Protein 6RHT (pdb70)

Organism: NCBI:txid862514

Nearest PDB structures (foldseek):
  6rht-assembly1_A  TM=1.003E+00  e=9.225E-76  Pediococcus acidilactici DSM 20284
  6r9v-assembly1_A  TM=9.775E-01  e=3.658E-71  Pediococcus acidilactici DSM 20284
  2j6x-assembly2_G  TM=9.796E-01  e=2.009E-48  Aerococcus viridans
  4yl2-assembly1_C  TM=9.799E-01  e=5.372E-48  Aerococcus viridans
  2e77-assembly1_D  TM=9.787E-01  e=9.042E-48  Aerococcus viridans

Radius of gyration: 19.4 Å; Cα contacts (8 Å, |Δi|>4): 877; chains: 1; bounding box: 42×56×49 Å

Foldseek 3Di:
DDDFQNFDEFAFADADDDPWLVVLLVVLPVFQPLLLSLVLPWAFDPCPLLVLLAVVLVQWFFDQDPPLPADDFFQWDDAPNQIARHLEAADADAPLRSQHVCRLLLLLLLCLVRRHEYEYEQQHLDALQSNLVSNDPRAYEYEDQAAPDVLLVLLNLVSCVVSVHQEYEYEQQPLAWHHTVSCVVVVHFASGGRVSVVVCVVPCGHRHDVRVVSPRTHSDDDLLNLVVSCVSNVHAYEYAQDQALVVLVSNVVSPHQEYEQDNPQNRGDNVRHNSLVRQLRNQVSCVPSHAYEYEHNDIFLSSQLSNLLSRHSHYYDYSSLSSLCNVHRNSSNNNSVVVRVVRVSVSCVRSSHRYSVSSNNRDIHRDDD

InterPro domains:
  IPR000262 FMN-dependent dehydrogenase [PF01070] (28-363)
  IPR008259 FMN-dependent alpha-hydroxy acid dehydrogenase, active site [PS00557] (262-268)
  IPR012133 Alpha-hydroxy acid dehydrogenase, FMN-dependent [PIRSF000138] (6-366)
  IPR013785 Aldolase-type TIM barrel [G3DSA:3.20.20.70] (15-368)
  IPR037396 FMN hydroxy acid dehydrogenase domain [PS51349] (13-369)

Sequence (369 aa):
MTMINGYEQSDREEKIDILNLESLEKQAEEIIPAGGFGYIAGGSEDEWTLKQNRMAFHHRRQIAPKALSGIEKPELNTEEIFGIPLNTPVMMAPAAAQGLAHSQGEKDTARGLAAVGGLMAQSTYSSVSIAETAAAGGDAPQFFQLYMSKDWNFNESLLDEAKKANNVKAIILTVDATVDGYREADIKNKFTFPLPMANLIKFSEGNGQGKKGGIIEEEEIIYYAASSAAAAQNIRPEDVKRIADYTNNLPVIVKGIQTPEDAIRAIDAGAAGIYVSNHGGRQLNGGPASFDVLEDIATAVNKQVPPIIFDSGVRRGSDVFKALASGADLVALGRPVIYGLALGGAKGVQSVFEHLNHELEIVMQLAGTKTIEDVKNNSLLNIKY

B-factor: mean 30.27, std 11.05, range [15.56, 88.76]

Secondary structure (DSSP, 8-state):
-EEETTEEEB---S----S-STTHHHHHHTTS-HHHHHHHH--STTSHHHHHHHHGGGGSBPPP-SS----S-B--EEETTEEES-SEEEPP-S-GGGTBTTTHHHHHHHHHHHTPPEEEETT-SS-HHHHHHHHTTS-EEEEE--BS-HHHHHHHHHHHHHTT---EEEE-S-SS----HHHHHHT---SS--HHHHHHHH-------HHHHHTTB-S---HHHHHHHHHHH-S-EEEEEE-SHHHHHHHHHTT-SEEEE--GGGTS-BTBPPTHHHHHHHHHHHTTSS-EEE-SS--SHHHHHHHHHTT-SEEEE-HHHHHHHHHHHHHHHHHHHHHHHHHHHHHHHHHT--BHHHHHT---B----

Solvent-accessible surface area: 15427 Å² total; per-residue (Å²): 152,43,123,62,96,63,20,111,17,10,53,66,88,88,106,30,141,23,144,28,2,91,31,1,63,158,70,0,89,152,53,8,38,80,20,0,24,11,33,10,19,6,1,1,91,100,47,120,1,31,114,44,1,45,88,0,2,108,79,52,32,34,35,113,128,80,183,38,82,40,119,159,27,81,13,91,19,112,6,74,57,18,105,5,85,1,0,0,1,0,6,16,18,27,2,4,1,2,2,1,38,56,1,2,42,2,0,1,90,1,1,39,60,14,21,0,0,2,0,4,4,0,32,3,27,13,14,1,49,88,1,16,79,24,5,52,153,21,24,10,0,0,4,0,39,10,3,124,37,40,78,8,0,57,18,6,0,70,29,0,90,166,23,112,5,93,0,0,0,0,3,45,33,30,53,96,100,10,125,26,68,21,26,88,155,59,175,37,83,34,18,4,38,2,19,4,2,50,105,11,36,145,56,120,23,89,75,112,34,52,139,100,5,91,77,17,34,11,100,96,45,131,55,112,20,8,119,110,0,22,85,80,0,122,31,34,1,1,7,8,12,6,30,62,47,127,55,0,61,118,10,25,118,14,39,6,30,1,0,0,0,0,17,30,12,2,30,20,140,16,58,14,62,3,0,10,64,24,0,76,90,0,16,100,36,0,119,155,108,18,35,4,1,0,11,7,7,1,27,86,0,36,7,0,0,19,0,0,16,9,26,0,26,0,0,1,2,21,18,1,0,15,5,0,0,0,24,0,0,18,109,0,0,33,6,0,0,69,32,0,20,102,22,0,64,83,27,0,65,113,6,20,7,64,42,2,91,55,0,32,110,28,94,12,77,85,86,159,214

Structure (mmCIF, N/CA/C/O backbone):
data_6RHT
#
_entry.id   6RHT
#
_cell.length_a   135.240
_cell.length_b   135.240
_cell.length_c   124.840
_cell.angle_alpha   90.00
_cell.angle_beta   90.00
_cell.angle_gamma   90.00
#
_symmetry.space_group_name_H-M   'I 4 2 2'
#
loop_
_entity.id
_entity.type
_entity.pdbx_description
1 polymer 'Putative L-lactate oxidase'
2 non-polymer 'FLAVIN MONONUCLEOTIDE'
3 non-polymer GLYCEROL
4 water water
#
loop_
_atom_site.group_PDB
_atom_site.id
_atom_site.type_symbol
_atom_site.label_atom_id
_atom_site.label_alt_id
_atom_site.label_comp_id
_atom_site.label_asym_id
_atom_site.label_entity_id
_atom_site.label_seq_id
_atom_site.pdbx_PDB_ins_code
_atom_site.Cartn_x
_atom_site.Cartn_y
_atom_site.Cartn_z
_atom_site.occupancy
_atom_site.B_iso_or_equiv
_atom_site.auth_seq_id
_atom_site.auth_comp_id
_atom_site.auth_asym_id
_atom_site.auth_atom_id
_atom_site.pdbx_PDB_model_num
ATOM 1 N N . MET A 1 2 ? 17.838 103.634 12.004 1.00 80.50 1 MET A N 1
ATOM 2 C CA . MET A 1 2 ? 18.343 103.270 13.369 1.00 80.16 1 MET A CA 1
ATOM 3 C C . MET A 1 2 ? 17.703 101.936 13.796 1.00 76.04 1 MET A C 1
ATOM 4 O O . MET A 1 2 ? 17.763 100.998 12.974 1.00 83.93 1 MET A O 1
ATOM 9 N N . THR A 1 3 ? 17.152 101.817 15.011 1.00 62.26 2 THR A N 1
ATOM 10 C CA . THR A 1 3 ? 16.571 100.553 15.541 1.00 61.48 2 THR A CA 1
ATOM 11 C C . THR A 1 3 ? 15.042 100.656 15.584 1.00 64.17 2 THR A C 1
ATOM 12 O O . THR A 1 3 ? 14.541 101.733 15.958 1.00 65.40 2 THR A O 1
ATOM 16 N N . MET A 1 4 ? 14.351 99.562 15.234 1.00 63.70 3 MET A N 1
ATOM 17 C CA . MET A 1 4 ? 12.868 99.416 15.260 1.00 64.78 3 MET A CA 1
ATOM 18 C C . MET A 1 4 ? 12.494 98.184 16.093 1.00 62.74 3 MET A C 1
ATOM 19 O O . MET A 1 4 ? 13.225 97.191 16.037 1.00 64.36 3 MET A O 1
ATOM 24 N N . ILE A 1 5 ? 11.404 98.263 16.853 1.00 60.81 4 ILE A N 1
ATOM 25 C CA . ILE A 1 5 ? 10.868 97.160 17.706 1.00 60.63 4 ILE A CA 1
ATOM 26 C C . ILE A 1 5 ? 9.336 97.269 17.663 1.00 63.65 4 ILE A C 1
ATOM 27 O O . ILE A 1 5 ? 8.755 98.056 18.439 1.00 60.81 4 ILE A O 1
ATOM 32 N N . ASN A 1 6 ? 8.710 96.546 16.729 1.00 66.80 5 ASN A N 1
ATOM 33 C CA . ASN A 1 6 ? 7.234 96.507 16.544 1.00 61.62 5 ASN A CA 1
ATOM 34 C C . ASN A 1 6 ? 6.777 97.884 16.051 1.00 55.11 5 ASN A C 1
ATOM 35 O O . ASN A 1 6 ? 5.830 98.435 16.642 1.00 56.72 5 ASN A O 1
ATOM 40 N N . GLY A 1 7 ? 7.458 98.431 15.036 1.00 51.89 6 GLY A N 1
ATOM 41 C CA . GLY A 1 7 ? 7.109 99.713 14.386 1.00 51.52 6 GLY A CA 1
ATOM 42 C C . GLY A 1 7 ? 7.642 100.952 15.114 1.00 51.98 6 GLY A C 1
ATOM 43 O O . GLY A 1 7 ? 7.499 102.058 14.563 1.00 52.42 6 GLY A O 1
ATOM 44 N N . TYR A 1 8 ? 8.261 100.801 16.289 1.00 47.29 7 TYR A N 1
ATOM 45 C CA . TYR A 1 8 ? 8.668 101.924 17.179 1.00 43.04 7 TYR A CA 1
ATOM 46 C C . TYR A 1 8 ? 10.159 102.252 17.005 1.00 42.40 7 TYR A C 1
ATOM 47 O O . TYR A 1 8 ? 10.991 101.390 17.342 1.00 42.76 7 TYR A O 1
ATOM 56 N N . GLU A 1 9 ? 10.484 103.448 16.498 1.00 40.82 8 GLU A N 1
ATOM 57 C CA . GLU A 1 9 ? 11.876 103.932 16.283 1.00 43.78 8 GLU A CA 1
ATOM 58 C C . GLU A 1 9 ? 12.572 104.151 17.636 1.00 42.75 8 GLU A C 1
ATOM 59 O O . GLU A 1 9 ? 12.037 104.879 18.489 1.00 44.10 8 GLU A O 1
ATOM 65 N N . GLN A 1 10 ? 13.728 103.530 17.839 1.00 38.60 9 GLN A N 1
ATOM 66 C CA . GLN A 1 10 ? 14.562 103.714 19.047 1.00 33.17 9 GLN A CA 1
ATOM 67 C C . GLN A 1 10 ? 15.830 104.423 18.609 1.00 36.07 9 GLN A C 1
ATOM 68 O O . GLN A 1 10 ? 16.357 104.092 17.514 1.00 36.16 9 GLN A O 1
ATOM 74 N N . SER A 1 11 ? 16.325 105.328 19.450 1.00 33.33 10 SER A N 1
ATOM 75 C CA . SER A 1 11 ? 17.644 105.969 19.264 1.00 31.11 10 SER A CA 1
ATOM 76 C C . SER A 1 11 ? 18.755 104.909 19.388 1.00 30.92 10 SER A C 1
ATOM 77 O O . SER A 1 11 ? 18.634 104.002 20.262 1.00 28.17 10 SER A O 1
ATOM 80 N N . ASP A 1 12 ? 19.794 105.032 18.548 1.00 30.99 11 ASP A N 1
ATOM 81 C CA . ASP A 1 12 ? 21.082 104.304 18.665 1.00 33.96 11 ASP A CA 1
ATOM 82 C C . ASP A 1 12 ? 22.206 105.262 19.093 1.00 32.82 11 ASP A C 1
ATOM 83 O O . ASP A 1 12 ? 23.357 104.823 19.145 1.00 30.29 11 ASP A O 1
ATOM 88 N N . ARG A 1 13 ? 21.894 106.515 19.421 1.00 30.24 12 ARG A N 1
ATOM 89 C CA . ARG A 1 13 ? 22.938 107.558 19.562 1.00 31.75 12 ARG A CA 1
ATOM 90 C C . ARG A 1 13 ? 23.875 107.188 20.715 1.00 31.47 12 ARG A C 1
ATOM 91 O O . ARG A 1 13 ? 23.400 106.624 21.716 1.00 27.74 12 ARG A O 1
ATOM 99 N N . GLU A 1 14 ? 25.163 107.505 20.550 1.00 31.82 13 GLU A N 1
ATOM 100 C CA . GLU A 1 14 ? 26.223 107.317 21.570 1.00 31.50 13 GLU A CA 1
ATOM 101 C C . GLU A 1 14 ? 27.187 108.492 21.429 1.00 33.15 13 GLU A C 1
ATOM 102 O O . GLU A 1 14 ? 28.053 108.420 20.562 1.00 31.16 13 GLU A O 1
ATOM 108 N N . GLU A 1 15 ? 26.983 109.580 22.174 1.00 30.26 14 GLU A N 1
ATOM 109 C CA . GLU A 1 15 ? 27.786 110.820 22.008 1.00 31.95 14 GLU A CA 1
ATOM 110 C C . GLU A 1 15 ? 27.559 111.744 23.203 1.00 29.28 14 GLU A C 1
ATOM 111 O O . GLU A 1 15 ? 26.431 111.707 23.759 1.00 27.32 14 GLU A O 1
ATOM 117 N N . LYS A 1 16 ? 28.579 112.510 23.592 1.00 31.25 15 LYS A N 1
ATOM 118 C CA . LYS A 1 16 ? 28.422 113.638 24.556 1.00 33.88 15 LYS A CA 1
ATOM 119 C C . LYS A 1 16 ? 27.472 114.622 23.872 1.00 33.63 15 LYS A C 1
ATOM 120 O O . LYS A 1 16 ? 27.479 114.678 22.630 1.00 30.76 15 LYS A O 1
ATOM 126 N N . ILE A 1 17 ? 26.596 115.258 24.649 1.00 31.86 16 ILE A N 1
ATOM 127 C CA . ILE A 1 17 ? 25.567 116.198 24.122 1.00 32.51 16 ILE A CA 1
ATOM 128 C C . ILE A 1 17 ? 25.838 117.552 24.783 1.00 32.46 16 ILE A C 1
ATOM 129 O O . ILE A 1 17 ? 26.300 117.568 25.958 1.00 27.06 16 ILE A O 1
ATOM 134 N N . ASP A 1 18 ? 25.639 118.615 24.006 1.00 32.33 17 ASP A N 1
ATOM 135 C CA . ASP A 1 18 ? 25.679 120.020 24.473 1.00 34.95 17 ASP A CA 1
ATOM 136 C C . ASP A 1 18 ? 24.352 120.319 25.146 1.00 30.13 17 ASP A C 1
ATOM 137 O O . ASP A 1 18 ? 23.342 120.243 24.493 1.00 33.25 17 ASP A O 1
ATOM 142 N N . ILE A 1 19 ? 24.401 120.622 26.417 1.00 27.98 18 ILE A N 1
ATOM 143 C CA . ILE A 1 19 ? 23.213 120.870 27.259 1.00 26.65 18 ILE A CA 1
ATOM 144 C C . ILE A 1 19 ? 23.225 122.335 27.680 1.00 26.35 18 ILE A C 1
ATOM 145 O O . ILE A 1 19 ? 24.098 122.719 28.478 1.00 24.39 18 ILE A O 1
ATOM 150 N N . LEU A 1 20 ? 22.215 123.080 27.239 1.00 26.22 19 LEU A N 1
ATOM 151 C CA . LEU A 1 20 ? 21.969 124.459 27.706 1.00 27.44 19 LEU A CA 1
ATOM 152 C C . LEU A 1 20 ? 21.466 124.392 29.146 1.00 26.19 19 LEU A C 1
ATOM 153 O O . LEU A 1 20 ? 21.997 125.105 29.992 1.00 25.89 19 LEU A O 1
ATOM 158 N N . ASN A 1 21 ? 20.445 123.575 29.389 1.00 24.78 20 ASN A N 1
ATOM 159 C CA . ASN A 1 21 ? 19.846 123.307 30.724 1.00 25.53 20 ASN A CA 1
ATOM 160 C C . ASN A 1 21 ? 19.030 122.014 30.616 1.00 22.94 20 ASN A C 1
ATOM 161 O O . ASN A 1 21 ? 18.761 121.564 29.484 1.00 21.98 20 ASN A O 1
ATOM 166 N N . LEU A 1 22 ? 18.635 121.433 31.741 1.00 22.45 21 LEU A N 1
ATOM 167 C CA . LEU A 1 22 ? 17.905 120.138 31.718 1.00 24.42 21 LEU A CA 1
ATOM 168 C C . LEU A 1 22 ? 16.493 120.350 31.132 1.00 26.57 21 LEU A C 1
ATOM 169 O O . LEU A 1 22 ? 16.029 119.454 30.412 1.00 25.26 21 LEU A O 1
ATOM 174 N N . GLU A 1 23 ? 15.835 121.483 31.410 1.00 27.29 22 GLU A N 1
ATOM 175 C CA . GLU A 1 23 ? 14.462 121.796 30.913 1.00 31.00 22 GLU A CA 1
ATOM 176 C C . GLU A 1 23 ? 14.478 121.719 29.384 1.00 27.99 22 GLU A C 1
ATOM 177 O O . GLU A 1 23 ? 13.536 121.173 28.822 1.00 30.19 22 GLU A O 1
ATOM 183 N N . SER A 1 24 ? 15.524 122.197 28.724 1.00 25.21 23 SER A N 1
ATOM 184 C CA . SER A 1 24 ? 15.541 122.336 27.252 1.00 26.38 23 SER A CA 1
ATOM 185 C C . SER A 1 24 ? 15.700 120.966 26.597 1.00 27.75 23 SER A C 1
ATOM 186 O O . SER A 1 24 ? 15.454 120.864 25.384 1.00 28.57 23 SER A O 1
ATOM 189 N N . LEU A 1 25 ? 16.066 119.927 27.355 1.00 27.86 24 LEU A N 1
ATOM 190 C CA . LEU A 1 25 ? 16.245 118.559 26.785 1.00 27.97 24 LEU A CA 1
ATOM 191 C C . LEU A 1 25 ? 14.918 118.014 26.266 1.00 25.16 24 LEU A C 1
ATOM 192 O O . LEU A 1 25 ? 14.951 117.263 25.278 1.00 24.63 24 LEU A O 1
ATOM 197 N N . GLU A 1 26 ? 13.800 118.389 26.893 1.00 27.24 25 GLU A N 1
ATOM 198 C CA . GLU A 1 26 ? 12.442 117.880 26.540 1.00 30.03 25 GLU A CA 1
ATOM 199 C C . GLU A 1 26 ? 12.137 118.191 25.072 1.00 29.18 25 GLU A C 1
ATOM 200 O O . GLU A 1 26 ? 11.833 117.221 24.313 1.00 26.80 25 GLU A O 1
ATOM 206 N N . LYS A 1 27 ? 12.277 119.454 24.665 1.00 31.41 26 LYS A N 1
ATOM 207 C CA . LYS A 1 27 ? 12.039 119.910 23.264 1.00 36.16 26 LYS A CA 1
ATOM 208 C C . LYS A 1 27 ? 13.016 119.215 22.314 1.00 33.19 26 LYS A C 1
ATOM 209 O O . LYS A 1 27 ? 12.605 118.831 21.216 1.00 34.58 26 LYS A O 1
ATOM 215 N N . GLN A 1 28 ? 14.261 119.007 22.729 1.00 32.40 27 GLN A N 1
ATOM 216 C CA . GLN A 1 28 ? 15.284 118.331 21.885 1.00 32.29 27 GLN A CA 1
ATOM 217 C C . GLN A 1 28 ? 14.912 116.851 21.714 1.00 33.18 27 GLN A C 1
ATOM 218 O O . GLN A 1 28 ? 14.881 116.375 20.566 1.00 30.97 27 GLN A O 1
ATOM 224 N N . ALA A 1 29 ? 14.586 116.143 22.801 1.00 31.45 28 ALA A N 1
ATOM 225 C CA . ALA A 1 29 ? 14.222 114.714 22.723 1.00 30.75 28 ALA A CA 1
ATOM 226 C C . ALA A 1 29 ? 12.919 114.598 21.915 1.00 33.20 28 ALA A C 1
ATOM 227 O O . ALA A 1 29 ? 12.748 113.596 21.180 1.00 33.71 28 ALA A O 1
ATOM 229 N N . GLU A 1 30 ? 12.053 115.603 21.972 1.00 33.07 29 GLU A N 1
ATOM 230 C CA . GLU A 1 30 ? 10.739 115.534 21.273 1.00 35.46 29 GLU A CA 1
ATOM 231 C C . GLU A 1 30 ? 10.950 115.425 19.763 1.00 33.37 29 GLU A C 1
ATOM 232 O O . GLU A 1 30 ? 10.075 114.900 19.105 1.00 30.52 29 GLU A O 1
ATOM 238 N N . GLU A 1 31 ? 12.070 115.891 19.218 1.00 37.99 30 GLU A N 1
ATOM 239 C CA . GLU A 1 31 ? 12.340 115.742 17.763 1.00 38.59 30 GLU A CA 1
ATOM 240 C C . GLU A 1 31 ? 12.613 114.276 17.418 1.00 36.30 30 GLU A C 1
ATOM 241 O O . GLU A 1 31 ? 12.431 113.908 16.277 1.00 36.51 30 GLU A O 1
ATOM 247 N N . ILE A 1 32 ? 13.072 113.449 18.353 1.00 34.75 31 ILE A N 1
ATOM 248 C CA . ILE A 1 32 ? 13.633 112.121 17.972 1.00 36.39 31 ILE A CA 1
ATOM 249 C C . ILE A 1 32 ? 12.811 110.965 18.552 1.00 33.37 31 ILE A C 1
ATOM 250 O O . ILE A 1 32 ? 12.768 109.942 17.901 1.00 35.25 31 ILE A O 1
ATOM 255 N N . ILE A 1 33 ? 12.171 111.118 19.710 1.00 31.17 32 ILE A N 1
ATOM 256 C CA . ILE A 1 33 ? 11.347 110.045 20.350 1.00 30.99 32 ILE A CA 1
ATOM 257 C C . ILE A 1 33 ? 9.973 110.038 19.692 1.00 34.02 32 ILE A C 1
ATOM 258 O O . ILE A 1 33 ? 9.333 111.067 19.630 1.00 34.53 32 ILE A O 1
ATOM 263 N N . PRO A 1 34 ? 9.438 108.905 19.203 1.00 34.44 33 PRO A N 1
ATOM 264 C CA . PRO A 1 34 ? 8.085 108.915 18.649 1.00 34.50 33 PRO A CA 1
ATOM 265 C C . PRO A 1 34 ? 7.062 109.551 19.614 1.00 36.27 33 PRO A C 1
ATOM 266 O O . PRO A 1 34 ? 7.231 109.443 20.861 1.00 32.54 33 PRO A O 1
ATOM 270 N N . ALA A 1 35 ? 6.050 110.211 19.018 1.00 32.07 34 ALA A N 1
ATOM 271 C CA . ALA A 1 35 ? 4.982 111.001 19.674 1.00 31.96 34 ALA A CA 1
ATOM 272 C C . ALA A 1 35 ? 4.392 110.219 20.854 1.00 31.02 34 ALA A C 1
ATOM 273 O O . ALA A 1 35 ? 4.353 110.776 21.976 1.00 31.93 34 ALA A O 1
ATOM 275 N N . GLY A 1 36 ? 3.987 108.966 20.644 1.00 28.53 35 GLY A N 1
ATOM 276 C CA . GLY A 1 36 ? 3.380 108.147 21.712 1.00 29.51 35 GLY A CA 1
ATOM 277 C C . GLY A 1 36 ? 4.336 107.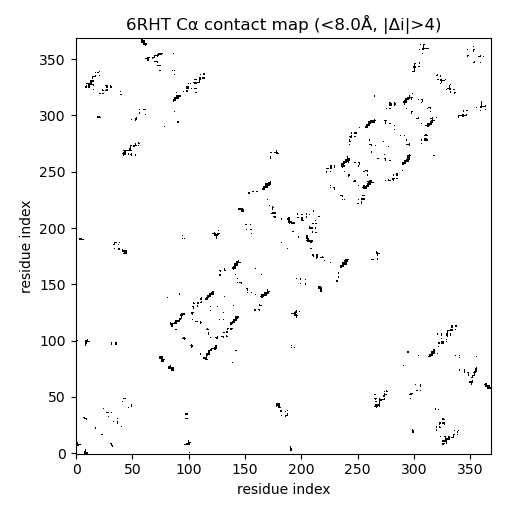936 22.886 1.00 31.40 35 GLY A C 1
ATOM 278 O O . GLY A 1 36 ? 3.928 108.150 24.063 1.00 31.26 35 GLY A O 1
ATOM 279 N N . GLY A 1 37 ? 5.585 107.553 22.613 1.00 29.12 36 GLY A N 1
ATOM 280 C CA . GLY A 1 37 ? 6.599 107.363 23.680 1.00 28.59 36 GLY A CA 1
ATOM 281 C C . GLY A 1 37 ? 6.871 108.663 24.424 1.00 26.72 36 GLY A C 1
ATOM 282 O O . GLY A 1 37 ? 7.017 108.644 25.658 1.00 22.15 36 GLY A O 1
ATOM 283 N N . PHE A 1 38 ? 6.913 109.773 23.677 1.00 26.38 37 PHE A N 1
ATOM 284 C CA . PHE A 1 38 ? 7.286 111.107 24.193 1.00 25.71 37 PHE A CA 1
ATOM 285 C C . PHE A 1 38 ? 6.215 111.523 25.208 1.00 26.30 37 PHE A C 1
ATOM 286 O O . PHE A 1 38 ? 6.549 111.925 26.349 1.00 24.92 37 PHE A O 1
ATOM 294 N N . GLY A 1 39 ? 4.948 111.403 24.797 1.00 26.59 38 GLY A N 1
ATOM 295 C CA . GLY A 1 39 ? 3.800 111.767 25.642 1.00 25.14 38 GLY A CA 1
ATOM 296 C C . GLY A 1 39 ? 3.781 110.916 26.887 1.00 24.79 38 GLY A C 1
ATOM 297 O O . GLY A 1 39 ? 3.499 111.467 27.965 1.00 27.23 38 GLY A O 1
ATOM 298 N N . TYR A 1 40 ? 4.096 109.633 26.745 1.00 23.66 39 TYR A N 1
ATOM 299 C CA . TYR A 1 40 ? 4.205 108.683 27.881 1.00 24.86 39 TYR A CA 1
ATOM 300 C C . TYR A 1 40 ? 5.233 109.184 28.907 1.00 24.36 39 TYR A C 1
ATOM 301 O O . TYR A 1 40 ? 4.957 109.063 30.139 1.00 23.83 39 TYR A O 1
ATOM 310 N N . ILE A 1 41 ? 6.388 109.677 28.437 1.00 23.19 40 ILE A N 1
ATOM 311 C CA . ILE A 1 41 ? 7.509 110.147 29.307 1.00 24.28 40 ILE A CA 1
ATOM 312 C C . ILE A 1 41 ? 7.150 111.523 29.912 1.00 22.88 40 ILE A C 1
ATOM 313 O O . ILE A 1 41 ? 7.317 111.687 31.124 1.00 23.37 40 ILE A O 1
ATOM 318 N N . ALA A 1 42 ? 6.725 112.489 29.077 1.00 22.79 41 ALA A N 1
ATOM 319 C CA . ALA A 1 42 ? 6.589 113.924 29.415 1.00 23.84 41 ALA A CA 1
ATOM 320 C C . ALA A 1 42 ? 5.369 114.163 30.318 1.00 25.66 41 ALA A C 1
ATOM 321 O O . ALA A 1 42 ? 5.436 115.067 31.205 1.00 28.83 41 ALA A O 1
ATOM 323 N N . GLY A 1 43 ? 4.293 113.397 30.118 1.00 25.17 42 GLY A N 1
ATOM 324 C CA . GLY A 1 43 ? 2.953 113.745 30.648 1.00 23.54 42 GLY A CA 1
ATOM 325 C C . GLY A 1 43 ? 2.816 113.518 32.139 1.00 24.17 42 GLY A C 1
ATOM 326 O O . GLY A 1 43 ? 3.614 112.730 32.726 1.00 25.39 42 GLY A O 1
ATOM 327 N N . GLY A 1 44 ? 1.858 114.208 32.759 1.00 24.55 43 GLY A N 1
ATOM 328 C CA . GLY A 1 44 ? 1.412 113.939 34.139 1.00 25.42 43 GLY A CA 1
ATOM 329 C C . GLY A 1 44 ? -0.053 113.552 34.170 1.00 26.03 43 GLY A C 1
ATOM 330 O O . GLY A 1 44 ? -0.622 113.231 33.104 1.00 29.91 43 GLY A O 1
ATOM 331 N N . SER A 1 45 ? -0.675 113.580 35.340 1.00 25.57 44 SER A N 1
ATOM 332 C CA . SER A 1 45 ? -2.095 113.174 35.499 1.00 25.68 44 SER A CA 1
ATOM 333 C C . SER A 1 45 ? -3.062 114.378 35.554 1.00 25.34 44 SER A C 1
ATOM 334 O O . SER A 1 45 ? -2.680 115.484 36.047 1.00 25.33 44 SER A O 1
ATOM 337 N N . GLU A 1 46 ? -4.319 114.126 35.167 1.00 24.34 45 GLU A N 1
ATOM 338 C CA . GLU A 1 46 ? -5.421 115.121 35.081 1.00 23.59 45 GLU A CA 1
ATOM 339 C C . GLU A 1 46 ? -4.922 116.315 34.234 1.00 24.19 45 GLU A C 1
ATOM 340 O O . GLU A 1 46 ? -4.449 116.101 33.114 1.00 26.54 45 GLU A O 1
ATOM 346 N N . ASP A 1 47 ? -4.976 117.529 34.766 1.00 24.96 46 ASP A N 1
ATOM 347 C CA . ASP A 1 47 ? -4.576 118.797 34.087 1.00 24.89 46 ASP A CA 1
ATOM 348 C C . ASP A 1 47 ? -3.104 119.150 34.398 1.00 24.68 46 ASP A C 1
ATOM 349 O O . ASP A 1 47 ? -2.694 120.247 34.052 1.00 27.48 46 ASP A O 1
ATOM 354 N N . GLU A 1 48 ? -2.331 118.275 35.043 1.00 22.32 47 GLU A N 1
ATOM 355 C CA . GLU A 1 48 ? -0.862 118.410 35.197 1.00 23.94 47 GLU A CA 1
ATOM 356 C C . GLU A 1 48 ? -0.547 119.585 36.119 1.00 23.39 47 GLU A C 1
ATOM 357 O O . GLU A 1 48 ? 0.576 120.117 36.046 1.00 24.86 47 GLU A O 1
ATOM 363 N N . TRP A 1 49 ? -1.476 119.926 37.004 1.00 21.02 48 TRP A N 1
ATOM 364 C CA . TRP A 1 49 ? -1.255 121.011 37.982 1.00 20.73 48 TRP A CA 1
ATOM 365 C C . TRP A 1 49 ? -0.084 120.622 38.891 1.00 21.39 48 TRP A C 1
ATOM 366 O O . TRP A 1 49 ? 0.801 121.459 39.069 1.00 22.55 48 TRP A O 1
ATOM 377 N N . THR A 1 50 ? -0.090 119.414 39.468 1.00 20.45 49 THR A N 1
ATOM 378 C CA . THR A 1 50 ? 0.963 118.929 40.411 1.00 20.37 49 THR A CA 1
ATOM 379 C C . THR A 1 50 ? 2.309 118.866 39.668 1.00 21.96 49 THR A C 1
ATOM 380 O O . THR A 1 50 ? 3.310 119.330 40.224 1.00 19.95 49 THR A O 1
ATOM 384 N N . LEU A 1 51 ? 2.322 118.364 38.437 1.00 23.00 50 LEU A N 1
ATOM 385 C CA . LEU A 1 51 ? 3.538 118.331 37.597 1.00 25.42 50 LEU A CA 1
ATOM 386 C C . LEU A 1 51 ? 4.124 119.744 37.532 1.00 25.22 50 LEU A C 1
ATOM 387 O O . LEU A 1 51 ? 5.323 119.873 37.781 1.00 21.24 50 LEU A O 1
ATOM 392 N N . LYS A 1 52 ? 3.308 120.751 37.173 1.00 26.05 51 LYS A N 1
ATOM 393 C CA . LYS A 1 52 ? 3.737 122.169 37.002 1.00 27.71 51 LYS A CA 1
ATOM 394 C C . LYS A 1 52 ? 4.228 122.730 38.327 1.00 24.43 51 LYS A C 1
ATOM 395 O O . LYS A 1 52 ? 5.277 123.406 38.302 1.00 23.33 51 LYS A O 1
ATOM 401 N N . GLN A 1 53 ? 3.543 122.412 39.426 1.00 21.62 52 GLN A N 1
ATOM 402 C CA . GLN A 1 53 ? 3.919 122.910 40.769 1.00 24.13 52 GLN A CA 1
ATOM 403 C C . GLN A 1 53 ? 5.256 122.284 41.220 1.00 24.62 52 GLN A C 1
ATOM 404 O O . GLN A 1 53 ? 5.923 122.869 42.131 1.00 22.56 52 GLN A O 1
ATOM 410 N N . ASN A 1 54 ? 5.629 121.116 40.676 1.00 22.91 53 ASN A N 1
ATOM 411 C CA . ASN A 1 54 ? 6.877 120.413 41.075 1.00 23.45 53 ASN A CA 1
ATOM 412 C C . ASN A 1 54 ? 8.051 121.369 40.757 1.00 22.09 53 ASN A C 1
ATOM 413 O O . ASN A 1 54 ? 9.009 121.418 41.561 1.00 21.97 53 ASN A O 1
ATOM 418 N N . ARG A 1 55 ? 7.961 122.072 39.624 1.00 21.93 54 ARG A N 1
ATOM 419 C CA . ARG A 1 55 ? 8.935 123.103 39.164 1.00 24.79 54 ARG A CA 1
ATOM 420 C C . ARG A 1 55 ? 8.780 124.399 39.986 1.00 26.27 54 ARG A C 1
ATOM 421 O O . ARG A 1 55 ? 9.781 124.880 40.542 1.00 27.65 54 ARG A O 1
ATOM 429 N N . MET A 1 56 ? 7.566 124.934 40.107 1.00 25.88 55 MET A N 1
ATOM 430 C CA . MET A 1 56 ? 7.293 126.284 40.694 1.00 26.20 55 MET A CA 1
ATOM 431 C C . MET A 1 56 ? 7.679 126.266 42.165 1.00 21.83 55 MET A C 1
ATOM 432 O O . MET A 1 56 ? 8.116 127.288 42.676 1.00 20.05 55 MET A O 1
ATOM 437 N N . ALA A 1 57 ? 7.536 125.128 42.825 1.00 19.95 56 ALA A N 1
ATOM 438 C CA . ALA A 1 57 ? 7.652 125.072 44.295 1.00 20.46 56 ALA A CA 1
ATOM 439 C C . ALA A 1 57 ? 9.075 125.441 44.731 1.00 19.23 56 ALA A C 1
ATOM 440 O O . ALA A 1 57 ? 9.252 125.857 45.873 1.00 20.21 56 ALA A O 1
ATOM 442 N N . PHE A 1 58 ? 10.074 125.264 43.860 1.00 21.06 57 PHE A N 1
ATOM 443 C CA . PHE A 1 58 ? 11.495 125.560 44.192 1.00 22.39 57 PHE A CA 1
ATOM 444 C C . PHE A 1 58 ? 11.630 127.057 44.520 1.00 22.29 57 PHE A C 1
ATOM 445 O O . PHE A 1 58 ? 12.485 127.392 45.380 1.00 23.05 57 PHE A O 1
ATOM 453 N N . HIS A 1 59 ? 10.776 127.899 43.929 1.00 23.09 58 HIS A N 1
ATOM 454 C CA . HIS A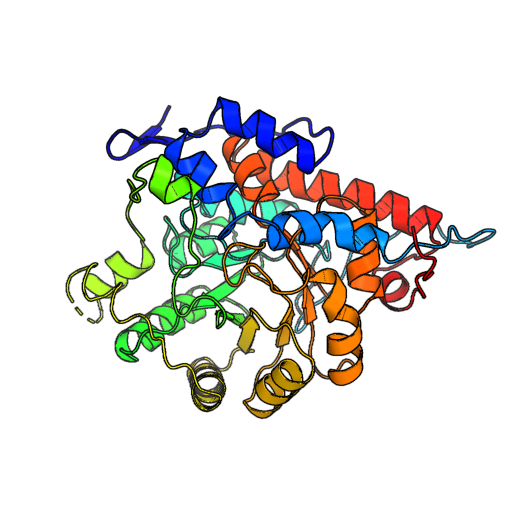 1 59 ? 10.724 129.365 44.180 1.00 25.35 58 HIS A CA 1
ATOM 455 C C . HIS A 1 59 ? 10.211 129.690 45.576 1.00 23.99 58 HIS A C 1
ATOM 456 O O . HIS A 1 59 ? 10.378 130.863 45.946 1.00 23.29 58 HIS A O 1
ATOM 463 N N . HIS A 1 60 ? 9.668 128.734 46.336 1.00 21.76 59 HIS A N 1
ATOM 464 C CA . HIS A 1 60 ? 9.102 129.020 47.687 1.00 22.20 59 HIS A CA 1
ATOM 465 C C . HIS A 1 60 ? 10.217 129.200 48.717 1.00 21.40 59 HIS A C 1
ATOM 466 O O . HIS A 1 60 ? 9.920 129.488 49.915 1.00 20.61 59 HIS A O 1
ATOM 473 N N . ARG A 1 61 ? 11.444 128.824 48.373 1.00 20.16 60 ARG A N 1
ATOM 474 C CA A ARG A 1 61 ? 12.607 129.049 49.268 0.50 20.51 60 ARG A CA 1
ATOM 475 C CA B ARG A 1 61 ? 12.617 129.015 49.260 0.50 21.08 60 ARG A CA 1
ATOM 476 C C . ARG A 1 61 ? 13.735 129.624 48.415 1.00 20.77 60 ARG A C 1
ATOM 477 O O . ARG A 1 61 ? 13.716 129.403 47.192 1.00 19.99 60 ARG A O 1
ATOM 492 N N . GLN A 1 62 ? 14.653 130.343 49.061 1.00 19.71 61 GLN A N 1
ATOM 493 C CA . GLN A 1 62 ? 15.747 131.039 48.354 1.00 19.36 61 GLN A CA 1
ATOM 494 C C . GLN A 1 62 ? 17.047 130.689 49.075 1.00 19.76 61 GLN A C 1
ATOM 495 O O . GLN A 1 62 ? 17.044 130.535 50.320 1.00 19.92 61 GLN A O 1
ATOM 501 N N . ILE A 1 63 ? 18.119 130.599 48.286 1.00 19.78 62 ILE A N 1
ATOM 502 C CA . ILE A 1 63 ? 19.504 130.392 48.769 1.00 20.31 62 ILE A CA 1
ATOM 503 C C . ILE A 1 63 ? 20.105 131.785 49.071 1.00 20.88 62 ILE A C 1
ATOM 504 O O . ILE A 1 63 ? 20.077 132.658 48.184 1.00 21.18 62 ILE A O 1
ATOM 509 N N . ALA A 1 64 ? 20.647 131.988 50.261 1.00 20.46 63 ALA A N 1
ATOM 510 C CA . ALA A 1 64 ? 21.485 133.159 50.614 1.00 23.17 63 ALA A CA 1
ATOM 511 C C . ALA A 1 64 ? 22.873 133.039 49.988 1.00 23.66 63 ALA A C 1
ATOM 512 O O . ALA A 1 64 ? 23.599 132.121 50.352 1.00 22.37 63 ALA A O 1
ATOM 514 N N . PRO A 1 65 ? 23.304 133.980 49.099 1.00 24.37 64 PRO A N 1
ATOM 515 C CA . PRO A 1 65 ? 24.707 134.109 48.709 1.00 24.01 64 PRO A CA 1
ATOM 516 C C . PRO A 1 65 ? 25.499 134.375 49.996 1.00 23.51 64 PRO A C 1
ATOM 517 O O . PRO A 1 65 ? 24.984 135.043 50.867 1.00 23.90 64 PRO A O 1
ATOM 521 N N . LYS A 1 66 ? 26.665 133.779 50.152 1.00 23.86 65 LYS A N 1
ATOM 522 C CA . LYS A 1 66 ? 27.470 133.948 51.393 1.00 24.28 65 LYS A CA 1
ATOM 523 C C . LYS A 1 66 ? 28.699 134.802 51.055 1.00 24.56 65 LYS A C 1
ATOM 524 O O . LYS A 1 66 ? 29.451 134.439 50.134 1.00 23.45 65 LYS A O 1
ATOM 530 N N . ALA A 1 67 ? 28.836 135.925 51.734 1.00 21.51 66 ALA A N 1
ATOM 531 C CA . ALA A 1 67 ? 29.961 136.860 51.577 1.00 24.36 66 ALA A CA 1
ATOM 532 C C . ALA A 1 67 ? 31.087 136.403 52.505 1.00 24.93 66 ALA A C 1
ATOM 533 O O . ALA A 1 67 ? 30.782 135.980 53.676 1.00 25.59 66 ALA A O 1
ATOM 535 N N . LEU A 1 68 ? 32.329 136.464 52.013 1.00 25.27 67 LEU A N 1
ATOM 536 C CA . LEU A 1 68 ? 33.530 136.211 52.841 1.00 25.74 67 LEU A CA 1
ATOM 537 C C . LEU A 1 68 ? 33.436 134.775 53.391 1.00 27.79 67 LEU A C 1
ATOM 538 O O . LEU A 1 68 ? 33.626 134.581 54.601 1.00 26.08 67 LEU A O 1
ATOM 543 N N . SER A 1 69 ? 33.168 133.796 52.521 1.00 29.66 68 SER A N 1
ATOM 544 C CA . SER A 1 69 ? 32.910 132.379 52.900 1.00 32.40 68 SER A CA 1
ATOM 545 C C . SER A 1 69 ? 34.212 131.688 53.274 1.00 31.97 68 SER A C 1
ATOM 546 O O . SER A 1 69 ? 34.167 130.760 54.093 1.00 30.69 68 SER A O 1
ATOM 549 N N . GLY A 1 70 ? 35.338 132.090 52.664 1.00 31.49 69 GLY A N 1
ATOM 550 C CA . GLY A 1 70 ? 36.629 131.432 52.927 1.00 28.13 69 GLY A CA 1
ATOM 551 C C . GLY A 1 70 ? 36.621 129.990 52.450 1.00 27.25 69 GLY A C 1
ATOM 552 O O . GLY A 1 70 ? 37.242 129.165 53.098 1.00 31.04 69 GLY A O 1
ATOM 553 N N . ILE A 1 71 ? 35.937 129.681 51.348 1.00 27.90 70 ILE A N 1
ATOM 554 C CA . ILE A 1 71 ? 35.937 128.309 50.767 1.00 28.45 70 ILE A CA 1
ATOM 555 C C . ILE A 1 71 ? 36.328 128.426 49.304 1.00 29.62 70 ILE A C 1
ATOM 556 O O . ILE A 1 71 ? 36.101 129.482 48.699 1.00 32.94 70 ILE A O 1
ATOM 561 N N . GLU A 1 72 ? 36.869 127.357 48.757 1.00 29.16 71 GLU A N 1
ATOM 562 C CA . GLU A 1 72 ? 36.970 127.171 47.290 1.00 30.90 71 GLU A CA 1
ATOM 563 C C . GLU A 1 72 ? 36.767 125.690 46.968 1.00 27.59 71 GLU A C 1
ATOM 564 O O . GLU A 1 72 ? 36.830 124.887 47.907 1.00 30.44 71 GLU A O 1
ATOM 570 N N . LYS A 1 73 ? 36.578 125.375 45.686 1.00 26.56 72 LYS A N 1
ATOM 571 C CA . LYS A 1 73 ? 36.560 124.008 45.130 1.00 30.53 72 LYS A CA 1
ATOM 572 C C . LYS A 1 73 ? 35.587 123.167 45.949 1.00 29.55 72 LYS A C 1
ATOM 573 O O . LYS A 1 73 ? 35.986 122.352 46.782 1.00 24.15 72 LYS A O 1
ATOM 579 N N . PRO A 1 74 ? 34.270 123.362 45.750 1.00 30.13 73 PRO A N 1
ATOM 580 C CA . PRO A 1 74 ? 33.279 122.562 46.469 1.00 29.92 73 PRO A CA 1
ATOM 581 C C . PRO A 1 74 ? 33.376 121.098 45.993 1.00 28.77 73 PRO A C 1
ATOM 582 O O . PRO A 1 74 ? 33.752 120.842 44.858 1.00 23.30 73 PRO A O 1
ATOM 586 N N . GLU A 1 75 ? 33.068 120.176 46.903 1.00 26.17 74 GLU A N 1
ATOM 587 C CA . GLU A 1 75 ? 33.166 118.718 46.688 1.00 28.23 74 GLU A CA 1
ATOM 588 C C . GLU A 1 75 ? 31.758 118.135 46.682 1.00 25.32 74 GLU A C 1
ATOM 589 O O . GLU A 1 75 ? 31.027 118.372 47.678 1.00 23.34 74 GLU A O 1
ATOM 595 N N . LEU A 1 76 ? 31.424 117.376 45.633 1.00 24.73 75 LEU A N 1
ATOM 596 C CA . LEU A 1 76 ? 30.087 116.753 45.434 1.00 24.11 75 LEU A CA 1
ATOM 597 C C . LEU A 1 76 ? 30.000 115.367 46.094 1.00 25.64 75 LEU A C 1
ATOM 598 O O . LEU A 1 76 ? 28.927 114.760 46.055 1.00 24.91 75 LEU A O 1
ATOM 603 N N . ASN A 1 77 ? 31.063 114.895 46.728 1.00 24.38 76 ASN A N 1
ATOM 604 C CA . ASN A 1 77 ? 31.191 113.511 47.247 1.00 26.21 76 ASN A CA 1
ATOM 605 C C . ASN A 1 77 ? 30.172 113.294 48.347 1.00 23.42 76 ASN A C 1
ATOM 606 O O . ASN A 1 77 ? 30.051 114.175 49.208 1.00 23.63 76 ASN A O 1
ATOM 611 N N . THR A 1 78 ? 29.570 112.121 48.402 1.00 23.52 77 THR A N 1
ATOM 612 C CA . THR A 1 78 ? 28.749 111.728 49.577 1.00 26.24 77 THR A CA 1
ATOM 613 C C . THR A 1 78 ? 28.731 110.199 49.701 1.00 26.77 77 THR A C 1
ATOM 614 O O . THR A 1 78 ? 29.450 109.524 48.932 1.00 25.93 77 THR A O 1
ATOM 618 N N . GLU A 1 79 ? 27.876 109.701 50.592 1.00 29.05 78 GLU A N 1
ATOM 619 C CA A GLU A 1 79 ? 27.759 108.274 50.973 0.50 31.53 78 GLU A CA 1
ATOM 620 C CA B GLU A 1 79 ? 27.766 108.270 50.986 0.50 31.66 78 GLU A CA 1
ATOM 621 C C . GLU A 1 79 ? 26.285 107.949 51.240 1.00 33.32 78 GLU A C 1
ATOM 622 O O . GLU A 1 79 ? 25.594 108.821 51.795 1.00 32.40 78 GLU A O 1
ATOM 633 N N . ILE A 1 80 ? 25.830 106.750 50.876 1.00 27.34 79 ILE A N 1
ATOM 634 C CA . ILE A 1 80 ? 24.559 106.221 51.429 1.00 26.50 79 ILE A CA 1
ATOM 635 C C . ILE A 1 80 ? 24.774 104.750 51.801 1.00 27.96 79 ILE A C 1
ATOM 636 O O . ILE A 1 80 ? 25.318 103.989 50.977 1.00 25.91 79 ILE A O 1
ATOM 641 N N . PHE A 1 81 ? 24.389 104.382 53.021 1.00 27.14 80 PHE A N 1
ATOM 642 C CA . PHE A 1 81 ? 24.589 103.019 53.582 1.00 28.37 80 PHE A CA 1
ATOM 643 C C . PHE A 1 81 ? 26.050 102.583 53.378 1.00 29.55 80 PHE A C 1
ATOM 644 O O . PHE A 1 81 ? 26.259 101.456 52.928 1.00 30.88 80 PHE A O 1
ATOM 652 N N . GLY A 1 82 ? 27.025 103.468 53.614 1.00 28.46 81 GLY A N 1
ATOM 653 C CA . GLY A 1 82 ? 28.467 103.192 53.431 1.00 28.76 81 GLY A CA 1
ATOM 654 C C . GLY A 1 82 ? 28.929 103.159 51.981 1.00 28.94 81 GLY A C 1
ATOM 655 O O . GLY A 1 82 ? 30.127 102.949 51.764 1.00 30.88 81 GLY A O 1
ATOM 656 N N . ILE A 1 83 ? 28.061 103.405 51.004 1.00 26.98 82 ILE A N 1
ATOM 657 C CA . ILE A 1 83 ? 28.449 103.375 49.566 1.00 28.81 82 ILE A CA 1
ATOM 658 C C . ILE A 1 83 ? 28.919 104.763 49.151 1.00 29.71 82 ILE A C 1
ATOM 659 O O . ILE A 1 83 ? 28.106 105.702 49.097 1.00 27.44 82 ILE A O 1
ATOM 664 N N . PRO A 1 84 ? 30.197 104.901 48.743 1.00 27.54 83 PRO A N 1
ATOM 665 C CA . PRO A 1 84 ? 30.708 106.178 48.269 1.00 28.38 83 PRO A CA 1
ATOM 666 C C . PRO A 1 84 ? 30.133 106.525 46.899 1.00 25.26 83 PRO A C 1
ATOM 667 O O . PRO A 1 84 ? 30.060 105.688 46.016 1.00 25.13 83 PRO A O 1
ATOM 671 N N . LEU A 1 85 ? 29.774 107.790 46.752 1.00 24.08 84 LEU A N 1
ATOM 672 C CA . LEU A 1 85 ? 29.254 108.365 45.485 1.00 23.93 84 LEU A CA 1
ATOM 673 C C . LEU A 1 85 ? 30.031 109.649 45.160 1.00 23.25 84 LEU A C 1
ATOM 674 O O . LEU A 1 85 ? 30.395 110.399 46.100 1.00 23.84 84 LEU A O 1
ATOM 679 N N . ASN A 1 86 ? 30.210 109.946 43.883 1.00 22.42 85 ASN A N 1
ATOM 680 C CA . ASN A 1 86 ? 30.861 111.200 43.421 1.00 24.45 85 ASN A CA 1
ATOM 681 C C . ASN A 1 86 ? 29.874 112.382 43.432 1.00 25.17 85 ASN A C 1
ATOM 682 O O . ASN A 1 86 ? 30.325 113.512 43.403 1.00 24.94 85 ASN A O 1
ATOM 687 N N . THR A 1 87 ? 28.571 112.135 43.472 1.00 24.36 86 THR A N 1
ATOM 688 C CA . THR A 1 87 ? 27.515 113.168 43.347 1.00 24.51 86 THR A CA 1
ATOM 689 C C . THR A 1 87 ? 26.312 112.746 44.182 1.00 23.64 86 THR A C 1
ATOM 690 O O . THR A 1 87 ? 26.104 111.556 44.435 1.00 23.12 86 THR A O 1
ATOM 694 N N . PRO A 1 88 ? 25.561 113.717 44.744 1.00 22.96 87 PRO A N 1
ATOM 695 C CA . PRO A 1 88 ? 24.317 113.417 45.450 1.00 23.96 87 PRO A CA 1
ATOM 696 C C . PRO A 1 88 ? 23.130 113.323 44.477 1.00 22.20 87 PRO A C 1
ATOM 697 O O . PRO A 1 88 ? 22.061 113.042 44.890 1.00 22.53 87 PRO A O 1
ATOM 701 N N . VAL A 1 89 ? 23.376 113.529 43.200 1.00 20.45 88 VAL A N 1
ATOM 702 C CA . VAL A 1 89 ? 22.355 113.411 42.138 1.00 22.09 88 VAL A CA 1
ATOM 703 C C . VAL A 1 89 ? 22.360 111.956 41.632 1.00 26.04 88 VAL A C 1
ATOM 704 O O . VAL A 1 89 ? 23.433 111.460 41.211 1.00 23.61 88 VAL A O 1
ATOM 708 N N . MET A 1 90 ? 21.198 111.291 41.667 1.00 23.13 89 MET A N 1
ATOM 709 C CA . MET A 1 90 ? 21.077 109.865 41.288 1.00 22.85 89 MET A CA 1
ATOM 710 C C . MET A 1 90 ? 19.996 109.714 40.223 1.00 20.33 89 MET A C 1
ATOM 711 O O . MET A 1 90 ? 19.282 110.686 39.939 1.00 21.54 89 MET A O 1
ATOM 716 N N . MET A 1 91 ? 19.906 108.534 39.627 1.00 20.45 90 MET A N 1
ATOM 717 C CA . MET A 1 91 ? 18.882 108.203 38.608 1.00 20.59 90 MET A CA 1
ATOM 718 C C . MET A 1 91 ? 17.646 107.660 39.337 1.00 22.51 90 MET A C 1
ATOM 719 O O . MET A 1 91 ? 17.798 106.677 40.085 1.00 21.95 90 MET A O 1
ATOM 724 N N . ALA A 1 92 ? 16.485 108.311 39.196 1.00 21.49 91 ALA A N 1
ATOM 725 C CA . ALA A 1 92 ? 15.201 107.781 39.698 1.00 21.83 91 ALA A CA 1
ATOM 726 C C . ALA A 1 92 ? 14.866 106.502 38.920 1.00 22.97 91 ALA A C 1
ATOM 727 O O . ALA A 1 92 ? 15.227 106.374 37.740 1.00 21.54 91 ALA A O 1
ATOM 729 N N . PRO A 1 93 ? 14.169 105.523 39.543 1.00 21.10 92 PRO A N 1
ATOM 730 C CA . PRO A 1 93 ? 13.717 104.340 38.807 1.00 24.74 92 PRO A CA 1
ATOM 731 C C . PRO A 1 93 ? 12.681 104.773 37.775 1.00 24.75 92 PRO A C 1
ATOM 732 O O . PRO A 1 93 ? 11.769 105.473 38.135 1.00 28.06 92 PRO A O 1
ATOM 736 N N . ALA A 1 94 ? 12.854 104.358 36.535 1.00 23.08 93 ALA A N 1
ATOM 737 C CA . ALA A 1 94 ? 11.962 104.738 35.437 1.00 24.72 93 ALA A CA 1
ATOM 738 C C . ALA A 1 94 ? 11.870 103.591 34.423 1.00 26.80 93 ALA A C 1
ATOM 739 O O . ALA A 1 94 ? 12.881 103.265 33.798 1.00 26.29 93 ALA A O 1
ATOM 741 N N . ALA A 1 95 ? 10.657 103.090 34.229 1.00 26.83 94 ALA A N 1
ATOM 742 C CA . ALA A 1 95 ? 10.276 101.978 33.339 1.00 27.59 94 ALA A CA 1
ATOM 743 C C . ALA A 1 95 ? 10.555 102.312 31.881 1.00 26.68 94 ALA A C 1
ATOM 744 O O . ALA A 1 95 ? 10.602 103.457 31.544 1.00 25.78 94 ALA A O 1
ATOM 746 N N . ALA A 1 96 ? 10.683 101.281 31.055 1.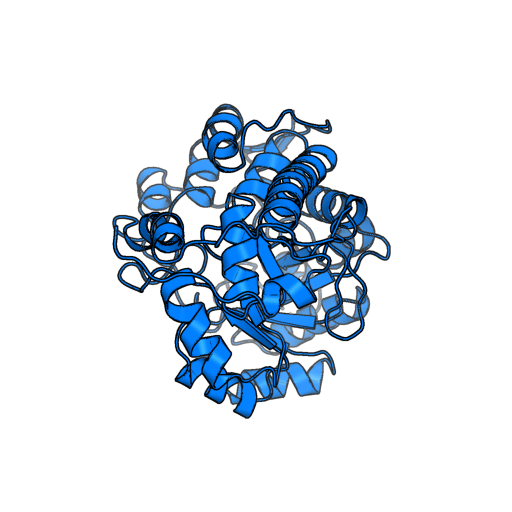00 30.34 95 ALA A N 1
ATOM 747 C CA . ALA A 1 96 ? 10.597 101.357 29.584 1.00 35.34 95 ALA A CA 1
ATOM 748 C C . ALA A 1 96 ? 11.563 102.406 28.996 1.00 32.05 95 ALA A C 1
ATOM 749 O O . ALA A 1 96 ? 11.189 103.109 28.024 1.00 30.39 95 ALA A O 1
ATOM 751 N N . GLN A 1 97 ? 12.819 102.422 29.450 1.00 31.60 96 GLN A N 1
ATOM 752 C CA . GLN A 1 97 ? 13.882 103.288 28.860 1.00 28.19 96 GLN A CA 1
ATOM 753 C C . GLN A 1 97 ? 14.133 102.875 27.411 1.00 26.59 96 GLN A C 1
ATOM 754 O O . GLN A 1 97 ? 14.671 103.686 26.658 1.00 25.91 96 GLN A O 1
ATOM 760 N N . GLY A 1 98 ? 13.671 101.692 27.027 1.00 26.55 97 GLY A N 1
ATOM 761 C CA . GLY A 1 98 ? 13.614 101.224 25.630 1.00 26.89 97 GLY A CA 1
ATOM 762 C C . GLY A 1 98 ? 12.777 102.140 24.765 1.00 27.89 97 GLY A C 1
ATOM 763 O O . GLY A 1 98 ? 12.947 102.097 23.549 1.00 27.58 97 GLY A O 1
ATOM 764 N N . LEU A 1 99 ? 11.933 102.989 25.364 1.00 29.52 98 LEU A N 1
ATOM 765 C CA . LEU A 1 99 ? 11.146 103.989 24.593 1.00 29.80 98 LEU A CA 1
ATOM 766 C C . LEU A 1 99 ? 12.102 105.066 24.084 1.00 29.09 98 LEU A C 1
ATOM 767 O O . LEU A 1 99 ? 11.780 105.702 23.055 1.00 27.25 98 LEU A O 1
ATOM 772 N N . ALA A 1 100 ? 13.216 105.290 24.790 1.00 27.39 99 ALA A N 1
ATOM 773 C CA . ALA A 1 100 ? 14.185 106.365 24.455 1.00 29.30 99 ALA A CA 1
ATOM 774 C C . ALA A 1 100 ? 15.309 105.813 23.567 1.00 28.47 99 ALA A C 1
ATOM 775 O O . ALA A 1 100 ? 15.774 106.543 22.635 1.00 29.69 99 ALA A O 1
ATOM 777 N N . HIS A 1 101 ? 15.810 104.616 23.877 1.00 28.10 100 HIS A N 1
ATOM 778 C CA . HIS A 1 101 ? 17.095 104.114 23.301 1.00 29.13 100 HIS A CA 1
ATOM 779 C C . HIS A 1 101 ? 17.095 102.590 23.148 1.00 24.94 100 HIS A C 1
ATOM 780 O O . HIS A 1 101 ? 16.612 101.899 24.060 1.00 23.49 100 HIS A O 1
ATOM 787 N N . SER A 1 102 ? 17.724 102.073 22.090 1.00 26.36 101 SER A N 1
ATOM 788 C CA . SER A 1 102 ? 17.829 100.609 21.851 1.00 29.63 101 SER A CA 1
ATOM 789 C C . SER A 1 102 ? 18.657 99.923 22.954 1.00 30.53 101 SER A C 1
ATOM 790 O O . SER A 1 102 ? 18.374 98.772 23.258 1.00 32.23 101 SER A O 1
ATOM 793 N N . GLN A 1 103 ? 19.592 100.606 23.612 1.00 27.75 102 GLN A N 1
ATOM 794 C CA . GLN A 1 103 ? 20.324 100.025 24.774 1.00 25.74 102 GLN A CA 1
ATOM 795 C C . GLN A 1 103 ? 19.507 100.154 26.061 1.00 27.13 102 GLN A C 1
ATOM 796 O O . GLN A 1 103 ? 19.832 99.471 27.054 1.00 24.88 102 GLN A O 1
ATOM 802 N N . GLY A 1 104 ? 18.516 101.047 26.076 1.00 27.55 103 GLY A N 1
ATOM 803 C CA . GLY A 1 104 ? 17.683 101.293 27.266 1.00 26.44 103 GLY A CA 1
ATOM 804 C C . GLY A 1 104 ? 18.537 101.477 28.500 1.00 24.28 103 GLY A C 1
ATOM 805 O O . GLY A 1 104 ? 19.453 102.268 28.472 1.00 23.78 103 GLY A O 1
ATOM 806 N N . GLU A 1 105 ? 18.198 100.773 29.563 1.00 25.07 104 GLU A N 1
ATOM 807 C CA . GLU A 1 105 ? 18.740 100.935 30.935 1.00 24.71 104 GLU A CA 1
ATOM 808 C C . GLU A 1 105 ? 20.237 100.588 31.013 1.00 22.97 104 GLU A C 1
ATOM 809 O O . GLU A 1 105 ? 20.885 100.922 32.037 1.00 21.00 104 GLU A O 1
ATOM 815 N N . LYS A 1 106 ? 20.773 99.854 30.041 1.00 23.11 105 LYS A N 1
ATOM 816 C CA . LYS A 1 106 ? 22.225 99.508 30.018 1.00 24.35 105 LYS A CA 1
ATOM 817 C C . LYS A 1 106 ? 23.040 100.783 29.791 1.00 22.54 105 LYS A C 1
ATOM 818 O O . LYS A 1 106 ? 24.054 100.974 30.495 1.00 21.78 105 LYS A O 1
ATOM 824 N N . ASP A 1 107 ? 22.638 101.603 28.813 1.00 21.80 106 ASP A N 1
ATOM 825 C CA . ASP A 1 107 ? 23.234 102.941 28.561 1.00 21.80 106 ASP A CA 1
ATOM 826 C C . ASP A 1 107 ? 23.056 103.826 29.806 1.00 23.05 106 ASP A C 1
ATOM 827 O O . ASP A 1 107 ? 24.028 104.508 30.210 1.00 21.49 106 ASP A O 1
ATOM 832 N N . THR A 1 108 ? 21.887 103.805 30.453 1.00 22.10 107 THR A N 1
ATOM 833 C CA . THR A 1 108 ? 21.720 104.592 31.693 1.00 21.22 107 THR A CA 1
ATOM 834 C C . THR A 1 108 ? 22.737 104.131 32.733 1.00 20.47 107 THR A C 1
ATOM 835 O O . THR A 1 108 ? 23.365 105.006 33.389 1.00 20.34 107 THR A O 1
ATOM 839 N N . ALA A 1 109 ? 22.837 102.821 32.958 1.00 22.92 108 ALA A N 1
ATOM 840 C CA . ALA A 1 109 ? 23.737 102.250 33.991 1.00 22.53 108 ALA A CA 1
ATOM 841 C C . ALA A 1 109 ? 25.188 102.663 33.670 1.00 22.55 108 ALA A C 1
ATOM 842 O O . ALA A 1 109 ? 25.913 103.012 34.611 1.00 21.31 108 ALA A O 1
ATOM 844 N N . ARG A 1 110 ? 25.597 102.663 32.399 1.00 21.19 109 ARG A N 1
ATOM 845 C CA . ARG A 1 110 ? 26.967 103.084 31.984 1.00 22.56 109 ARG A CA 1
ATOM 846 C C . ARG A 1 110 ? 27.178 104.572 32.304 1.00 23.43 109 ARG A C 1
ATOM 847 O O . ARG A 1 110 ? 28.241 104.947 32.874 1.00 23.55 109 ARG A O 1
ATOM 855 N N . GLY A 1 111 ? 26.203 105.409 31.956 1.00 23.64 110 GLY A N 1
ATOM 856 C CA . GLY A 1 111 ? 26.255 106.852 32.245 1.00 23.13 110 GLY A CA 1
ATOM 857 C C . GLY A 1 111 ? 26.423 107.108 33.726 1.00 20.59 110 GLY A C 1
ATOM 858 O O . GLY A 1 111 ? 27.219 107.961 34.081 1.00 21.31 110 GLY A O 1
ATOM 859 N N . LEU A 1 112 ? 25.669 106.419 34.576 1.00 20.36 111 LEU A N 1
ATOM 860 C CA . LEU A 1 112 ? 25.764 106.648 36.037 1.00 21.17 111 LEU A CA 1
ATOM 861 C C . LEU A 1 112 ? 27.120 106.170 36.570 1.00 23.21 111 LEU A C 1
ATOM 862 O O . LEU A 1 112 ? 27.705 106.831 37.491 1.00 22.87 111 LEU A O 1
ATOM 867 N N . ALA A 1 113 ? 27.598 105.032 36.080 1.00 24.26 112 ALA A N 1
ATOM 868 C CA . ALA A 1 113 ? 28.928 104.504 36.463 1.00 24.71 112 ALA A CA 1
ATOM 869 C C . ALA A 1 113 ? 30.002 105.546 36.078 1.00 23.16 112 ALA A C 1
ATOM 870 O O . ALA A 1 113 ? 30.910 105.772 36.871 1.00 22.72 112 ALA A O 1
ATOM 872 N N . ALA A 1 114 ? 29.872 106.190 34.923 1.00 21.46 113 ALA A N 1
ATOM 873 C CA . ALA A 1 114 ? 30.832 107.199 34.408 1.00 22.81 113 ALA A CA 1
ATOM 874 C C . ALA A 1 114 ? 30.914 108.402 35.350 1.00 27.20 113 ALA A C 1
ATOM 875 O O . ALA A 1 114 ? 31.976 109.012 35.406 1.00 27.32 113 ALA A O 1
ATOM 877 N N . VAL A 1 115 ? 29.832 108.770 36.052 1.00 25.67 114 VAL A N 1
ATOM 878 C CA . VAL A 1 115 ? 29.860 109.971 36.933 1.00 23.46 114 VAL A CA 1
ATOM 879 C C . VAL A 1 115 ? 29.964 109.563 38.384 1.00 22.30 114 VAL A C 1
ATOM 880 O O . VAL A 1 115 ? 30.001 110.464 39.212 1.00 25.86 114 VAL A O 1
ATOM 884 N N . GLY A 1 116 ? 30.034 108.275 38.680 1.00 23.01 115 GLY A N 1
ATOM 885 C CA . GLY A 1 116 ? 30.171 107.801 40.065 1.00 21.88 115 GLY A CA 1
ATOM 886 C C . GLY A 1 116 ? 28.881 108.027 40.825 1.00 21.68 115 GLY A C 1
ATOM 887 O O . GLY A 1 116 ? 28.953 108.304 42.028 1.00 23.99 115 GLY A O 1
ATOM 888 N N . GLY A 1 117 ? 27.747 107.965 40.128 1.00 23.05 116 GLY A N 1
ATOM 889 C CA . GLY A 1 117 ? 26.394 108.176 40.687 1.00 22.67 116 GLY A CA 1
ATOM 890 C C . GLY A 1 117 ? 25.668 106.856 40.949 1.00 23.72 116 GLY A C 1
ATOM 891 O O . GLY A 1 117 ? 26.073 105.804 40.386 1.00 22.88 116 GLY A O 1
ATOM 892 N N . LEU A 1 118 ? 24.609 106.906 41.760 1.00 23.31 117 LEU A N 1
ATOM 893 C CA . LEU A 1 118 ? 23.719 105.760 42.059 1.00 20.87 117 LEU A CA 1
ATOM 894 C C . LEU A 1 118 ? 22.615 105.608 40.996 1.00 22.36 117 LEU A C 1
ATOM 895 O O . LEU A 1 118 ? 21.930 106.583 40.682 1.00 22.23 117 LEU A O 1
ATOM 900 N N . MET A 1 119 ? 22.461 104.416 40.410 1.00 23.34 118 MET A N 1
ATOM 901 C CA . MET A 1 119 ? 21.314 104.115 39.532 1.00 25.66 118 MET A CA 1
ATOM 902 C C . MET A 1 119 ? 20.292 103.274 40.301 1.00 27.22 118 MET A C 1
ATOM 903 O O . MET A 1 119 ? 20.686 102.422 41.137 1.00 23.40 118 MET A O 1
ATOM 908 N N . ALA A 1 120 ? 19.018 103.541 40.048 1.00 27.03 119 ALA A N 1
ATOM 909 C CA . ALA A 1 120 ? 17.886 102.726 40.515 1.00 27.40 119 ALA A CA 1
ATOM 910 C C . ALA A 1 120 ? 17.316 102.047 39.283 1.00 27.46 119 ALA A C 1
ATOM 911 O O . ALA A 1 120 ? 16.973 102.760 38.327 1.00 28.86 119 ALA A O 1
ATOM 913 N N . GLN A 1 121 ? 17.284 100.724 39.305 1.00 27.58 120 GLN A N 1
ATOM 914 C CA . GLN A 1 121 ? 16.617 99.901 38.263 1.00 31.29 120 GLN A CA 1
ATOM 915 C C . GLN A 1 121 ? 15.130 99.775 38.604 1.00 29.56 120 GLN A C 1
ATOM 916 O O . GLN A 1 121 ? 14.815 99.683 39.812 1.00 29.71 120 GLN A O 1
ATOM 922 N N . SER A 1 122 ? 14.288 99.753 37.568 1.00 30.03 121 SER A N 1
ATOM 923 C CA . SER A 1 122 ? 12.813 99.561 37.607 1.00 31.20 121 SER A CA 1
ATOM 924 C C . SER A 1 122 ? 12.432 98.075 37.407 1.00 29.40 121 SER A C 1
ATOM 925 O O . SER A 1 122 ? 13.002 97.388 36.486 1.00 23.01 121 SER A O 1
ATOM 928 N N . THR A 1 123 ? 11.407 97.625 38.146 1.00 25.43 122 THR A N 1
ATOM 929 C CA . THR A 1 123 ? 10.699 96.351 37.865 1.00 23.50 122 THR A CA 1
ATOM 930 C C . THR A 1 123 ? 10.296 96.271 36.396 1.00 24.47 122 THR A C 1
ATOM 931 O O . THR A 1 123 ? 10.454 95.173 35.810 1.00 23.16 122 THR A O 1
ATOM 935 N N . TYR A 1 124 ? 9.775 97.348 35.804 1.00 23.07 123 TYR A N 1
ATOM 936 C CA . TYR A 1 124 ? 9.215 97.310 34.431 1.00 26.12 123 TYR A CA 1
ATOM 937 C C . TYR A 1 124 ? 10.257 97.785 33.412 1.0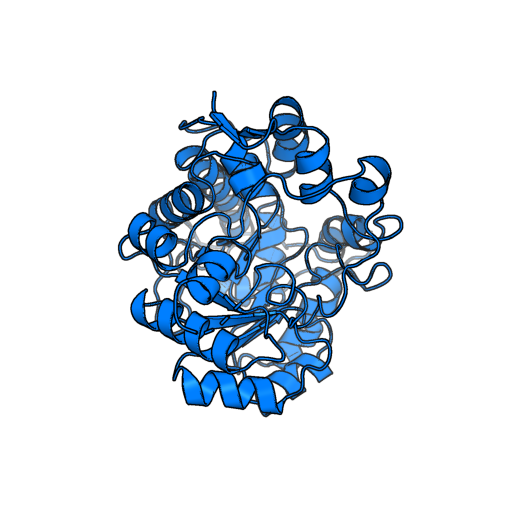0 26.86 123 TYR A C 1
ATOM 938 O O . TYR A 1 124 ? 9.928 98.522 32.482 1.00 33.37 123 TYR A O 1
ATOM 947 N N . SER A 1 125 ? 11.506 97.386 33.586 1.00 25.21 124 SER A N 1
ATOM 948 C CA . SER A 1 125 ? 12.614 97.694 32.641 1.00 27.41 124 SER A CA 1
ATOM 949 C C . SER A 1 125 ? 12.418 96.977 31.293 1.00 27.24 124 SER A C 1
ATOM 950 O O . SER A 1 125 ? 11.845 95.858 31.281 1.00 25.82 124 SER A O 1
ATOM 953 N N . SER A 1 126 ? 12.894 97.577 30.200 1.00 26.57 125 SER A N 1
ATOM 954 C CA . SER A 1 126 ? 13.070 96.919 28.874 1.00 30.12 125 SER A CA 1
ATOM 955 C C . SER A 1 126 ? 14.187 95.863 28.931 1.00 28.87 125 SER A C 1
ATOM 956 O O . SER A 1 126 ? 14.215 94.984 28.068 1.00 29.36 125 SER A O 1
ATOM 959 N N . VAL A 1 127 ? 15.082 95.971 29.915 1.00 28.71 126 VAL A N 1
ATOM 960 C CA . VAL A 1 127 ? 16.310 95.146 30.096 1.00 27.21 126 VAL A CA 1
ATOM 961 C C . VAL A 1 127 ? 16.266 94.470 31.467 1.00 27.36 126 VAL A C 1
ATOM 962 O O . VAL A 1 127 ? 15.893 95.109 32.447 1.00 31.94 126 VAL A O 1
ATOM 966 N N . SER A 1 128 ? 16.699 93.224 31.554 1.00 25.44 127 SER A N 1
ATOM 967 C CA . SER A 1 128 ? 16.664 92.414 32.798 1.00 26.40 127 SER A CA 1
ATOM 968 C C . SER A 1 128 ? 17.547 93.036 33.880 1.00 25.82 127 SER A C 1
ATOM 969 O O . SER A 1 128 ? 18.540 93.682 33.565 1.00 23.01 127 SER A O 1
ATOM 972 N N . ILE A 1 129 ? 17.223 92.759 35.135 1.00 24.32 128 ILE A N 1
ATOM 973 C CA . ILE A 1 129 ? 18.086 93.126 36.286 1.00 26.19 128 ILE A CA 1
ATOM 974 C C . ILE A 1 129 ? 19.547 92.727 36.016 1.00 26.94 128 ILE A C 1
ATOM 975 O O . ILE A 1 129 ? 20.462 93.499 36.403 1.00 25.38 128 ILE A O 1
ATOM 980 N N . ALA A 1 130 ? 19.774 91.536 35.459 1.00 25.93 129 ALA A N 1
ATOM 981 C CA . ALA A 1 130 ? 21.127 90.949 35.344 1.00 26.31 129 ALA A CA 1
ATOM 982 C C . ALA A 1 130 ? 21.934 91.763 34.347 1.00 23.41 129 ALA A C 1
ATOM 983 O O . ALA A 1 130 ? 23.096 92.032 34.634 1.00 26.79 129 ALA A O 1
ATOM 985 N N . GLU A 1 131 ? 21.344 92.084 33.205 1.00 23.98 130 GLU A N 1
ATOM 986 C CA . GLU A 1 131 ? 22.032 92.780 32.096 1.00 25.41 130 GLU A CA 1
ATOM 987 C C . GLU A 1 131 ? 22.302 94.227 32.499 1.00 25.36 130 GLU A C 1
ATOM 988 O O . GLU A 1 131 ? 23.327 94.766 32.048 1.00 24.97 130 GLU A O 1
ATOM 994 N N . THR A 1 132 ? 21.408 94.839 33.285 1.00 21.66 131 THR A N 1
ATOM 995 C CA . THR A 1 132 ? 21.534 96.253 33.699 1.00 24.53 131 THR A CA 1
ATOM 996 C C . THR A 1 132 ? 22.718 96.328 34.680 1.00 21.83 131 THR A C 1
ATOM 997 O O . THR A 1 132 ? 23.518 97.242 34.544 1.00 21.84 131 THR A O 1
ATOM 1001 N N . ALA A 1 133 ? 22.806 95.410 35.644 1.00 22.16 132 ALA A N 1
ATOM 1002 C CA . ALA A 1 133 ? 23.912 95.305 36.623 1.00 22.03 132 ALA A CA 1
ATOM 1003 C C . ALA A 1 133 ? 25.228 94.971 35.895 1.00 22.88 132 ALA A C 1
ATOM 1004 O O . ALA A 1 133 ? 26.248 95.555 36.233 1.00 25.76 132 ALA A O 1
ATOM 1006 N N . ALA A 1 134 ? 25.195 94.116 34.876 1.00 22.38 133 ALA A N 1
ATOM 1007 C CA . ALA A 1 134 ? 26.403 93.746 34.097 1.00 22.84 133 ALA A CA 1
ATOM 1008 C C . ALA A 1 134 ? 26.934 95.023 33.431 1.00 22.25 133 ALA A C 1
ATOM 1009 O O . ALA A 1 134 ? 28.149 95.276 33.523 1.00 22.30 133 ALA A O 1
ATOM 1011 N N . ALA A 1 135 ? 26.044 95.809 32.814 1.00 22.89 134 ALA A N 1
ATOM 1012 C CA . ALA A 1 135 ? 26.380 97.063 32.103 1.00 24.41 134 ALA A CA 1
ATOM 1013 C C . ALA A 1 135 ? 27.027 98.067 33.061 1.00 23.50 134 ALA A C 1
ATOM 1014 O O . ALA A 1 135 ? 27.948 98.767 32.642 1.00 22.64 134 ALA A O 1
ATOM 1016 N N . GLY A 1 136 ? 26.598 98.141 34.310 1.00 24.27 135 GLY A N 1
ATOM 1017 C CA . GLY A 1 136 ? 27.120 99.167 35.238 1.00 28.16 135 GLY A CA 1
ATOM 1018 C C . GLY A 1 136 ? 28.460 98.773 35.852 1.00 33.55 135 GLY A C 1
ATOM 1019 O O . GLY A 1 136 ? 29.098 99.615 36.526 1.00 30.25 135 GLY A O 1
ATOM 1020 N N . GLY A 1 137 ? 28.873 97.515 35.686 1.00 34.15 136 GLY A N 1
ATOM 1021 C CA . GLY A 1 137 ? 30.139 97.041 36.254 1.00 33.20 136 GLY A CA 1
ATOM 1022 C C . GLY A 1 137 ? 30.008 97.080 37.744 1.00 31.68 136 GLY A C 1
ATOM 1023 O O . GLY A 1 137 ? 28.919 96.795 38.190 1.00 35.16 136 GLY A O 1
ATOM 1024 N N . ASP A 1 138 ? 31.016 97.522 38.483 1.00 30.99 137 ASP A N 1
ATOM 1025 C CA . ASP A 1 138 ? 30.923 97.517 39.969 1.00 36.79 137 ASP A CA 1
ATOM 1026 C C . ASP A 1 138 ? 30.190 98.778 40.472 1.00 31.43 137 ASP A C 1
ATOM 1027 O O . ASP A 1 138 ? 30.252 99.037 41.675 1.00 36.85 137 ASP A O 1
ATOM 1032 N N . ALA A 1 139 ? 29.584 99.594 39.612 1.00 29.56 138 ALA A N 1
ATOM 1033 C CA . ALA A 1 139 ? 28.860 100.807 40.067 1.00 28.61 138 ALA A CA 1
ATOM 1034 C C . ALA A 1 139 ? 27.669 100.368 40.919 1.00 27.42 138 ALA A C 1
ATOM 1035 O O . ALA A 1 139 ? 26.946 99.449 40.545 1.00 26.46 138 ALA A O 1
ATOM 1037 N N . PRO A 1 140 ? 27.411 101.015 42.074 1.00 25.5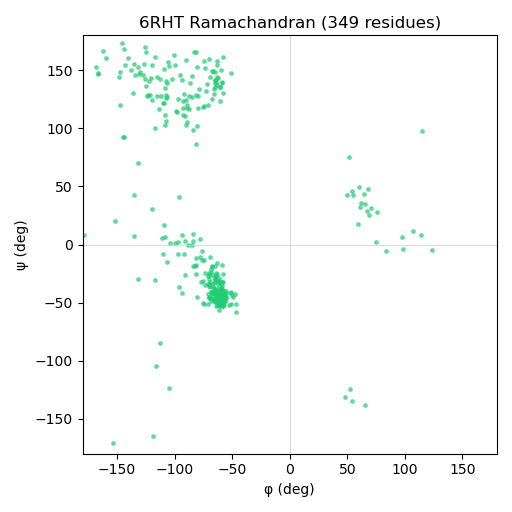1 139 PRO A N 1
ATOM 1038 C CA . PRO A 1 140 ? 26.293 100.628 42.943 1.00 23.82 139 PRO A CA 1
ATOM 1039 C C . PRO A 1 140 ? 24.921 100.827 42.280 1.00 25.04 139 PRO A C 1
ATOM 1040 O O . PRO A 1 140 ? 24.711 101.818 41.525 1.00 26.03 139 PRO A O 1
ATOM 1044 N N . GLN A 1 141 ? 24.006 99.874 42.507 1.00 22.73 140 GLN A N 1
ATOM 1045 C CA . GLN A 1 141 ? 22.619 99.949 41.986 1.00 21.98 140 GLN A CA 1
ATOM 1046 C C . GLN A 1 141 ? 21.640 99.577 43.101 1.00 21.20 140 GLN A C 1
ATOM 1047 O O . GLN A 1 141 ? 21.960 98.766 43.992 1.00 19.99 140 GLN A O 1
ATOM 1053 N N . PHE A 1 142 ? 20.499 100.235 43.064 1.00 20.09 141 PHE A N 1
ATOM 1054 C CA . PHE A 1 142 ? 19.295 99.890 43.833 1.00 21.52 141 PHE A CA 1
ATOM 1055 C C . PHE A 1 142 ? 18.315 99.251 42.855 1.00 21.92 141 PHE A C 1
ATOM 1056 O O . PHE A 1 142 ? 18.331 99.540 41.652 1.00 21.41 141 PHE A O 1
ATOM 1064 N N . PHE A 1 143 ? 17.445 98.401 43.381 1.00 23.79 142 PHE A N 1
ATOM 1065 C CA . PHE A 1 143 ? 16.337 97.811 42.606 1.00 21.08 142 PHE A CA 1
ATOM 1066 C C . PHE A 1 143 ? 15.025 98.308 43.208 1.00 20.31 142 PHE A C 1
ATOM 1067 O O . PHE A 1 143 ? 14.798 98.155 44.420 1.00 21.07 142 PHE A O 1
ATOM 1075 N N . GLN A 1 144 ? 14.188 98.841 42.335 1.00 20.25 143 GLN A N 1
ATOM 1076 C CA . GLN A 1 144 ? 12.815 99.294 42.638 1.00 21.60 143 GLN A CA 1
ATOM 1077 C C . GLN A 1 144 ? 11.833 98.157 42.349 1.00 22.67 143 GLN A C 1
ATOM 1078 O O . GLN A 1 144 ? 11.685 97.774 41.173 1.00 21.79 143 GLN A O 1
ATOM 1084 N N . LEU A 1 145 ? 11.144 97.705 43.399 1.00 22.27 144 LEU A N 1
ATOM 1085 C CA . LEU A 1 145 ? 10.127 96.632 43.340 1.00 24.27 144 LEU A CA 1
ATOM 1086 C C . LEU A 1 145 ? 8.731 97.247 43.252 1.00 24.52 144 LEU A C 1
ATOM 1087 O O . LEU A 1 145 ? 8.401 98.104 44.125 1.00 22.87 144 LEU A O 1
ATOM 1092 N N . TYR A 1 146 ? 7.980 96.852 42.220 1.00 22.47 145 TYR A N 1
ATOM 1093 C CA . TYR A 1 146 ? 6.496 96.853 42.221 1.00 23.92 145 TYR A CA 1
ATOM 1094 C C . TYR A 1 146 ? 6.051 95.501 42.768 1.00 25.47 145 TYR A C 1
ATOM 1095 O O . TYR A 1 146 ? 6.295 94.496 42.072 1.00 27.59 145 TYR A O 1
ATOM 1104 N N . MET A 1 147 ? 5.567 95.488 44.014 1.00 25.54 146 MET A N 1
ATOM 1105 C CA . MET A 1 147 ? 5.029 94.300 44.721 1.00 29.11 146 MET A CA 1
ATOM 1106 C C . MET A 1 147 ? 3.866 93.698 43.916 1.00 28.93 146 MET A C 1
ATOM 1107 O O . MET A 1 147 ? 3.010 94.453 43.428 1.00 27.80 146 MET A O 1
ATOM 1112 N N . SER A 1 148 ? 3.908 92.389 43.694 1.00 31.19 147 SER A N 1
ATOM 1113 C CA . SER A 1 148 ? 2.812 91.541 43.175 1.00 31.59 147 SER A CA 1
ATOM 1114 C C . SER A 1 148 ? 2.001 91.027 44.369 1.00 30.21 147 SER A C 1
ATOM 1115 O O . SER A 1 148 ? 2.572 90.991 45.477 1.00 27.84 147 SER A O 1
ATOM 1118 N N . LYS A 1 149 ? 0.743 90.620 44.152 1.00 35.57 148 LYS A N 1
ATOM 1119 C CA . LYS A 1 149 ? -0.041 89.762 45.104 1.00 38.73 148 LYS A CA 1
ATOM 1120 C C . LYS A 1 149 ? 0.630 88.381 45.193 1.00 35.08 148 LYS A C 1
ATOM 1121 O O . LYS A 1 149 ? 0.553 87.751 46.241 1.00 34.53 148 LYS A O 1
ATOM 1127 N N . ASP A 1 150 ? 1.325 87.974 44.127 1.00 32.99 149 ASP A N 1
ATOM 1128 C CA . ASP A 1 150 ? 2.063 86.691 44.007 1.00 30.64 149 ASP A CA 1
ATOM 1129 C C . ASP A 1 150 ? 3.456 86.816 44.635 1.00 29.12 149 ASP A C 1
ATOM 1130 O O . ASP A 1 150 ? 4.338 87.334 43.961 1.00 28.40 149 ASP A O 1
ATOM 1135 N N . TRP A 1 151 ? 3.653 86.358 45.874 1.00 26.12 150 TRP A N 1
ATOM 1136 C CA . TRP A 1 151 ? 4.960 86.414 46.575 1.00 30.48 150 TRP A CA 1
ATOM 1137 C C . TRP A 1 151 ? 6.013 85.496 45.932 1.00 32.28 150 TRP A C 1
ATOM 1138 O O . TRP A 1 151 ? 7.205 85.753 46.126 1.00 31.21 150 TRP A O 1
ATOM 1149 N N . ASN A 1 152 ? 5.602 84.515 45.134 1.00 34.51 151 ASN A N 1
ATOM 1150 C CA . ASN A 1 152 ? 6.538 83.730 44.300 1.00 36.49 151 ASN A CA 1
ATOM 1151 C C . ASN A 1 152 ? 7.234 84.713 43.344 1.00 35.43 151 ASN A C 1
ATOM 1152 O O . ASN A 1 152 ? 8.457 84.656 43.215 1.00 32.58 151 ASN A O 1
ATOM 1157 N N . PHE A 1 153 ? 6.490 85.599 42.686 1.00 33.78 152 PHE A N 1
ATOM 1158 C CA . PHE A 1 153 ? 7.086 86.607 41.775 1.00 33.77 152 PHE A CA 1
ATOM 1159 C C . PHE A 1 153 ? 7.949 87.582 42.602 1.00 33.59 152 PHE A C 1
ATOM 1160 O O . PHE A 1 153 ? 9.121 87.792 42.253 1.00 31.68 152 PHE A O 1
ATOM 1168 N N . ASN A 1 154 ? 7.441 88.132 43.705 1.00 28.38 153 ASN A N 1
ATOM 1169 C CA . ASN A 1 154 ? 8.250 89.062 44.538 1.00 29.42 153 ASN A CA 1
ATOM 1170 C C . ASN A 1 154 ? 9.609 88.415 44.860 1.00 30.96 153 ASN A C 1
ATOM 1171 O O . ASN A 1 154 ? 10.658 89.056 44.659 1.00 29.46 153 ASN A O 1
ATOM 1176 N N . GLU A 1 155 ? 9.601 87.177 45.365 1.00 32.73 154 GLU A N 1
ATOM 1177 C CA . GLU A 1 155 ? 10.825 86.477 45.831 1.00 30.98 154 GLU A CA 1
ATOM 1178 C C . GLU A 1 155 ? 11.750 86.203 44.632 1.00 28.54 154 GLU A C 1
ATOM 1179 O O . GLU A 1 155 ? 12.952 86.331 44.816 1.00 30.03 154 GLU A O 1
ATOM 1185 N N . SER A 1 156 ? 11.223 85.848 43.461 1.00 28.48 155 SER A N 1
ATOM 1186 C CA . SER A 1 156 ? 12.033 85.601 42.244 1.00 30.36 155 SER A CA 1
ATOM 1187 C C . SER A 1 156 ? 12.761 86.882 41.879 1.00 29.84 155 SER A C 1
ATOM 1188 O O . SER A 1 156 ? 13.983 86.814 41.736 1.00 31.58 155 SER A O 1
ATOM 1191 N N . LEU A 1 157 ? 12.052 88.011 41.799 1.00 28.08 156 LEU A N 1
ATOM 1192 C CA . LEU A 1 157 ? 12.708 89.305 41.475 1.00 28.88 156 LEU A CA 1
ATOM 1193 C C . LEU A 1 157 ? 13.698 89.668 42.569 1.00 24.62 156 LEU A C 1
ATOM 1194 O O . LEU A 1 157 ? 14.771 90.118 42.219 1.00 24.45 156 LEU A O 1
ATOM 1199 N N . LEU A 1 158 ? 13.347 89.560 43.843 1.00 23.77 157 LEU A N 1
ATOM 1200 C CA . LEU A 1 158 ? 14.308 89.950 44.899 1.00 26.00 157 LEU A CA 1
ATOM 1201 C C . LEU A 1 158 ? 15.563 89.054 44.833 1.00 28.84 157 LEU A C 1
ATOM 1202 O O . LEU A 1 158 ? 16.662 89.573 45.044 1.00 28.17 157 LEU A O 1
ATOM 1207 N N . ASP A 1 159 ? 15.424 87.779 44.468 1.00 30.29 158 ASP A N 1
ATOM 1208 C CA . ASP A 1 159 ? 16.581 86.855 44.287 1.00 30.02 158 ASP A CA 1
ATOM 1209 C C . ASP A 1 159 ? 17.463 87.361 43.143 1.00 25.71 158 ASP A C 1
ATOM 1210 O O . ASP A 1 159 ? 18.678 87.388 43.299 1.00 26.36 158 ASP A O 1
ATOM 1215 N N . GLU A 1 160 ? 16.863 87.755 42.032 1.00 26.23 159 GLU A N 1
ATOM 1216 C CA . GLU A 1 160 ? 17.576 88.286 40.843 1.00 28.33 159 GLU A CA 1
ATOM 1217 C C . GLU A 1 160 ? 18.341 89.554 41.248 1.00 30.17 159 GLU A C 1
ATOM 1218 O O . GLU A 1 160 ? 19.525 89.705 40.863 1.00 27.22 159 GLU A O 1
ATOM 1224 N N . ALA A 1 161 ? 17.735 90.413 42.078 1.00 28.35 160 ALA A N 1
ATOM 1225 C CA . ALA A 1 161 ? 18.367 91.646 42.590 1.00 27.64 160 ALA A CA 1
ATOM 1226 C C . ALA A 1 161 ? 19.567 91.313 43.474 1.00 26.15 160 ALA A C 1
ATOM 1227 O O . ALA A 1 161 ? 20.600 91.913 43.264 1.00 24.21 160 ALA A O 1
ATOM 1229 N N . LYS A 1 162 ? 19.422 90.394 44.435 1.00 28.84 161 LYS A N 1
ATOM 1230 C CA . LYS A 1 162 ? 20.502 89.938 45.354 1.00 30.84 161 LYS A CA 1
ATOM 1231 C C . LYS A 1 162 ? 21.690 89.360 44.563 1.00 28.76 161 LYS A C 1
ATOM 1232 O O . LYS A 1 162 ? 22.835 89.690 44.838 1.00 25.74 161 LYS A O 1
ATOM 1238 N N . LYS A 1 163 ? 21.384 88.559 43.560 1.00 30.59 162 LYS A N 1
ATOM 1239 C CA . LYS A 1 163 ? 22.349 87.934 42.635 1.00 33.65 162 LYS A CA 1
ATOM 1240 C C . LYS A 1 163 ? 23.120 89.054 41.933 1.00 31.85 162 LYS A C 1
ATOM 1241 O O . LYS A 1 163 ? 24.302 88.900 41.844 1.00 30.22 162 LYS A O 1
ATOM 1247 N N . ALA A 1 164 ? 22.459 90.136 41.484 1.00 29.90 163 ALA A N 1
ATOM 1248 C CA . ALA A 1 164 ? 23.071 91.286 40.774 1.00 27.16 163 ALA A CA 1
ATOM 1249 C C . ALA A 1 164 ? 23.790 92.228 41.745 1.00 26.22 163 ALA A C 1
ATOM 1250 O O . ALA A 1 164 ? 24.258 93.243 41.285 1.00 27.97 163 ALA A O 1
ATOM 1252 N N . ASN A 1 165 ? 23.880 91.908 43.033 1.00 26.72 164 ASN A N 1
ATOM 1253 C CA A ASN A 1 165 ? 24.639 92.705 44.037 0.50 27.88 164 ASN A CA 1
ATOM 1254 C CA B ASN A 1 165 ? 24.613 92.691 44.072 0.50 27.99 164 ASN A CA 1
ATOM 1255 C C . ASN A 1 165 ? 23.996 94.090 44.238 1.00 27.45 164 ASN A C 1
ATOM 1256 O O . ASN A 1 165 ? 24.737 95.035 44.623 1.00 25.52 164 ASN A O 1
ATOM 1265 N N . VAL A 1 166 ? 22.678 94.215 44.047 1.00 27.13 165 VAL A N 1
ATOM 1266 C CA . VAL A 1 166 ? 21.968 95.490 44.369 1.00 24.97 165 VAL A CA 1
ATOM 1267 C C . VAL A 1 166 ? 22.156 95.778 45.853 1.00 24.45 165 VAL A C 1
ATOM 1268 O O . VAL A 1 166 ? 22.255 94.845 46.637 1.00 23.10 165 VAL A O 1
ATOM 1272 N N . LYS A 1 167 ? 22.163 97.051 46.222 1.00 23.39 166 LYS A N 1
ATOM 1273 C CA . LYS A 1 167 ? 22.590 97.473 47.575 1.00 24.84 166 LYS A CA 1
ATOM 1274 C C . LYS A 1 167 ? 21.382 97.891 48.406 1.00 24.72 166 LYS A C 1
ATOM 1275 O O . LYS A 1 167 ? 21.524 97.967 49.627 1.00 22.72 166 LYS A O 1
ATOM 1281 N N . ALA A 1 168 ? 20.228 98.123 47.774 1.00 23.09 167 ALA A N 1
ATOM 1282 C CA . ALA A 1 168 ? 18.973 98.396 48.502 1.00 23.06 167 ALA A CA 1
ATOM 1283 C C . ALA A 1 168 ? 17.800 98.107 47.581 1.00 22.07 167 ALA A C 1
ATOM 1284 O O . ALA A 1 168 ? 17.988 98.052 46.359 1.00 18.50 167 ALA A O 1
ATOM 1286 N N . ILE A 1 169 ? 16.644 97.910 48.201 1.00 23.98 168 ILE A N 1
ATOM 1287 C CA . ILE A 1 169 ? 15.349 97.707 47.501 1.00 24.91 168 ILE A CA 1
ATOM 1288 C C . ILE A 1 169 ? 14.533 98.984 47.700 1.00 24.48 168 ILE A C 1
ATOM 1289 O O . ILE A 1 169 ? 14.407 99.437 48.870 1.00 24.34 168 ILE A O 1
ATOM 1294 N N . ILE A 1 170 ? 14.028 99.526 46.601 1.00 21.78 169 ILE A N 1
ATOM 1295 C CA . ILE A 1 170 ? 13.040 100.632 46.618 1.00 23.27 169 ILE A CA 1
ATOM 1296 C C . ILE A 1 170 ? 11.656 100.010 46.434 1.00 21.92 169 ILE A C 1
ATOM 1297 O O . ILE A 1 170 ? 11.418 99.392 45.377 1.00 22.69 169 ILE A O 1
ATOM 1302 N N . LEU A 1 171 ? 10.806 100.101 47.452 1.00 20.87 170 LEU A N 1
ATOM 1303 C CA . LEU A 1 171 ? 9.396 99.654 47.324 1.00 21.90 170 LEU A CA 1
ATOM 1304 C C . LEU A 1 171 ? 8.557 100.864 46.910 1.00 21.48 170 LEU A C 1
ATOM 1305 O O . LEU A 1 171 ? 8.413 101.787 47.717 1.00 20.80 170 LEU A O 1
ATOM 1310 N N . THR A 1 172 ? 8.040 100.878 45.691 1.00 21.56 171 THR A N 1
ATOM 1311 C CA . THR A 1 172 ? 7.235 102.021 45.210 1.00 23.03 171 THR A CA 1
ATOM 1312 C C . THR A 1 172 ? 5.784 101.785 45.615 1.00 23.95 171 THR A C 1
ATOM 1313 O O . THR A 1 172 ? 5.205 100.808 45.100 1.00 23.33 171 THR A O 1
ATOM 1317 N N . VAL A 1 173 ? 5.224 102.658 46.480 1.00 21.32 172 VAL A N 1
ATOM 1318 C CA . VAL A 1 173 ? 3.867 102.464 47.062 1.00 23.14 172 VAL A CA 1
ATOM 1319 C C . VAL A 1 173 ? 2.862 103.498 46.536 1.00 24.76 172 VAL A C 1
ATOM 1320 O O . VAL A 1 173 ? 1.718 103.422 46.948 1.00 24.63 172 VAL A O 1
ATOM 1324 N N . ASP A 1 174 ? 3.205 104.358 45.575 1.00 25.90 173 ASP A N 1
ATOM 1325 C CA . ASP A 1 174 ? 2.308 105.475 45.170 1.00 23.82 173 ASP A CA 1
ATOM 1326 C C . ASP A 1 174 ? 1.699 105.236 43.785 1.00 22.98 173 ASP A C 1
ATOM 1327 O O . ASP A 1 174 ? 1.158 106.204 43.174 1.00 22.37 173 ASP A O 1
ATOM 1332 N N . ALA A 1 175 ? 1.742 104.007 43.289 1.00 23.28 174 ALA A N 1
ATOM 1333 C CA . ALA A 1 175 ? 1.225 103.693 41.946 1.00 24.26 174 ALA A CA 1
ATOM 1334 C C . ALA A 1 175 ? 0.395 102.410 41.998 1.00 24.74 174 ALA A C 1
ATOM 1335 O O . ALA A 1 175 ? 0.476 101.624 41.025 1.00 23.05 174 ALA A O 1
ATOM 1337 N N . THR A 1 176 ? -0.446 102.259 43.038 1.00 24.21 175 THR A N 1
ATOM 1338 C CA . THR A 1 176 ? -1.314 101.067 43.214 1.00 24.23 175 THR A CA 1
ATOM 1339 C C . THR A 1 176 ? -2.324 101.034 42.067 1.00 26.62 175 THR A C 1
ATOM 1340 O O . THR A 1 176 ? -2.729 99.920 41.695 1.00 26.71 175 THR A O 1
ATOM 1344 N N . VAL A 1 177 ? -2.692 102.193 41.508 1.00 25.16 176 VAL A N 1
ATOM 1345 C CA . VAL A 1 177 ? -3.430 102.314 40.213 1.00 25.79 176 VAL A CA 1
ATOM 1346 C C . VAL A 1 177 ? -2.737 103.422 39.448 1.00 25.79 176 VAL A C 1
ATOM 1347 O O . VAL A 1 177 ? -2.143 104.252 40.088 1.00 26.40 176 VAL A O 1
ATOM 1351 N N . ASP A 1 178 ? -2.837 103.410 38.134 1.00 29.21 177 ASP A N 1
ATOM 1352 C CA . ASP A 1 178 ? -2.331 104.477 37.235 1.00 31.96 177 ASP A CA 1
ATOM 1353 C C . ASP A 1 178 ? -3.070 105.783 37.520 1.00 30.91 177 ASP A C 1
ATOM 1354 O O . ASP A 1 178 ? -4.304 105.761 37.661 1.00 28.65 177 ASP A O 1
ATOM 1359 N N . GLY A 1 179 ? -2.333 106.888 37.568 1.00 28.38 178 GLY A N 1
ATOM 1360 C CA . GLY A 1 179 ? -2.946 108.214 37.461 1.00 26.60 178 GLY A CA 1
ATOM 1361 C C . GLY A 1 179 ? -3.695 108.278 36.153 1.00 26.35 178 GLY A C 1
ATOM 1362 O O . GLY A 1 179 ? -3.413 107.455 35.276 1.00 26.17 178 GLY A O 1
ATOM 1363 N N . TYR A 1 180 ? -4.613 109.220 36.029 1.00 24.79 179 TYR A N 1
ATOM 1364 C CA . TYR A 1 180 ? -5.359 109.477 34.779 1.00 24.54 179 TYR A CA 1
ATOM 1365 C C . TYR A 1 180 ? -4.446 110.319 33.880 1.00 24.82 179 TYR A C 1
ATOM 1366 O O . TYR A 1 180 ? -4.332 111.519 34.124 1.00 26.62 179 TYR A O 1
ATOM 1375 N N . ARG A 1 181 ? -3.813 109.723 32.881 1.00 23.83 180 ARG A N 1
ATOM 1376 C CA . ARG A 1 181 ? -2.776 110.393 32.064 1.00 25.73 180 ARG A CA 1
ATOM 1377 C C . ARG A 1 181 ? -3.341 110.689 30.682 1.00 25.43 180 ARG A C 1
ATOM 1378 O O . ARG A 1 181 ? -3.464 109.764 29.885 1.00 28.41 180 ARG A O 1
ATOM 1386 N N . GLU A 1 182 ? -3.642 111.950 30.401 1.00 25.85 181 GLU A N 1
ATOM 1387 C CA . GLU A 1 182 ? -4.393 112.310 29.175 1.00 27.93 181 GLU A CA 1
ATOM 1388 C C . GLU A 1 182 ? -3.523 112.102 27.924 1.00 28.49 181 GLU A C 1
ATOM 1389 O O . GLU A 1 182 ? -4.101 111.811 26.852 1.00 27.61 181 GLU A O 1
ATOM 1395 N N . ALA A 1 183 ? -2.198 112.249 28.015 1.00 27.82 182 ALA A N 1
ATOM 1396 C CA . ALA A 1 183 ? -1.317 112.134 26.826 1.00 29.92 182 ALA A CA 1
ATOM 1397 C C . ALA A 1 183 ? -1.469 110.724 26.237 1.00 30.49 182 ALA A C 1
ATOM 1398 O O . ALA A 1 183 ? -1.614 110.594 25.020 1.00 33.30 182 ALA A O 1
ATOM 1400 N N . ASP A 1 184 ? -1.507 109.707 27.098 1.00 32.27 183 ASP A N 1
ATOM 1401 C CA . ASP A 1 184 ? -1.613 108.278 26.710 1.00 34.29 183 ASP A CA 1
ATOM 1402 C C . ASP A 1 184 ? -2.980 108.000 26.074 1.00 37.26 183 ASP A C 1
ATOM 1403 O O . ASP A 1 184 ? -3.026 107.220 25.094 1.00 35.08 183 ASP A O 1
ATOM 1408 N N . ILE A 1 185 ? -4.048 108.578 26.635 1.00 33.40 184 ILE A N 1
ATOM 1409 C CA . ILE A 1 185 ? -5.425 108.507 26.083 1.00 33.67 184 ILE A CA 1
ATOM 1410 C C . ILE A 1 185 ? -5.426 109.164 24.696 1.00 32.76 184 ILE A C 1
ATOM 1411 O O . ILE A 1 185 ? -5.710 108.463 23.746 1.00 37.07 184 ILE A O 1
ATOM 1416 N N . LYS A 1 186 ? -5.004 110.415 24.568 1.00 34.90 185 LYS A N 1
ATOM 1417 C CA . LYS A 1 186 ? -4.945 111.146 23.272 1.00 39.82 185 LYS A CA 1
ATOM 1418 C C . LYS A 1 186 ? -4.113 110.372 22.244 1.00 42.20 185 LYS A C 1
ATOM 1419 O O . LYS A 1 186 ? -4.509 110.365 21.080 1.00 41.04 185 LYS A O 1
ATOM 1425 N N . ASN A 1 187 ? -2.996 109.765 22.650 1.00 42.05 186 ASN A N 1
ATOM 1426 C CA . ASN A 1 187 ? -2.058 109.062 21.728 1.00 43.72 186 ASN A CA 1
ATOM 1427 C C . ASN A 1 187 ? -2.526 107.624 21.449 1.00 45.73 186 ASN A C 1
ATOM 1428 O O . ASN A 1 187 ? -2.029 107.040 20.480 1.00 46.62 186 ASN A O 1
ATOM 1433 N N . LYS A 1 188 ? -3.409 107.060 22.281 1.00 52.07 187 LYS A N 1
ATOM 1434 C CA . LYS A 1 188 ? -3.873 105.646 22.188 1.00 58.04 187 LYS A CA 1
ATOM 1435 C C . LYS A 1 188 ? -2.658 104.754 22.439 1.00 56.43 187 LYS A C 1
ATOM 1436 O O . LYS A 1 188 ? -2.484 103.763 21.725 1.00 61.04 187 LYS A O 1
ATOM 1442 N N . PHE A 1 189 ? -1.848 105.104 23.432 1.00 52.25 188 PHE A N 1
ATOM 1443 C CA . PHE A 1 189 ? -0.484 104.555 23.625 1.00 48.66 188 PHE A CA 1
ATOM 1444 C C . PHE A 1 189 ? -0.541 103.172 24.286 1.00 47.93 188 PHE A C 1
ATOM 1445 O O . PHE A 1 189 ? -1.139 103.028 25.377 1.00 49.58 188 PHE A O 1
ATOM 1453 N N . THR A 1 190 ? 0.136 102.192 23.672 1.00 49.12 189 THR A N 1
ATOM 1454 C CA . THR A 1 190 ? 0.486 100.876 24.282 1.00 49.34 189 THR A CA 1
ATOM 1455 C C . THR A 1 190 ? 1.988 100.613 24.134 1.00 44.23 189 THR A C 1
ATOM 1456 O O . THR A 1 190 ? 2.551 100.979 23.081 1.00 42.08 189 THR A O 1
ATOM 1460 N N . PHE A 1 191 ? 2.609 99.945 25.111 1.00 43.43 190 PHE A N 1
ATOM 1461 C CA . PHE A 1 191 ? 4.058 99.640 25.073 1.00 45.76 190 PHE A CA 1
ATOM 1462 C C . PHE A 1 191 ? 4.332 98.778 23.846 1.00 48.01 190 PHE A C 1
ATOM 1463 O O . PHE A 1 191 ? 3.733 97.709 23.680 1.00 41.42 190 PHE A O 1
ATOM 1471 N N . PRO A 1 192 ? 5.251 99.228 22.962 1.00 45.63 191 PRO A N 1
ATOM 1472 C CA . PRO A 1 192 ? 5.652 98.453 21.792 1.00 46.62 191 PRO A CA 1
ATOM 1473 C C . PRO A 1 192 ? 6.741 97.411 22.091 1.00 51.61 191 PRO A C 1
ATOM 1474 O O . PRO A 1 192 ? 7.161 96.765 21.128 1.00 52.06 191 PRO A O 1
ATOM 1478 N N . LEU A 1 193 ? 7.167 97.272 23.361 1.00 46.81 192 LEU A N 1
ATOM 1479 C CA . LEU A 1 193 ? 8.334 96.426 23.733 1.00 55.17 192 LEU A CA 1
ATOM 1480 C C . LEU A 1 193 ? 8.074 95.673 25.035 1.00 50.34 192 LEU A C 1
ATOM 1481 O O . LEU A 1 193 ? 7.187 95.992 25.822 1.00 45.33 192 LEU A O 1
ATOM 1486 N N . PRO A 1 194 ? 8.840 94.598 25.288 1.00 49.42 193 PRO A N 1
ATOM 1487 C CA . PRO A 1 194 ? 8.533 93.700 26.389 1.00 46.58 193 PRO A CA 1
ATOM 1488 C C . PRO A 1 194 ? 9.095 94.262 27.692 1.00 37.33 193 PRO A C 1
ATOM 1489 O O . PRO A 1 194 ? 9.919 95.120 27.657 1.00 35.32 193 PRO A O 1
ATOM 1493 N N . MET A 1 195 ? 8.644 93.716 28.804 1.00 36.36 194 MET A N 1
ATOM 1494 C CA . MET A 1 195 ? 9.219 94.004 30.124 1.00 40.32 194 MET A CA 1
ATOM 1495 C C . MET A 1 195 ? 9.987 92.776 30.599 1.00 37.18 194 MET A C 1
ATOM 1496 O O . MET A 1 195 ? 9.379 91.778 31.041 1.00 34.88 194 MET A O 1
ATOM 1501 N N . ALA A 1 196 ? 11.308 92.894 30.478 1.00 35.45 195 ALA A N 1
ATOM 1502 C CA . ALA A 1 196 ? 12.287 91.791 30.567 1.00 32.74 195 ALA A CA 1
ATOM 1503 C C . ALA A 1 196 ? 12.117 91.046 31.885 1.00 30.26 195 ALA A C 1
ATOM 1504 O O . ALA A 1 196 ? 12.249 89.818 31.869 1.00 31.43 195 ALA A O 1
ATOM 1506 N N . ASN A 1 197 ? 11.899 91.742 32.995 1.00 25.26 196 ASN A N 1
ATOM 1507 C CA . ASN A 1 197 ? 11.817 91.029 34.293 1.00 29.11 196 ASN A CA 1
ATOM 1508 C C . ASN A 1 197 ? 10.525 90.193 34.382 1.00 30.86 196 ASN A C 1
ATOM 1509 O O . ASN A 1 197 ? 10.518 89.204 35.156 1.00 31.84 196 ASN A O 1
ATOM 1514 N N . LEU A 1 198 ? 9.461 90.566 33.671 1.00 33.18 197 LEU A N 1
ATOM 1515 C CA . LEU A 1 198 ? 8.191 89.793 33.749 1.00 38.13 197 LEU A CA 1
ATOM 1516 C C . LEU A 1 198 ? 8.331 88.562 32.822 1.00 40.38 197 LEU A C 1
ATOM 1517 O O . LEU A 1 198 ? 8.007 87.435 33.286 1.00 43.76 197 LEU A O 1
ATOM 1522 N N . ILE A 1 199 ? 8.849 88.744 31.597 1.00 37.67 198 ILE A N 1
ATOM 1523 C CA . ILE A 1 199 ? 9.216 87.622 30.683 1.00 39.53 198 ILE A CA 1
ATOM 1524 C C . ILE A 1 199 ? 10.009 86.581 31.475 1.00 47.03 198 ILE A C 1
ATOM 1525 O O . ILE A 1 199 ? 9.577 85.413 31.505 1.00 49.36 198 ILE A O 1
ATOM 1530 N N . LYS A 1 200 ? 11.133 86.990 32.077 1.00 45.66 199 LYS A N 1
ATOM 1531 C CA . LYS A 1 200 ? 12.109 86.065 32.716 1.00 50.76 199 LYS A CA 1
ATOM 1532 C C . LYS A 1 200 ? 11.401 85.262 33.808 1.00 52.27 199 LYS A C 1
ATOM 1533 O O . LYS A 1 200 ? 11.527 84.027 33.801 1.00 48.42 199 LYS A O 1
ATOM 1539 N N . PHE A 1 201 ? 10.671 85.924 34.706 1.00 52.93 200 PHE A N 1
ATOM 1540 C CA . PHE A 1 201 ? 9.896 85.213 35.748 1.00 50.22 200 PHE A CA 1
ATOM 1541 C C . PHE A 1 201 ? 9.012 84.149 35.072 1.00 48.96 200 PHE A C 1
ATOM 1542 O O . PHE A 1 201 ? 8.907 83.010 35.603 1.00 52.75 200 PHE A O 1
ATOM 1550 N N A SER A 1 202 ? 8.390 84.504 33.943 0.50 44.76 201 SER A N 1
ATOM 1551 C CA A SER A 1 202 ? 7.385 83.670 33.241 0.50 43.07 201 SER A CA 1
ATOM 1552 C C A SER A 1 202 ? 8.037 82.395 32.706 0.50 44.34 201 SER A C 1
ATOM 1553 O O A SER A 1 202 ? 7.372 81.350 32.742 0.50 49.61 201 SER A O 1
ATOM 1556 N N A GLU A 1 203 ? 9.280 82.492 32.229 0.50 40.44 202 GLU A N 1
ATOM 1557 C CA A GLU A 1 203 ? 10.047 81.371 31.625 0.50 39.66 202 GLU A CA 1
ATOM 1558 C C A GLU A 1 203 ? 10.657 80.509 32.729 0.50 39.11 202 GLU A C 1
ATOM 1559 O O A GLU A 1 203 ? 10.950 79.341 32.450 0.50 42.25 202 GLU A O 1
ATOM 1565 N N A GLY A 1 204 ? 10.881 81.091 33.909 0.50 37.89 203 GLY A N 1
ATOM 1566 C CA A GLY A 1 204 ? 11.499 80.420 35.070 0.50 36.83 203 GLY A CA 1
ATOM 1567 C C A GLY A 1 204 ? 10.453 80.085 36.112 0.50 37.41 203 GLY A C 1
ATOM 1568 O O A GLY A 1 204 ? 9.460 79.426 35.751 0.50 35.77 203 GLY A O 1
ATOM 1569 N N A ASN A 1 205 ? 10.644 80.563 37.346 0.50 39.01 204 ASN A N 1
ATOM 1570 C CA A ASN A 1 205 ? 9.702 80.368 38.484 0.50 39.47 204 ASN A CA 1
ATOM 1571 C C A ASN A 1 205 ? 8.331 80.942 38.114 0.50 38.60 204 ASN A C 1
ATOM 1572 O O A ASN A 1 205 ? 7.348 80.389 38.637 0.50 38.12 204 ASN A O 1
ATOM 1577 N N B GLY A 1 206 ? 3.916 93.018 29.187 0.50 31.14 205 GLY A N 1
ATOM 1578 C CA B GLY A 1 206 ? 3.154 94.277 29.041 0.50 30.44 205 GLY A CA 1
ATOM 1579 C C B GLY A 1 206 ? 3.262 94.863 27.642 0.50 31.40 205 GLY A C 1
ATOM 1580 O O B GLY A 1 206 ? 2.776 95.991 27.436 0.50 31.13 205 GLY A O 1
ATOM 1581 N N B GLN A 1 207 ? 3.859 94.133 26.695 0.50 32.65 206 GLN A N 1
ATOM 1582 C CA B GLN A 1 207 ? 3.832 94.515 25.254 0.50 33.02 206 GLN A CA 1
ATOM 1583 C C B GLN A 1 207 ? 2.372 94.561 24.781 0.50 33.04 206 GLN A C 1
ATOM 1584 O O B GLN A 1 207 ? 1.616 93.644 25.126 0.50 31.65 206 GLN A O 1
ATOM 1590 N N B GLY A 1 208 ? 1.998 95.605 24.029 0.50 35.32 207 GLY A N 1
ATOM 1591 C CA B GLY A 1 208 ? 0.643 95.815 23.484 0.50 32.93 207 GLY A CA 1
ATOM 1592 C C B GLY A 1 208 ? -0.342 96.107 24.599 0.50 34.73 207 GLY A C 1
ATOM 1593 O O B GLY A 1 208 ? -1.523 96.285 24.286 0.50 32.81 207 GLY A O 1
ATOM 1594 N N A LYS A 1 209 ? 3.510 81.264 32.947 0.50 44.99 208 LYS A N 1
ATOM 1595 N N B LYS A 1 209 ? 0.187 96.662 25.720 0.50 37.00 208 LYS A N 1
ATOM 1596 C CA A LYS A 1 209 ? 2.303 82.065 33.271 0.50 44.01 208 LYS A CA 1
ATOM 1597 C CA B LYS A 1 209 ? -0.467 97.017 27.009 0.50 35.51 208 LYS A CA 1
ATOM 1598 C C A LYS A 1 209 ? 2.308 83.313 32.383 0.50 43.60 208 LYS A C 1
ATOM 1599 C C B LYS A 1 209 ? -0.296 98.522 27.251 0.50 35.94 208 LYS A C 1
ATOM 1600 O O A LYS A 1 209 ? 3.340 83.999 32.347 0.50 50.46 208 LYS A O 1
ATOM 1601 O O B LYS A 1 209 ? 0.801 99.057 26.929 0.50 34.07 208 LYS A O 1
ATOM 1612 N N A GLY A 1 210 ? 1.209 83.601 31.689 0.50 43.69 209 GLY A N 1
ATOM 1613 N N B GLY A 1 210 ? -1.333 99.176 27.786 0.50 33.45 209 GLY A N 1
ATOM 1614 C CA A GLY A 1 210 ? 1.118 84.745 30.761 0.50 43.87 209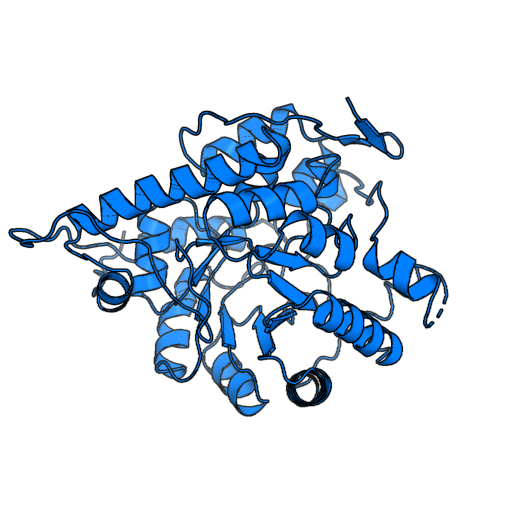 GLY A CA 1
ATOM 1615 C CA B GLY A 1 210 ? -1.223 100.485 28.460 0.50 32.88 209 GLY A CA 1
ATOM 1616 C C A GLY A 1 210 ? 1.742 85.996 31.355 0.50 45.39 209 GLY A C 1
ATOM 1617 C C B GLY A 1 210 ? -0.636 100.299 29.845 0.50 33.92 209 GLY A C 1
ATOM 1618 O O A GLY A 1 210 ? 1.572 86.218 32.573 0.50 47.38 209 GLY A O 1
ATOM 1619 O O B GLY A 1 210 ? -0.692 99.152 30.351 0.50 32.71 209 GLY A O 1
ATOM 1620 N N A ILE A 1 211 ? 2.439 86.785 30.533 0.50 44.15 210 ILE A N 1
ATOM 1621 N N B ILE A 1 211 ? -0.075 101.354 30.448 0.50 35.75 210 ILE A N 1
ATOM 1622 C CA A ILE A 1 211 ? 2.928 88.146 30.903 0.50 45.83 210 ILE A CA 1
ATOM 1623 C CA B ILE A 1 211 ? 0.564 101.261 31.795 0.50 33.86 210 ILE A CA 1
ATOM 1624 C C A ILE A 1 211 ? 1.732 88.960 31.398 0.50 46.34 210 ILE A C 1
ATOM 1625 C C B ILE A 1 211 ? -0.510 100.876 32.820 0.50 34.55 210 ILE A C 1
ATOM 1626 O O A ILE A 1 211 ? 1.946 89.805 32.286 0.50 48.11 210 ILE A O 1
ATOM 1627 O O B ILE A 1 211 ? -0.170 100.156 33.791 0.50 33.23 210 ILE A O 1
ATOM 1636 N N A GLU A 1 212 ? 0.537 88.703 30.844 0.50 49.66 211 GLU A N 1
ATOM 1637 N N B GLU A 1 212 ? -1.760 101.325 32.649 0.50 33.20 211 GLU A N 1
ATOM 1638 C CA A GLU A 1 212 ? -0.726 89.442 31.136 0.50 51.39 211 GLU A CA 1
ATOM 1639 C CA B GLU A 1 212 ? -2.778 101.082 33.701 0.50 33.40 211 GLU A CA 1
ATOM 1640 C C A GLU A 1 212 ? -1.120 89.265 32.609 0.50 50.23 211 GLU A C 1
ATOM 1641 C C B GLU A 1 212 ? -3.073 99.581 33.805 0.50 33.13 211 GLU A C 1
ATOM 1642 O O A GLU A 1 212 ? -1.135 90.281 33.329 0.50 54.83 211 GLU A O 1
ATOM 1643 O O B GLU A 1 212 ? -3.332 99.120 34.930 0.50 33.18 211 GLU A O 1
ATOM 1654 N N A GLU A 1 213 ? -1.440 88.041 33.043 0.50 50.13 212 GLU A N 1
ATOM 1655 N N B GLU A 1 213 ? -3.056 98.837 32.698 0.50 33.56 212 GLU A N 1
ATOM 1656 C CA A GLU A 1 213 ? -1.883 87.753 34.437 0.50 47.81 212 GLU A CA 1
ATOM 1657 C CA B GLU A 1 213 ? -3.323 97.376 32.750 0.50 35.67 212 GLU A CA 1
ATOM 1658 C C A GLU A 1 213 ? -0.743 88.097 35.399 0.50 45.04 212 GLU A C 1
ATOM 1659 C C B GLU A 1 213 ? -2.215 96.720 33.583 0.50 35.76 212 GLU A C 1
ATOM 1660 O O A GLU A 1 213 ? -1.028 88.504 36.530 0.50 40.20 212 GLU A O 1
ATOM 1661 O O B GLU A 1 213 ? -2.514 95.795 34.367 0.50 33.59 212 GLU A O 1
ATOM 1672 N N A ILE A 1 214 ? 0.503 87.920 34.960 0.50 45.97 213 ILE A N 1
ATOM 1673 N N B ILE A 1 214 ? -0.988 97.235 33.446 0.50 36.43 213 ILE A N 1
ATOM 1674 C CA A ILE A 1 214 ? 1.729 88.311 35.719 0.50 46.63 213 ILE A CA 1
ATOM 1675 C CA B ILE A 1 214 ? 0.247 96.682 34.075 0.50 34.44 213 ILE A CA 1
ATOM 1676 C C A ILE A 1 214 ? 1.627 89.804 36.029 0.50 41.55 213 ILE A C 1
ATOM 1677 C C B ILE A 1 214 ? 0.246 96.977 35.581 0.50 33.70 213 ILE A C 1
ATOM 1678 O O A ILE A 1 214 ? 1.638 90.172 37.207 0.50 37.06 213 ILE A O 1
ATOM 1679 O O B ILE A 1 214 ? 0.594 96.065 36.350 0.50 34.12 213 ILE A O 1
ATOM 1688 N N A TYR A 1 215 ? 1.478 90.617 34.985 0.50 39.75 214 TYR A N 1
ATOM 1689 N N B TYR A 1 215 ? -0.118 98.193 35.999 0.50 34.21 214 TYR A N 1
ATOM 1690 C CA A TYR A 1 215 ? 1.350 92.090 35.077 0.50 42.53 214 TYR A CA 1
ATOM 1691 C CA B TYR A 1 215 ? -0.266 98.551 37.435 0.50 32.99 214 TYR A CA 1
ATOM 1692 C C A TYR A 1 215 ? 0.199 92.452 36.026 0.50 39.66 214 TYR A C 1
ATOM 1693 C C B TYR A 1 215 ? -1.364 97.696 38.069 0.50 31.32 214 TYR A C 1
ATOM 1694 O O A TYR A 1 215 ? 0.396 93.343 36.871 0.50 39.07 214 TYR A O 1
ATOM 1695 O O B TYR A 1 215 ? -1.269 97.408 39.266 0.50 31.95 214 TYR A O 1
ATOM 1712 N N A ALA A 1 216 ? -0.942 91.756 35.915 0.50 38.84 215 ALA A N 1
ATOM 1713 N N B ALA A 1 216 ? -2.399 97.356 37.299 0.50 32.18 215 ALA A N 1
ATOM 1714 C CA A ALA A 1 216 ? -2.221 92.065 36.610 0.50 36.48 215 ALA A CA 1
ATOM 1715 C CA B ALA A 1 216 ? -3.606 96.639 37.784 0.50 35.01 215 ALA A CA 1
ATOM 1716 C C A ALA A 1 216 ? -2.251 91.463 38.021 0.50 34.83 215 ALA A C 1
ATOM 1717 C C B ALA A 1 216 ? -3.222 95.216 38.231 0.50 36.46 215 ALA A C 1
ATOM 1718 O O A ALA A 1 216 ? -3.286 91.617 38.686 0.50 40.26 215 ALA A O 1
ATOM 1719 O O B ALA A 1 216 ? -3.840 94.698 39.204 0.50 33.06 215 ALA A O 1
ATOM 1722 N N A SER A 1 217 ? -1.174 90.814 38.473 0.50 32.65 216 SER A N 1
ATOM 1723 N N B SER A 1 217 ? -2.204 94.624 37.585 0.50 38.02 216 SER A N 1
ATOM 1724 C CA A SER A 1 217 ? -1.032 90.296 39.863 0.50 30.80 216 SER A CA 1
ATOM 1725 C CA B SER A 1 217 ? -1.710 93.242 37.847 0.50 38.68 216 SER A CA 1
ATOM 1726 C C A SER A 1 217 ? -0.480 91.407 40.767 0.50 26.93 216 SER A C 1
ATOM 1727 C C B SER A 1 217 ? -0.927 93.173 39.167 0.50 35.51 216 SER A C 1
ATOM 1728 O O A SER A 1 217 ? -0.351 91.180 41.985 0.50 24.43 216 SER A O 1
ATOM 1729 O O B SER A 1 217 ? -1.033 92.152 39.868 0.50 36.51 216 SER A O 1
ATOM 1734 N N A ALA A 1 218 ? -0.147 92.549 40.158 0.50 25.90 217 ALA A N 1
ATOM 1735 N N B ALA A 1 218 ? -0.143 94.202 39.485 0.50 33.65 217 ALA A N 1
ATOM 1736 C CA A ALA A 1 218 ? 0.406 93.762 40.801 0.50 26.80 217 ALA A CA 1
ATOM 1737 C CA B ALA A 1 218 ? 0.643 94.298 40.742 0.50 31.27 217 ALA A CA 1
ATOM 1738 C C A ALA A 1 218 ? -0.516 94.193 41.942 0.50 27.37 217 ALA A C 1
ATOM 1739 C C B ALA A 1 218 ? -0.317 94.438 41.924 0.50 30.44 217 ALA A C 1
ATOM 1740 O O A ALA A 1 218 ? -1.741 94.330 41.698 0.50 27.43 217 ALA A O 1
ATOM 1741 O O B ALA A 1 218 ? -1.546 94.487 41.688 0.50 32.47 217 ALA A O 1
ATOM 1744 N N A ALA A 1 219 ? 0.046 94.372 43.138 0.50 26.45 218 ALA A N 1
ATOM 1745 N N B ALA A 1 219 ? 0.218 94.463 43.144 0.50 28.73 218 ALA A N 1
ATOM 1746 C CA A ALA A 1 219 ? -0.720 94.480 44.401 0.50 28.89 218 ALA A CA 1
ATOM 1747 C CA B ALA A 1 219 ? -0.558 94.644 44.390 0.50 30.86 218 ALA A CA 1
ATOM 1748 C C A ALA A 1 219 ? -1.202 95.924 44.602 0.50 29.38 218 ALA A C 1
ATOM 1749 C C B ALA A 1 219 ? -1.258 96.009 44.336 0.50 30.49 218 ALA A C 1
ATOM 1750 O O A ALA A 1 219 ? -0.355 96.839 44.600 0.50 27.30 218 ALA A O 1
ATOM 1751 O O B ALA A 1 219 ? -0.637 96.961 43.806 0.50 28.86 218 ALA A O 1
ATOM 1754 N N . GLN A 1 220 ? -2.514 96.094 44.798 1.00 28.66 219 GLN A N 1
ATOM 1755 C CA . GLN A 1 220 ? -3.163 97.396 45.125 1.00 30.40 219 GLN A CA 1
ATOM 1756 C C . GLN A 1 220 ? -3.097 97.600 46.632 1.00 26.01 219 GLN A C 1
ATOM 1757 O O . GLN A 1 220 ? -2.946 98.715 47.080 1.00 27.16 219 GLN A O 1
ATOM 1763 N N . ASN A 1 221 ? -3.225 96.512 47.365 1.00 26.73 220 ASN A N 1
ATOM 1764 C CA . ASN A 1 221 ? -3.265 96.487 48.838 1.00 28.80 220 ASN A CA 1
ATOM 1765 C C . ASN A 1 221 ? -1.831 96.329 49.359 1.00 28.65 220 ASN A C 1
ATOM 1766 O O . ASN A 1 221 ? -1.296 95.209 49.320 1.00 30.47 220 ASN A O 1
ATOM 1771 N N . ILE A 1 222 ? -1.219 97.399 49.841 1.00 27.70 221 ILE A N 1
ATOM 1772 C CA . ILE A 1 222 ? 0.179 97.364 50.334 1.00 27.26 221 ILE A CA 1
ATOM 1773 C C . ILE A 1 222 ? 0.137 97.772 51.792 1.00 26.06 221 ILE A C 1
ATOM 1774 O O . ILE A 1 222 ? -0.377 98.855 52.076 1.00 25.88 221 ILE A O 1
ATOM 1779 N N . ARG A 1 223 ? 0.666 96.939 52.677 1.00 27.27 222 ARG A N 1
ATOM 1780 C CA . ARG A 1 223 ? 0.589 97.172 54.137 1.00 29.47 222 ARG A CA 1
ATOM 1781 C C . ARG A 1 223 ? 1.988 97.355 54.690 1.00 26.25 222 ARG A C 1
ATOM 1782 O O . ARG A 1 223 ? 2.975 96.966 54.072 1.00 25.09 222 ARG A O 1
ATOM 1790 N N . PRO A 1 224 ? 2.108 97.942 55.894 1.00 27.71 223 PRO A N 1
ATOM 1791 C CA . PRO A 1 224 ? 3.386 98.003 56.593 1.00 30.40 223 PRO A CA 1
ATOM 1792 C C . PRO A 1 224 ? 4.072 96.632 56.701 1.00 31.03 223 PRO A C 1
ATOM 1793 O O . PRO A 1 224 ? 5.271 96.579 56.483 1.00 33.60 223 PRO A O 1
ATOM 1797 N N . GLU A 1 225 ? 3.330 95.559 56.980 1.00 30.96 224 GLU A N 1
ATOM 1798 C CA . GLU A 1 225 ? 3.920 94.200 57.138 1.00 33.67 224 GLU A CA 1
ATOM 1799 C C . GLU A 1 225 ? 4.667 93.814 55.848 1.00 32.43 224 GLU A C 1
ATOM 1800 O O . GLU A 1 225 ? 5.588 93.004 55.962 1.00 30.97 224 GLU A O 1
ATOM 1806 N N . ASP A 1 226 ? 4.307 94.361 54.676 1.00 30.04 225 ASP A N 1
ATOM 1807 C CA . ASP A 1 226 ? 4.984 94.049 53.384 1.00 30.73 225 ASP A CA 1
ATOM 1808 C C . ASP A 1 226 ? 6.429 94.584 53.361 1.00 29.83 225 ASP A C 1
ATOM 1809 O O . ASP A 1 226 ? 7.347 93.945 52.738 1.00 27.34 225 ASP A O 1
ATOM 1814 N N . VAL A 1 227 ? 6.658 95.721 54.003 1.00 30.61 226 VAL A N 1
ATOM 1815 C CA . VAL A 1 227 ? 8.017 96.312 54.141 1.00 31.76 226 VAL A CA 1
ATOM 1816 C C . VAL A 1 227 ? 8.874 95.346 54.971 1.00 31.01 226 VAL A C 1
ATOM 1817 O O . VAL A 1 227 ? 10.003 95.038 54.520 1.00 26.91 226 VAL A O 1
ATOM 1821 N N . LYS A 1 228 ? 8.413 94.933 56.153 1.00 29.74 227 LYS A N 1
ATOM 1822 C CA . LYS A 1 228 ? 9.227 94.043 57.033 1.00 32.80 227 LYS A CA 1
ATOM 1823 C C . LYS A 1 228 ? 9.494 92.715 56.311 1.00 30.48 227 LYS A C 1
ATOM 1824 O O . LYS A 1 228 ? 10.629 92.184 56.395 1.00 33.95 227 LYS A O 1
ATOM 1830 N N . ARG A 1 229 ? 8.495 92.197 55.605 1.00 27.88 228 ARG A N 1
ATOM 1831 C CA . ARG A 1 229 ? 8.630 90.927 54.867 1.00 29.93 228 ARG A CA 1
ATOM 1832 C C . ARG A 1 229 ? 9.760 91.064 53.843 1.00 31.16 228 ARG A C 1
ATOM 1833 O O . ARG A 1 229 ? 10.601 90.159 53.777 1.00 30.62 228 ARG A O 1
ATOM 1841 N N . ILE A 1 230 ? 9.777 92.130 53.038 1.00 28.01 229 ILE A N 1
ATOM 1842 C CA . ILE A 1 230 ? 10.816 92.299 51.979 1.00 28.14 229 ILE A CA 1
ATOM 1843 C C . ILE A 1 230 ? 12.190 92.445 52.646 1.00 26.53 229 ILE A C 1
ATOM 1844 O O . ILE A 1 230 ? 13.150 91.885 52.111 1.00 27.24 229 ILE A O 1
ATOM 1849 N N . ALA A 1 231 ? 12.282 93.184 53.748 1.00 26.45 230 ALA A N 1
ATOM 1850 C CA . ALA A 1 231 ? 13.532 93.419 54.514 1.00 30.24 230 ALA A CA 1
ATOM 1851 C C . ALA A 1 231 ? 14.095 92.077 55.021 1.00 32.08 230 ALA A C 1
ATOM 1852 O O . ALA A 1 231 ? 15.273 91.810 54.742 1.00 35.73 230 ALA A O 1
ATOM 1854 N N . ASP A 1 232 ? 13.267 91.277 55.713 1.00 34.92 231 ASP A N 1
ATOM 1855 C CA . ASP A 1 232 ? 13.611 89.935 56.279 1.00 33.11 231 ASP A CA 1
ATOM 1856 C C . ASP A 1 232 ? 14.033 89.020 55.127 1.00 32.73 231 ASP A C 1
ATOM 1857 O O . ASP A 1 232 ? 15.050 88.351 55.222 1.00 34.10 231 ASP A O 1
ATOM 1862 N N . TYR A 1 233 ? 13.327 89.043 54.015 1.00 28.80 232 TYR A N 1
ATOM 1863 C CA . TYR A 1 233 ? 13.681 88.139 52.909 1.00 30.00 232 TYR A CA 1
ATOM 1864 C C . TYR A 1 233 ? 15.057 88.507 52.336 1.00 33.41 232 TYR A C 1
ATOM 1865 O O . TYR A 1 233 ? 15.837 87.584 52.125 1.00 36.83 232 TYR A O 1
ATOM 1874 N N . THR A 1 234 ? 15.350 89.778 52.055 1.00 30.70 233 THR A N 1
ATOM 1875 C CA . THR A 1 234 ? 16.528 90.205 51.240 1.00 29.25 233 THR A CA 1
ATOM 1876 C C . THR A 1 234 ? 17.738 90.468 52.130 1.00 31.08 233 THR A C 1
ATOM 1877 O O . THR A 1 234 ? 18.873 90.456 51.613 1.00 30.00 233 THR A O 1
ATOM 1881 N N . ASN A 1 235 ? 17.485 90.821 53.387 1.00 32.07 234 ASN A N 1
ATOM 1882 C CA A ASN A 1 235 ? 18.542 91.328 54.299 0.50 32.45 234 ASN A CA 1
ATOM 1883 C CA B ASN A 1 235 ? 18.480 91.396 54.334 0.50 33.06 234 ASN A CA 1
ATOM 1884 C C . ASN A 1 235 ? 19.209 92.557 53.653 1.00 32.40 234 ASN A C 1
ATOM 1885 O O . ASN A 1 235 ? 20.359 92.785 53.971 1.00 31.12 234 ASN A O 1
ATOM 1894 N N . LEU A 1 236 ? 18.499 93.296 52.789 1.00 29.56 235 LEU A N 1
ATOM 1895 C CA . LEU A 1 236 ? 18.952 94.608 52.236 1.00 28.35 235 LEU A CA 1
ATOM 1896 C C . LEU A 1 236 ? 18.158 95.731 52.899 1.00 29.84 235 LEU A C 1
ATOM 1897 O O . LEU A 1 236 ? 17.051 95.490 53.372 1.00 30.23 235 LEU A O 1
ATOM 1902 N N . PRO A 1 237 ? 18.657 96.991 52.939 1.00 29.75 236 PRO A N 1
ATOM 1903 C CA . PRO A 1 237 ? 17.811 98.116 53.341 1.00 27.57 236 PRO A CA 1
ATOM 1904 C C . PRO A 1 237 ? 16.614 98.266 52.386 1.00 24.90 236 PRO A C 1
ATOM 1905 O O . PRO A 1 237 ? 16.766 98.076 51.208 1.00 21.73 236 PRO A O 1
ATOM 1909 N N . VAL A 1 238 ? 15.416 98.484 52.941 1.00 24.98 237 VAL A N 1
ATOM 1910 C CA . VAL A 1 238 ? 14.209 98.767 52.114 1.00 25.75 237 VAL A CA 1
ATOM 1911 C C . VAL A 1 238 ? 13.843 100.256 52.276 1.00 25.16 237 VAL A C 1
ATOM 1912 O O . VAL A 1 238 ? 13.667 100.756 53.421 1.00 25.82 237 VAL A O 1
ATOM 1916 N N . ILE A 1 239 ? 13.737 100.931 51.137 1.00 23.89 238 ILE A N 1
ATOM 1917 C CA . ILE A 1 239 ? 13.363 102.363 51.014 1.00 22.55 238 ILE A CA 1
ATOM 1918 C C . ILE A 1 239 ? 11.934 102.417 50.471 1.00 22.86 238 ILE A C 1
ATOM 1919 O O . ILE A 1 239 ? 11.643 101.792 49.421 1.00 20.75 238 ILE A O 1
ATOM 1924 N N . VAL A 1 240 ? 11.046 103.131 51.161 1.00 20.31 239 VAL A N 1
ATOM 1925 C CA . VAL A 1 240 ? 9.645 103.266 50.699 1.00 21.26 239 VAL A CA 1
ATOM 1926 C C . VAL A 1 240 ? 9.572 104.542 49.850 1.00 20.04 239 VAL A C 1
ATOM 1927 O O . VAL A 1 240 ? 9.899 105.601 50.364 1.00 19.44 239 VAL A O 1
ATOM 1931 N N . LYS A 1 241 ? 9.122 104.427 48.608 1.00 20.61 240 LYS A N 1
ATOM 1932 C CA . LYS A 1 241 ? 9.081 105.542 47.634 1.00 22.45 240 LYS A CA 1
ATOM 1933 C C . LYS A 1 241 ? 7.639 105.984 47.394 1.00 24.13 240 LYS A C 1
ATOM 1934 O O . LYS A 1 241 ? 6.782 105.126 47.163 1.00 23.69 240 LYS A O 1
ATOM 1940 N N . GLY A 1 242 ? 7.407 107.301 47.401 1.00 24.18 241 GLY A N 1
ATOM 1941 C CA . GLY A 1 242 ? 6.075 107.882 47.193 1.00 23.57 241 GLY A CA 1
ATOM 1942 C C . GLY A 1 242 ? 5.566 108.590 48.436 1.00 23.50 241 GLY A C 1
ATOM 1943 O O . GLY A 1 242 ? 4.444 109.060 48.396 1.00 25.24 241 GLY A O 1
ATOM 1944 N N . ILE A 1 243 ? 6.393 108.754 49.458 1.00 22.10 242 ILE A N 1
ATOM 1945 C CA . ILE A 1 243 ? 5.977 109.384 50.735 1.00 21.96 242 ILE A CA 1
ATOM 1946 C C . ILE A 1 243 ? 5.792 110.894 50.559 1.00 22.59 242 ILE A C 1
ATOM 1947 O O . ILE A 1 243 ? 6.680 111.553 49.952 1.00 23.53 242 ILE A O 1
ATOM 1952 N N . GLN A 1 244 ? 4.674 111.444 51.039 1.00 20.67 243 GLN A N 1
ATOM 1953 C CA . GLN A 1 244 ? 4.380 112.890 50.892 1.00 20.52 243 GLN A CA 1
ATOM 1954 C C . GLN A 1 244 ? 3.857 113.483 52.195 1.00 20.12 243 GLN A C 1
ATOM 1955 O O . GLN A 1 244 ? 3.472 114.667 52.155 1.00 20.12 243 GLN A O 1
ATOM 1961 N N . THR A 1 245 ? 3.856 112.744 53.296 1.00 18.86 244 THR A N 1
ATOM 1962 C CA . THR A 1 245 ? 3.487 113.310 54.611 1.00 21.32 244 THR A CA 1
ATOM 1963 C C . THR A 1 245 ? 4.444 112.801 55.672 1.00 22.29 244 THR A C 1
ATOM 1964 O O . THR A 1 245 ? 4.931 111.679 55.586 1.00 21.19 244 THR A O 1
ATOM 1968 N N . PRO A 1 246 ? 4.687 113.593 56.738 1.00 21.87 245 PRO A N 1
ATOM 1969 C CA . PRO A 1 246 ? 5.497 113.153 57.869 1.00 23.48 245 PRO A CA 1
ATOM 1970 C C . PRO A 1 246 ? 4.962 111.907 58.580 1.00 24.41 245 PRO A C 1
ATOM 1971 O O . PRO A 1 246 ? 5.769 111.088 59.029 1.00 24.04 245 PRO A O 1
ATOM 1975 N N . GLU A 1 247 ? 3.639 111.797 58.722 1.00 26.00 246 GLU A N 1
ATOM 1976 C CA . GLU A 1 247 ? 2.995 110.612 59.355 1.00 30.09 246 GLU A CA 1
ATOM 1977 C C . GLU A 1 247 ? 3.366 109.353 58.558 1.00 25.76 246 GLU A C 1
ATOM 1978 O O . GLU A 1 247 ? 3.708 108.318 59.182 1.00 22.35 246 GLU A O 1
ATOM 1984 N N . ASP A 1 248 ? 3.314 109.414 57.233 1.00 25.62 247 ASP A N 1
ATOM 1985 C CA . ASP A 1 248 ? 3.638 108.223 56.398 1.00 27.54 247 ASP A CA 1
ATOM 1986 C C . ASP A 1 248 ? 5.136 107.904 56.503 1.00 26.94 247 ASP A C 1
ATOM 1987 O O . ASP A 1 248 ? 5.472 106.726 56.446 1.00 25.20 247 ASP A O 1
ATOM 1992 N N . ALA A 1 249 ? 6.007 108.897 56.668 1.00 25.96 248 ALA A N 1
ATOM 1993 C CA . ALA A 1 249 ? 7.461 108.672 56.836 1.00 25.53 248 ALA A CA 1
ATOM 1994 C C . ALA A 1 249 ? 7.665 107.861 58.116 1.00 22.40 248 ALA A C 1
ATOM 1995 O O . ALA A 1 249 ? 8.407 106.897 58.071 1.00 19.64 248 ALA A O 1
ATOM 1997 N N . ILE A 1 250 ? 7.020 108.259 59.204 1.00 21.97 249 ILE A N 1
ATOM 1998 C CA . ILE A 1 250 ? 7.126 107.591 60.527 1.00 24.86 249 ILE A CA 1
ATOM 1999 C C . ILE A 1 250 ? 6.527 106.184 60.450 1.00 25.23 249 ILE A C 1
ATOM 2000 O O . ILE A 1 250 ? 7.081 105.301 61.092 1.00 24.32 249 ILE A O 1
ATOM 2005 N N . ARG A 1 251 ? 5.395 106.002 59.771 1.00 25.32 250 ARG A N 1
ATOM 2006 C CA . ARG A 1 251 ? 4.721 104.682 59.668 1.00 25.94 250 ARG A CA 1
ATOM 2007 C C . ARG A 1 251 ? 5.656 103.745 58.882 1.00 25.51 250 ARG A C 1
ATOM 2008 O O . ARG A 1 251 ? 5.816 102.585 59.269 1.00 25.66 250 ARG A O 1
ATOM 2016 N N . ALA A 1 252 ? 6.270 104.237 57.812 1.00 24.16 251 ALA A N 1
ATOM 2017 C CA . ALA A 1 252 ? 7.259 103.473 57.013 1.00 23.67 251 ALA A CA 1
ATOM 2018 C C . ALA A 1 252 ? 8.456 103.070 57.893 1.00 22.44 251 ALA A C 1
ATOM 2019 O O . ALA A 1 252 ? 8.877 101.918 57.818 1.00 23.32 251 ALA A O 1
ATOM 2021 N N . ILE A 1 253 ? 9.013 103.971 58.699 1.00 21.80 252 ILE A N 1
ATOM 2022 C CA . ILE A 1 253 ? 10.185 103.632 59.554 1.00 23.06 252 ILE A CA 1
ATOM 2023 C C . ILE A 1 253 ? 9.709 102.589 60.554 1.00 25.14 252 ILE A C 1
ATOM 2024 O O . ILE A 1 253 ? 10.413 101.624 60.730 1.00 26.39 252 ILE A O 1
ATOM 2029 N N . ASP A 1 254 ? 8.533 102.745 61.164 1.00 27.40 253 ASP A N 1
ATOM 2030 C CA . ASP A 1 254 ? 8.049 101.774 62.183 1.00 30.85 253 ASP A CA 1
ATOM 2031 C C . ASP A 1 254 ? 7.809 100.408 61.524 1.00 31.29 253 ASP A C 1
ATOM 2032 O O . ASP A 1 254 ? 7.965 99.421 62.201 1.00 33.73 253 ASP A O 1
ATOM 2037 N N . ALA A 1 255 ? 7.452 100.353 60.247 1.00 29.62 254 ALA A N 1
ATOM 2038 C CA . ALA A 1 255 ? 7.276 99.102 59.482 1.00 30.44 254 ALA A CA 1
ATOM 2039 C C . ALA A 1 255 ? 8.624 98.484 59.087 1.00 32.59 254 ALA A C 1
ATOM 2040 O O . ALA A 1 255 ? 8.579 97.406 58.471 1.00 35.42 254 ALA A O 1
ATOM 2042 N N . GLY A 1 256 ? 9.755 99.148 59.349 1.00 30.58 255 GLY A N 1
ATOM 2043 C CA . GLY A 1 256 ? 11.112 98.602 59.122 1.00 29.30 255 GLY A CA 1
ATOM 2044 C C . GLY A 1 256 ? 11.861 99.209 57.936 1.00 28.83 255 GLY A C 1
ATOM 2045 O O . GLY A 1 256 ? 12.926 98.659 57.572 1.00 27.73 255 GLY A O 1
ATOM 2046 N N . ALA A 1 257 ? 11.385 100.314 57.337 1.00 28.67 256 ALA A N 1
ATOM 2047 C CA . ALA A 1 257 ? 12.108 100.989 56.228 1.00 24.86 256 ALA A CA 1
ATOM 2048 C C . ALA A 1 257 ? 13.441 101.550 56.749 1.00 25.10 256 ALA A C 1
ATOM 2049 O O . ALA A 1 257 ? 13.515 102.118 57.869 1.00 23.87 256 ALA A O 1
ATOM 2051 N N . ALA A 1 258 ? 14.482 101.399 55.938 1.00 23.38 257 ALA A N 1
ATOM 2052 C CA . ALA A 1 258 ? 15.852 101.881 56.227 1.00 25.30 257 ALA A CA 1
ATOM 2053 C C . ALA A 1 258 ? 16.055 103.205 55.475 1.00 25.25 257 ALA A C 1
ATOM 2054 O O . ALA A 1 258 ? 17.180 103.730 55.482 1.00 25.17 257 ALA A O 1
ATOM 2056 N N . GLY A 1 259 ? 15.015 103.660 54.773 1.00 24.06 258 GLY A N 1
ATOM 2057 C CA . GLY A 1 259 ? 15.047 104.877 53.960 1.00 24.39 258 GLY A CA 1
ATOM 2058 C C . GLY A 1 259 ? 13.677 105.329 53.504 1.00 22.15 258 GLY A C 1
ATOM 2059 O O . GLY A 1 259 ? 12.776 104.511 53.350 1.00 22.98 258 GLY A O 1
ATOM 2060 N N . ILE A 1 260 ? 13.565 106.634 53.275 1.00 22.00 259 ILE A N 1
ATOM 2061 C CA . ILE A 1 260 ? 12.338 107.336 52.844 1.00 21.05 259 ILE A CA 1
ATOM 2062 C C . ILE A 1 260 ? 12.679 108.019 51.528 1.00 21.18 259 ILE A C 1
ATOM 2063 O O . ILE A 1 260 ? 13.697 108.709 51.445 1.00 21.71 259 ILE A O 1
ATOM 2068 N N . TYR A 1 261 ? 11.857 107.794 50.537 1.00 19.53 260 TYR A N 1
ATOM 2069 C CA . TYR A 1 261 ? 11.997 108.405 49.209 1.00 20.58 260 TYR A CA 1
ATOM 2070 C C . TYR A 1 261 ? 10.738 109.264 49.022 1.00 20.98 260 TYR A C 1
ATOM 2071 O O . TYR A 1 261 ? 9.653 108.759 48.709 1.00 21.70 260 TYR A O 1
ATOM 2080 N N . VAL A 1 262 ? 10.934 110.567 49.245 1.00 19.18 261 VAL A N 1
ATOM 2081 C CA . VAL A 1 262 ? 9.948 111.649 49.043 1.00 18.64 261 VAL A CA 1
ATOM 2082 C C . VAL A 1 262 ? 9.820 111.909 47.546 1.00 19.68 261 VAL A C 1
ATOM 2083 O O . VAL A 1 262 ? 10.778 112.341 46.912 1.00 20.95 261 VAL A O 1
ATOM 2087 N N . SER A 1 263 ? 8.630 111.705 47.029 1.00 19.13 262 SER A N 1
ATOM 2088 C CA . SER A 1 263 ? 8.356 111.667 45.585 1.00 20.57 262 SER A CA 1
ATOM 2089 C C . SER A 1 263 ? 6.851 111.748 45.416 1.00 19.62 262 SER A C 1
ATOM 2090 O O . SER A 1 263 ? 6.118 111.168 46.265 1.00 20.27 262 SER A O 1
ATOM 2093 N N . ASN A 1 264 ? 6.424 112.381 44.340 1.00 18.29 263 ASN A N 1
ATOM 2094 C CA . ASN A 1 264 ? 5.035 112.218 43.847 1.00 18.93 263 ASN A CA 1
ATOM 2095 C C . ASN A 1 264 ? 5.076 111.657 42.435 1.00 19.55 263 ASN A C 1
ATOM 2096 O O . ASN A 1 264 ? 4.127 111.884 41.661 1.00 21.60 263 ASN A O 1
ATOM 2101 N N . HIS A 1 265 ? 6.100 110.873 42.130 1.00 19.96 264 HIS A N 1
ATOM 2102 C CA . HIS A 1 265 ? 6.139 110.118 40.865 1.00 21.01 264 HIS A CA 1
ATOM 2103 C C . HIS A 1 265 ? 6.124 111.117 39.717 1.00 19.40 264 HIS A C 1
ATOM 2104 O O . HIS A 1 265 ? 5.533 110.799 38.680 1.00 18.89 264 HIS A O 1
ATOM 2111 N N . GLY A 1 266 ? 6.778 112.266 39.906 1.00 18.93 265 GLY A N 1
ATOM 2112 C CA . GLY A 1 266 ? 6.900 113.291 38.857 1.00 19.64 265 GLY A CA 1
ATOM 2113 C C . GLY A 1 266 ? 5.547 113.817 38.422 1.00 20.34 265 GLY A C 1
ATOM 2114 O O . GLY A 1 266 ? 5.409 114.185 37.256 1.00 21.27 265 GLY A O 1
ATOM 2115 N N . GLY A 1 267 ? 4.570 113.870 39.343 1.00 21.84 266 GLY A N 1
ATOM 2116 C CA . GLY A 1 267 ? 3.226 114.398 39.042 1.00 21.39 266 GLY A CA 1
ATOM 2117 C C . GLY A 1 267 ? 2.455 113.519 38.071 1.00 22.40 266 GLY A C 1
ATOM 2118 O O . GLY A 1 267 ? 1.591 114.041 37.320 1.00 21.49 266 GLY A O 1
ATOM 2119 N N . ARG A 1 268 ? 2.731 112.216 38.069 1.00 23.03 267 ARG A N 1
ATOM 2120 C CA . ARG A 1 268 ? 2.064 111.247 37.164 1.00 22.29 267 ARG A CA 1
ATOM 2121 C C . ARG A 1 268 ? 0.905 110.540 37.867 1.00 20.09 267 ARG A C 1
ATOM 2122 O O . ARG A 1 268 ? 0.166 109.838 37.195 1.00 21.42 267 ARG A O 1
ATOM 2130 N N . GLN A 1 269 ? 0.747 110.732 39.165 1.00 19.72 268 GLN A N 1
ATOM 2131 C CA . GLN A 1 269 ? -0.142 109.906 40.004 1.00 19.73 268 GLN A CA 1
ATOM 2132 C C . GLN A 1 269 ? -1.267 110.792 40.566 1.00 20.86 268 GLN A C 1
ATOM 2133 O O . GLN A 1 269 ? -2.205 111.085 39.805 1.00 22.01 268 GLN A O 1
ATOM 2139 N N . LEU A 1 270 ? -1.222 111.171 41.843 1.00 20.09 269 LEU A N 1
ATOM 2140 C CA . LEU A 1 270 ? -2.340 111.920 42.486 1.00 20.25 269 LEU A CA 1
ATOM 2141 C C . LEU A 1 270 ? -2.225 113.402 42.129 1.00 20.58 269 LEU A C 1
ATOM 2142 O O . LEU A 1 270 ? -1.617 114.162 42.880 1.00 20.52 269 LEU A O 1
ATOM 2147 N N . ASN A 1 271 ? -2.792 113.791 40.989 1.00 20.67 270 ASN A N 1
ATOM 2148 C CA . ASN A 1 271 ? -2.916 115.201 40.599 1.00 21.68 270 ASN A CA 1
ATOM 2149 C C . ASN A 1 271 ? -3.869 115.887 41.591 1.00 25.01 270 ASN A C 1
ATOM 2150 O O . ASN A 1 271 ? -4.909 115.282 41.967 1.00 22.78 270 ASN A O 1
ATOM 2155 N N . GLY A 1 272 ? -3.471 117.069 42.065 1.00 24.75 271 GLY A N 1
ATOM 2156 C CA . GLY A 1 272 ? -4.150 117.749 43.179 1.00 25.19 271 GLY A CA 1
ATOM 2157 C C . GLY A 1 272 ? -3.435 117.512 44.484 1.00 23.40 271 GLY A C 1
ATOM 2158 O O . GLY A 1 272 ? -3.884 118.063 45.519 1.00 24.38 271 GLY A O 1
ATOM 2159 N N . GLY A 1 273 ? -2.375 116.694 44.466 1.00 21.92 272 GLY A N 1
ATOM 2160 C CA . GLY A 1 273 ? -1.465 116.578 45.623 1.00 20.29 272 GLY A CA 1
ATOM 2161 C C . GLY A 1 273 ? -0.482 117.732 45.582 1.00 18.56 272 GLY A C 1
ATOM 2162 O O . GLY A 1 273 ? -0.381 118.413 44.554 1.00 18.74 272 GLY A O 1
ATOM 2163 N N . PRO A 1 274 ? 0.250 117.993 46.686 1.00 18.79 273 PRO A N 1
ATOM 2164 C CA . PRO A 1 274 ? 1.195 119.093 46.728 1.00 18.96 273 PRO A CA 1
ATOM 2165 C C . PRO A 1 274 ? 2.407 118.796 45.833 1.00 20.52 273 PRO A C 1
ATOM 2166 O O . PRO A 1 274 ? 2.647 117.665 45.431 1.00 21.17 273 PRO A O 1
ATOM 2170 N N . ALA A 1 275 ? 3.111 119.846 45.459 1.00 19.93 274 ALA A N 1
ATOM 2171 C CA . ALA A 1 275 ? 4.453 119.734 44.863 1.00 21.98 274 ALA A CA 1
ATOM 2172 C C . ALA A 1 275 ? 5.341 119.002 45.884 1.00 20.22 274 ALA A C 1
ATOM 2173 O O . ALA A 1 275 ? 5.185 119.206 47.105 1.00 20.17 274 ALA A O 1
ATOM 2175 N N . SER A 1 276 ? 6.184 118.103 45.411 1.00 19.12 275 SER A N 1
ATOM 2176 C CA . SER A 1 276 ? 7.046 117.258 46.281 1.00 20.55 275 SER A CA 1
ATOM 2177 C C . SER A 1 276 ? 7.926 118.141 47.174 1.00 19.40 275 SER A C 1
ATOM 2178 O O . SER A 1 276 ? 8.041 117.830 48.358 1.00 18.74 275 SER A O 1
ATOM 2181 N N . PHE A 1 277 ? 8.500 119.225 46.623 1.00 18.72 276 PHE A N 1
ATOM 2182 C CA . PHE A 1 277 ? 9.401 120.135 47.369 1.00 20.28 276 PHE A CA 1
ATOM 2183 C C . PHE A 1 277 ? 8.667 120.697 48.591 1.00 19.98 276 PHE A C 1
ATOM 2184 O O . PHE A 1 277 ? 9.330 120.869 49.651 1.00 19.66 276 PHE A O 1
ATOM 2192 N N . ASP A 1 278 ? 7.352 120.892 48.502 1.00 19.57 277 ASP A N 1
ATOM 2193 C CA . ASP A 1 278 ? 6.585 121.617 49.564 1.00 19.87 277 ASP A CA 1
ATOM 2194 C C . ASP A 1 278 ? 6.353 120.694 50.748 1.00 20.18 277 ASP A C 1
ATOM 2195 O O . ASP A 1 278 ? 6.028 121.214 51.795 1.00 21.27 277 ASP A O 1
ATOM 2200 N N . VAL A 1 279 ? 6.610 119.399 50.648 1.00 19.20 278 VAL A N 1
ATOM 2201 C CA . VAL A 1 279 ? 6.407 118.515 51.832 1.00 19.07 278 VAL A CA 1
ATOM 2202 C C . VAL A 1 279 ? 7.742 118.025 52.396 1.00 18.94 278 VAL A C 1
ATOM 2203 O O . VAL A 1 279 ? 7.730 117.458 53.509 1.00 18.16 278 VAL A O 1
ATOM 2207 N N . LEU A 1 280 ? 8.869 118.271 51.709 1.00 18.69 279 LEU A N 1
ATOM 2208 C CA . LEU A 1 280 ? 10.176 117.671 52.030 1.00 20.54 279 LEU A CA 1
ATOM 2209 C C . LEU A 1 280 ? 10.613 118.091 53.432 1.00 19.75 279 LEU A C 1
ATOM 2210 O O . LEU A 1 280 ? 10.935 117.217 54.249 1.00 18.34 279 LEU A O 1
ATOM 2215 N N . GLU A 1 281 ? 10.607 119.380 53.722 1.00 20.65 280 GLU A N 1
ATOM 2216 C CA . GLU A 1 281 ? 11.185 119.846 55.002 1.00 22.99 280 GLU A CA 1
ATOM 2217 C C . GLU A 1 281 ? 10.402 119.260 56.186 1.00 22.14 280 GLU A C 1
ATOM 2218 O O . GLU A 1 281 ? 11.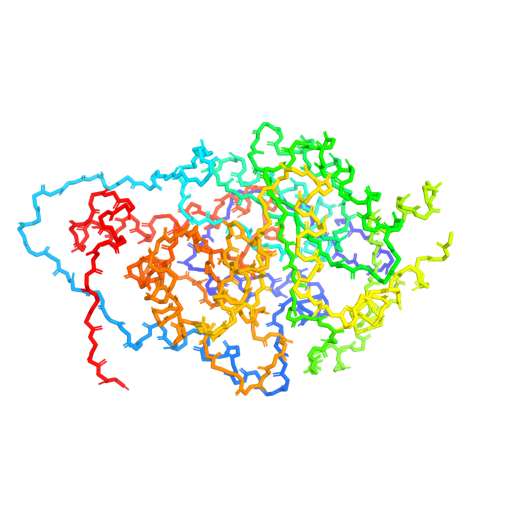040 118.812 57.169 1.00 22.20 280 GLU A O 1
ATOM 2224 N N . ASP A 1 282 ? 9.073 119.262 56.135 1.00 22.62 281 ASP A N 1
ATOM 2225 C CA . ASP A 1 282 ? 8.250 118.708 57.255 1.00 25.77 281 ASP A CA 1
ATOM 2226 C C . ASP A 1 282 ? 8.537 117.210 57.432 1.00 22.86 281 ASP A C 1
ATOM 2227 O O . ASP A 1 282 ? 8.633 116.737 58.590 1.00 21.34 281 ASP A O 1
ATOM 2232 N N . ILE A 1 283 ? 8.684 116.484 56.321 1.00 20.27 282 ILE A N 1
ATOM 2233 C CA . ILE A 1 283 ? 9.021 115.052 56.369 1.00 20.55 282 ILE A CA 1
ATOM 2234 C C . ILE A 1 283 ? 10.395 114.919 57.034 1.00 21.02 282 ILE A C 1
ATOM 2235 O O . ILE A 1 283 ? 10.517 114.136 58.001 1.00 20.22 282 ILE A O 1
ATOM 2240 N N . ALA A 1 284 ? 11.403 115.650 56.557 1.00 21.36 283 ALA A N 1
ATOM 2241 C CA . ALA A 1 284 ? 12.776 115.593 57.117 1.00 20.75 283 ALA A CA 1
ATOM 2242 C C . ALA A 1 284 ? 12.770 115.948 58.597 1.00 21.74 283 ALA A C 1
ATOM 2243 O O . ALA A 1 284 ? 13.509 115.299 59.333 1.00 23.94 283 ALA A O 1
ATOM 2245 N N . THR A 1 285 ? 12.016 116.947 59.032 1.00 23.20 284 THR A N 1
ATOM 2246 C CA . THR A 1 285 ? 11.934 117.301 60.481 1.00 24.97 284 THR A CA 1
ATOM 2247 C C . THR A 1 285 ? 11.437 116.100 61.309 1.00 23.73 284 THR A C 1
ATOM 2248 O O . THR A 1 285 ? 12.010 115.833 62.400 1.00 25.11 284 THR A O 1
ATOM 2252 N N . ALA A 1 286 ? 10.404 115.393 60.858 1.00 24.32 285 ALA A N 1
ATOM 2253 C CA . ALA A 1 286 ? 9.868 114.198 61.572 1.00 24.05 285 ALA A CA 1
ATOM 2254 C C . ALA A 1 286 ? 10.896 113.067 61.541 1.00 24.10 285 ALA A C 1
ATOM 2255 O O . ALA A 1 286 ? 11.044 112.377 62.556 1.00 25.31 285 ALA A O 1
ATOM 2257 N N . VAL A 1 287 ? 11.560 112.855 60.395 1.00 24.01 286 VAL A N 1
ATOM 2258 C CA . VAL A 1 287 ? 12.537 111.750 60.250 1.00 21.94 286 VAL A CA 1
ATOM 2259 C C . VAL A 1 287 ? 13.736 112.029 61.159 1.00 23.09 286 VAL A C 1
ATOM 2260 O O . VAL A 1 287 ? 14.219 111.056 61.760 1.00 22.57 286 VAL A O 1
ATOM 2264 N N . ASN A 1 288 ? 14.149 113.290 61.328 1.00 22.65 287 ASN A N 1
ATOM 2265 C CA . ASN A 1 288 ? 15.222 113.703 62.290 1.00 22.35 287 ASN A CA 1
ATOM 2266 C C . ASN A 1 288 ? 16.512 112.909 62.034 1.00 22.88 287 ASN A C 1
ATOM 2267 O O . ASN A 1 288 ? 17.132 112.434 63.004 1.00 21.13 287 ASN A O 1
ATOM 2272 N N . LYS A 1 289 ? 16.878 112.737 60.767 1.00 25.44 288 LYS A N 1
ATOM 2273 C CA . LYS A 1 289 ? 18.088 111.981 60.320 1.00 28.38 288 LYS A CA 1
ATOM 2274 C C . LYS A 1 289 ? 18.108 110.499 60.774 1.00 27.72 288 LYS A C 1
ATOM 2275 O O . LYS A 1 289 ? 19.166 109.883 60.664 1.00 29.24 288 LYS A O 1
ATOM 2281 N N . GLN A 1 290 ? 17.010 109.866 61.191 1.00 25.63 289 GLN A N 1
ATOM 2282 C CA . GLN A 1 290 ? 17.103 108.454 61.668 1.00 26.48 289 GLN A CA 1
ATOM 2283 C C . GLN A 1 290 ? 17.314 107.503 60.471 1.00 25.19 289 GLN A C 1
ATOM 2284 O O . GLN A 1 290 ? 17.880 106.436 60.675 1.00 25.84 289 GLN A O 1
ATOM 2290 N N . VAL A 1 291 ? 16.920 107.877 59.260 1.00 24.06 290 VAL A N 1
ATOM 2291 C CA . VAL A 1 291 ? 17.216 107.115 58.016 1.00 23.00 290 VAL A CA 1
ATOM 2292 C C . VAL A 1 291 ? 17.484 108.125 56.910 1.00 23.91 290 VAL A C 1
ATOM 2293 O O . VAL A 1 291 ? 17.017 109.260 56.984 1.00 22.50 290 VAL A O 1
ATOM 2297 N N . PRO A 1 292 ? 18.254 107.747 55.873 1.00 21.18 291 PRO A N 1
ATOM 2298 C CA A PRO A 1 292 ? 18.439 108.630 54.726 0.50 21.68 291 PRO A CA 1
ATOM 2299 C CA B PRO A 1 292 ? 18.443 108.574 54.686 0.50 21.58 291 PRO A CA 1
ATOM 2300 C C . PRO A 1 292 ? 17.141 108.930 53.963 1.00 22.57 291 PRO A C 1
ATOM 2301 O O . PRO A 1 292 ? 16.216 108.120 53.993 1.00 22.77 291 PRO A O 1
ATOM 2308 N N . ILE A 1 293 ? 17.127 110.077 53.282 1.00 22.28 292 ILE A N 1
ATOM 2309 C CA . ILE A 1 293 ? 15.964 110.586 52.522 1.00 22.27 292 ILE A CA 1
ATOM 2310 C C . ILE A 1 293 ? 16.442 110.819 51.104 1.00 22.08 292 ILE A C 1
ATOM 2311 O O . ILE A 1 293 ? 17.482 111.474 50.926 1.00 22.34 292 ILE A O 1
ATOM 2316 N N . ILE A 1 294 ? 15.720 110.254 50.157 1.00 21.03 293 ILE A N 1
ATOM 2317 C CA . ILE A 1 294 ? 15.925 110.525 48.718 1.00 21.39 293 ILE A CA 1
ATOM 2318 C C . ILE A 1 294 ? 14.757 111.394 48.313 1.00 20.16 293 ILE A C 1
ATOM 2319 O O . ILE A 1 294 ? 13.667 111.090 48.737 1.00 20.74 293 ILE A O 1
ATOM 2324 N N . PHE A 1 295 ? 14.997 112.410 47.492 1.00 17.87 294 PHE A N 1
ATOM 2325 C CA . PHE A 1 295 ? 13.953 113.351 47.073 1.00 17.40 294 PHE A CA 1
ATOM 2326 C C . PHE A 1 295 ? 13.921 113.363 45.568 1.00 17.65 294 PHE A C 1
ATOM 2327 O O . PHE A 1 295 ? 15.010 113.378 44.961 1.00 18.69 294 PHE A O 1
ATOM 2335 N N . ASP A 1 296 ? 12.741 113.346 44.991 1.00 17.60 295 ASP A N 1
ATOM 2336 C CA . ASP A 1 296 ? 12.641 113.671 43.560 1.00 20.43 295 ASP A CA 1
ATOM 2337 C C . ASP A 1 296 ? 11.327 114.405 43.315 1.00 20.58 295 ASP A C 1
ATOM 2338 O O . ASP A 1 296 ? 10.477 114.517 44.252 1.00 20.00 295 ASP A O 1
ATOM 2343 N N . SER A 1 297 ? 11.210 114.859 42.071 1.00 21.13 296 SER A N 1
ATOM 2344 C CA . SER A 1 297 ? 9.987 115.296 41.342 1.00 22.17 296 SER A CA 1
ATOM 2345 C C . SER A 1 297 ? 10.146 116.799 41.054 1.00 21.33 296 SER A C 1
ATOM 2346 O O . SER A 1 297 ? 9.934 117.632 41.977 1.00 21.83 296 SER A O 1
ATOM 2349 N N . GLY A 1 298 ? 10.586 117.097 39.836 1.00 20.29 297 GLY A N 1
ATOM 2350 C CA . GLY A 1 298 ? 10.752 118.443 39.269 1.00 21.81 297 GLY A CA 1
ATOM 2351 C C . GLY A 1 298 ? 12.167 119.007 39.345 1.00 21.58 297 GLY A C 1
ATOM 2352 O O . GLY A 1 298 ? 12.322 120.167 39.022 1.00 20.41 297 GLY A O 1
ATOM 2353 N N . VAL A 1 299 ? 13.179 118.263 39.778 1.00 20.94 298 VAL A N 1
ATOM 2354 C CA . VAL A 1 299 ? 14.568 118.794 39.910 1.00 20.23 298 VAL A CA 1
ATOM 2355 C C . VAL A 1 299 ? 15.165 119.014 38.511 1.00 20.24 298 VAL A C 1
ATOM 2356 O O . VAL A 1 299 ? 15.205 118.051 37.727 1.00 20.57 298 VAL A O 1
ATOM 2360 N N . ARG A 1 300 ? 15.549 120.252 38.177 1.00 21.03 299 ARG A N 1
ATOM 2361 C CA . ARG A 1 300 ? 16.120 120.605 36.856 1.00 19.88 299 ARG A CA 1
ATOM 2362 C C . ARG A 1 300 ? 17.407 121.434 36.954 1.00 20.54 299 ARG A C 1
ATOM 2363 O O . ARG A 1 300 ? 18.230 121.342 36.000 1.00 20.73 299 ARG A O 1
ATOM 2371 N N . ARG A 1 301 ? 17.577 122.249 37.996 1.00 19.56 300 ARG A N 1
ATOM 2372 C CA . ARG A 1 301 ? 18.648 123.263 38.069 1.00 19.71 300 ARG A CA 1
ATOM 2373 C C . ARG A 1 301 ? 19.526 122.954 39.284 1.00 18.96 300 ARG A C 1
ATOM 2374 O O . ARG A 1 301 ? 19.045 122.361 40.287 1.00 20.47 300 ARG A O 1
ATOM 2382 N N . GLY A 1 302 ? 20.777 123.390 39.229 1.00 20.43 301 GLY A N 1
ATOM 2383 C CA . GLY A 1 302 ? 21.687 123.328 40.398 1.00 20.57 301 GLY A CA 1
ATOM 2384 C C . GLY A 1 302 ? 21.049 123.894 41.660 1.00 18.96 301 GLY A C 1
ATOM 2385 O O . GLY A 1 302 ? 21.204 123.303 42.738 1.00 21.56 301 GLY A O 1
ATOM 2386 N N . SER A 1 303 ? 20.398 125.043 41.560 1.00 20.06 302 SER A N 1
ATOM 2387 C CA . SER A 1 303 ? 19.720 125.692 42.724 1.00 19.33 302 SER A CA 1
ATOM 2388 C C . SER A 1 303 ? 18.658 124.756 43.312 1.00 18.51 302 SER A C 1
ATOM 2389 O O . SER A 1 303 ? 18.500 124.776 44.549 1.00 18.11 302 SER A O 1
ATOM 2392 N N . ASP A 1 304 ? 17.963 123.963 42.465 1.00 18.86 303 ASP A N 1
ATOM 2393 C CA . ASP A 1 304 ? 16.906 122.993 42.889 1.00 19.28 303 ASP A CA 1
ATOM 2394 C C . ASP A 1 304 ? 17.581 121.931 43.763 1.00 19.92 303 ASP A C 1
ATOM 2395 O O . ASP A 1 304 ? 17.070 121.595 44.862 1.00 20.98 303 ASP A O 1
ATOM 2400 N N . VAL A 1 305 ? 18.700 121.391 43.282 1.00 19.70 304 VAL A N 1
ATOM 2401 C CA . VAL A 1 305 ? 19.399 120.280 43.967 1.00 18.60 304 VAL A CA 1
ATOM 2402 C C . VAL A 1 305 ? 19.835 120.825 45.320 1.00 17.87 304 VAL A C 1
ATOM 2403 O O . VAL A 1 305 ? 19.656 120.150 46.346 1.00 19.78 304 VAL A O 1
ATOM 2407 N N . PHE A 1 306 ? 20.447 122.000 45.328 1.00 18.49 305 PHE A N 1
ATOM 2408 C CA . PHE A 1 306 ? 20.952 122.601 46.589 1.00 18.21 305 PHE A CA 1
ATOM 2409 C C . PHE A 1 306 ? 19.789 122.738 47.603 1.00 18.96 305 PHE A C 1
ATOM 2410 O O . PHE A 1 306 ? 19.965 122.371 48.826 1.00 19.05 305 PHE A O 1
ATOM 2418 N N . LYS A 1 307 ? 18.639 123.254 47.141 1.00 17.93 306 LYS A N 1
ATOM 2419 C CA . LYS A 1 307 ? 17.469 123.552 48.034 1.00 19.12 306 LYS A CA 1
ATOM 2420 C C . LYS A 1 307 ? 16.917 122.255 48.639 1.00 18.43 306 LYS A C 1
ATOM 2421 O O . LYS A 1 307 ? 16.566 122.259 49.850 1.00 20.27 306 LYS A O 1
ATOM 2427 N N . ALA A 1 308 ? 16.880 121.176 47.840 1.00 17.94 307 ALA A N 1
ATOM 2428 C CA . ALA A 1 308 ? 16.410 119.843 48.267 1.00 18.04 307 ALA A CA 1
ATOM 2429 C C . ALA A 1 308 ? 17.318 119.321 49.384 1.00 18.12 307 ALA A C 1
ATOM 2430 O O . ALA A 1 308 ? 16.800 118.955 50.452 1.00 18.10 307 ALA A O 1
ATOM 2432 N N . LEU A 1 309 ? 18.633 119.321 49.167 1.00 19.51 308 LEU A N 1
ATOM 2433 C CA . LEU A 1 309 ? 19.649 118.902 50.184 1.00 19.00 308 LEU A CA 1
ATOM 2434 C C . LEU A 1 309 ? 19.512 119.786 51.420 1.00 19.67 308 LEU A C 1
ATOM 2435 O O . LEU A 1 309 ? 19.588 119.251 52.561 1.00 21.16 308 LEU A O 1
ATOM 2440 N N . ALA A 1 310 ? 19.414 121.098 51.239 1.00 20.07 309 ALA A N 1
ATOM 2441 C CA . ALA A 1 310 ? 19.301 122.027 52.402 1.00 21.53 309 ALA A CA 1
ATOM 2442 C C . ALA A 1 310 ? 17.951 121.834 53.134 1.00 21.32 309 ALA A C 1
ATOM 2443 O O . ALA A 1 310 ? 17.841 122.223 54.293 1.00 21.14 309 ALA A O 1
ATOM 2445 N N . SER A 1 311 ? 16.949 121.233 52.503 1.00 21.12 310 SER A N 1
ATOM 2446 C CA . SER A 1 311 ? 15.591 121.044 53.098 1.00 22.06 310 SER A CA 1
ATOM 2447 C C . SER A 1 311 ? 15.432 119.648 53.720 1.00 23.43 310 SER A C 1
ATOM 2448 O O . SER A 1 311 ? 14.334 119.353 54.235 1.00 24.91 310 SER A O 1
ATOM 2451 N N . GLY A 1 312 ? 16.466 118.815 53.704 1.00 21.17 311 GLY A N 1
ATOM 2452 C CA . GLY A 1 312 ? 16.461 117.516 54.388 1.00 22.80 311 GLY A CA 1
ATOM 2453 C C . GLY A 1 312 ? 16.761 116.324 53.476 1.00 22.45 311 GLY A C 1
ATOM 2454 O O . GLY A 1 312 ? 16.846 115.213 54.019 1.00 22.04 311 GLY A O 1
ATOM 2455 N N . ALA A 1 313 ? 16.910 116.493 52.163 1.00 21.16 312 ALA A N 1
ATOM 2456 C CA . ALA A 1 313 ? 17.313 115.361 51.278 1.00 23.67 312 ALA A CA 1
ATOM 2457 C C . ALA A 1 313 ? 18.771 114.965 51.550 1.00 24.33 312 ALA A C 1
ATOM 2458 O O . ALA A 1 313 ? 19.570 115.836 51.849 1.00 22.54 312 ALA A O 1
ATOM 2460 N N . ASP A 1 314 ? 19.089 113.672 51.478 1.00 22.87 313 ASP A N 1
ATOM 2461 C CA . ASP A 1 314 ? 20.479 113.167 51.433 1.00 24.33 313 ASP A CA 1
ATOM 2462 C C . ASP A 1 314 ? 20.882 112.922 49.972 1.00 22.90 313 ASP A C 1
ATOM 2463 O O . ASP A 1 314 ? 22.059 113.097 49.650 1.00 24.41 313 ASP A O 1
ATOM 2468 N N . LEU A 1 315 ? 19.964 112.458 49.135 1.00 22.34 314 LEU A N 1
ATOM 2469 C CA . LEU A 1 315 ? 20.222 112.276 47.692 1.00 21.41 314 LEU A CA 1
ATOM 2470 C C . LEU A 1 315 ? 19.061 112.892 46.940 1.00 20.73 314 LEU A C 1
ATOM 2471 O O . LEU A 1 315 ? 17.964 112.901 47.477 1.00 20.86 314 LEU A O 1
ATOM 2476 N N . VAL A 1 316 ? 19.302 113.340 45.721 1.00 18.62 315 VAL A N 1
ATOM 2477 C CA . VAL A 1 316 ? 18.285 113.970 44.863 1.00 17.85 315 VAL A CA 1
ATOM 2478 C C . VAL A 1 316 ? 18.231 113.156 43.566 1.00 18.46 315 VAL A C 1
ATOM 2479 O O . VAL A 1 316 ? 19.291 113.037 42.921 1.00 20.33 315 VAL A O 1
ATOM 2483 N N . ALA A 1 317 ? 17.051 112.709 43.125 1.00 18.76 316 ALA A N 1
ATOM 2484 C CA . ALA A 1 317 ? 16.928 111.861 41.909 1.00 19.34 316 ALA A CA 1
ATOM 2485 C C . ALA A 1 317 ? 16.276 112.667 40.800 1.00 21.07 316 ALA A C 1
ATOM 2486 O O . ALA A 1 317 ? 15.543 113.631 41.102 1.00 20.68 316 ALA A O 1
ATOM 2488 N N . LEU A 1 318 ? 16.637 112.313 39.579 1.00 21.74 317 LEU A N 1
ATOM 2489 C CA . LEU A 1 318 ? 16.106 112.855 38.315 1.00 23.10 317 LEU A CA 1
ATOM 2490 C C . LEU A 1 318 ? 15.390 111.712 37.616 1.00 20.96 317 LEU A C 1
ATOM 2491 O O . LEU A 1 318 ? 15.971 110.595 37.591 1.00 21.52 317 LEU A O 1
ATOM 2496 N N . GLY A 1 319 ? 14.295 112.005 36.926 1.00 20.36 318 GLY A N 1
ATOM 2497 C CA . GLY A 1 319 ? 13.692 111.050 35.976 1.00 21.76 318 GLY A CA 1
ATOM 2498 C C . GLY A 1 319 ? 13.821 111.549 34.568 1.00 20.13 318 GLY A C 1
ATOM 2499 O O . GLY A 1 319 ? 14.762 111.173 33.867 1.00 23.61 318 GLY A O 1
ATOM 2500 N N . ARG A 1 320 ? 12.896 112.389 34.153 1.00 21.55 319 ARG A N 1
ATOM 2501 C CA . ARG A 1 320 ? 12.678 112.705 32.715 1.00 22.18 319 ARG A CA 1
ATOM 2502 C C . ARG A 1 320 ? 13.938 113.231 32.036 1.00 21.55 319 ARG A C 1
ATOM 2503 O O . ARG A 1 320 ? 14.184 112.860 30.889 1.00 22.29 319 ARG A O 1
ATOM 2511 N N . PRO A 1 321 ? 14.740 114.133 32.653 1.00 21.45 320 PRO A N 1
ATOM 2512 C CA . PRO A 1 321 ? 15.887 114.711 31.955 1.00 21.97 320 PRO A CA 1
ATOM 2513 C C . PRO A 1 321 ? 16.925 113.668 31.523 1.00 21.78 320 PRO A C 1
ATOM 2514 O O . PRO A 1 321 ? 17.564 113.833 30.494 1.00 20.74 320 PRO A O 1
ATOM 2518 N N . VAL A 1 322 ? 17.054 112.593 32.314 1.00 21.53 321 VAL A N 1
ATOM 2519 C CA . VAL A 1 322 ? 17.982 111.475 32.013 1.00 20.75 321 VAL A CA 1
ATOM 2520 C C . VAL A 1 322 ? 17.434 110.687 30.823 1.00 20.49 321 VAL A C 1
ATOM 2521 O O . VAL A 1 322 ? 18.220 110.326 29.936 1.00 21.27 321 VAL A O 1
ATOM 2525 N N . ILE A 1 323 ? 16.133 110.430 30.797 1.00 20.95 322 ILE A N 1
ATOM 2526 C CA . ILE A 1 323 ? 15.484 109.690 29.669 1.00 21.86 322 ILE A CA 1
ATOM 2527 C C . ILE A 1 323 ? 15.718 110.490 28.390 1.00 22.13 322 ILE A C 1
ATOM 2528 O O . ILE A 1 323 ? 15.976 109.872 27.346 1.00 20.94 322 ILE A O 1
ATOM 2533 N N . TYR A 1 324 ? 15.621 111.813 28.463 1.00 22.07 323 TYR A N 1
ATOM 2534 C CA . TYR A 1 324 ? 15.787 112.676 27.261 1.00 23.46 323 TYR A CA 1
ATOM 2535 C C . TYR A 1 324 ? 17.258 112.626 26.830 1.00 23.18 323 TYR A C 1
ATOM 2536 O O . TYR A 1 324 ? 17.548 112.453 25.617 1.00 24.23 323 TYR A O 1
ATOM 2545 N N . GLY A 1 325 ? 18.173 112.744 27.806 1.00 24.44 324 GLY A N 1
ATOM 2546 C CA . GLY A 1 325 ? 19.634 112.607 27.612 1.00 23.94 324 GLY A CA 1
ATOM 2547 C C . GLY A 1 325 ? 20.002 111.275 26.976 1.00 25.03 324 GLY A C 1
ATOM 2548 O O . GLY A 1 325 ? 20.776 111.276 25.985 1.00 24.70 324 GLY A O 1
ATOM 2549 N N . LEU A 1 326 ? 19.415 110.187 27.478 1.00 22.89 325 LEU A N 1
ATOM 2550 C CA . LEU A 1 326 ? 19.532 108.820 26.911 1.00 22.24 325 LEU A CA 1
ATOM 2551 C C . LEU A 1 326 ? 19.085 108.815 25.449 1.00 23.52 325 LEU A C 1
ATOM 2552 O O . LEU A 1 326 ? 19.813 108.257 24.606 1.00 24.58 325 LEU A O 1
ATOM 2557 N N . ALA A 1 327 ? 17.932 109.396 25.124 1.00 23.37 326 ALA A N 1
ATOM 2558 C CA . ALA A 1 327 ? 17.488 109.434 23.717 1.00 25.28 326 ALA A CA 1
ATOM 2559 C C . ALA A 1 327 ? 18.539 110.160 22.870 1.00 25.22 326 ALA A C 1
ATOM 2560 O O . ALA A 1 327 ? 18.867 109.666 21.766 1.00 24.12 326 ALA A O 1
ATOM 2562 N N . LEU A 1 328 ? 19.054 111.286 23.370 1.00 25.16 327 LEU A N 1
ATOM 2563 C CA . LEU A 1 328 ? 19.880 112.234 22.572 1.00 26.84 327 LEU A CA 1
ATOM 2564 C C . LEU A 1 328 ? 21.318 111.707 22.385 1.00 25.55 327 LEU A C 1
ATOM 2565 O O . LEU A 1 328 ? 21.926 112.048 21.354 1.00 26.15 327 LEU A O 1
ATOM 2570 N N . GLY A 1 329 ? 21.891 110.955 23.337 1.00 24.53 328 GLY A N 1
ATOM 2571 C CA . GLY A 1 329 ? 23.292 110.507 23.225 1.00 24.71 328 GLY A CA 1
ATOM 2572 C C . GLY A 1 329 ? 23.644 109.196 23.924 1.00 25.60 328 GLY A C 1
ATOM 2573 O O . GLY A 1 329 ? 24.878 108.956 24.168 1.00 24.68 328 GLY A O 1
ATOM 2574 N N . GLY A 1 330 ? 22.663 108.342 24.230 1.00 24.06 329 GLY A N 1
ATOM 2575 C CA . GLY A 1 330 ? 22.938 107.040 24.878 1.00 23.31 329 GLY A CA 1
ATOM 2576 C C . GLY A 1 330 ? 23.739 107.178 26.160 1.00 21.36 329 GLY A C 1
ATOM 2577 O O . GLY A 1 330 ? 23.371 108.021 26.995 1.00 22.79 329 GLY A O 1
ATOM 2578 N N . ALA A 1 331 ? 24.769 106.365 26.369 1.00 21.73 330 ALA A N 1
ATOM 2579 C CA . ALA A 1 331 ? 25.527 106.325 27.648 1.00 21.69 330 ALA A CA 1
ATOM 2580 C C . ALA A 1 331 ? 26.189 107.672 27.934 1.00 21.84 330 ALA A C 1
ATOM 2581 O O . ALA A 1 331 ? 26.064 108.204 29.075 1.00 19.69 330 ALA A O 1
ATOM 2583 N N . LYS A 1 332 ? 26.797 108.260 26.913 1.00 22.88 331 LYS A N 1
ATOM 2584 C CA . LYS A 1 332 ? 27.446 109.581 27.027 1.00 25.03 331 LYS A CA 1
ATOM 2585 C C . LYS A 1 332 ? 26.409 110.686 27.199 1.00 24.76 331 LYS A C 1
ATOM 2586 O O . LYS A 1 332 ? 26.727 111.647 27.944 1.00 23.22 331 LYS A O 1
ATOM 2592 N N . GLY A 1 333 ? 25.240 110.543 26.566 1.00 22.69 332 GLY A N 1
ATOM 2593 C CA . GLY A 1 333 ? 24.112 111.466 26.760 1.00 23.90 332 GLY A CA 1
ATOM 2594 C C . GLY A 1 333 ? 23.727 111.546 28.230 1.00 23.05 332 GLY A C 1
ATOM 2595 O O . GLY A 1 333 ? 23.565 112.644 28.727 1.00 21.90 332 GLY A O 1
ATOM 2596 N N . VAL A 1 334 ? 23.567 110.389 28.879 1.00 23.31 333 VAL A N 1
ATOM 2597 C CA . VAL A 1 334 ? 23.171 110.284 30.311 1.00 22.85 333 VAL A CA 1
ATOM 2598 C C . VAL A 1 334 ? 24.283 110.904 31.141 1.00 21.74 333 VAL A C 1
ATOM 2599 O O . VAL A 1 334 ? 23.976 111.651 32.060 1.00 21.89 333 VAL A O 1
ATOM 2603 N N . GLN A 1 335 ? 25.542 110.582 30.840 1.00 22.58 334 GLN A N 1
ATOM 2604 C CA . GLN A 1 335 ? 26.708 111.180 31.544 1.00 22.91 334 GLN A CA 1
ATOM 2605 C C . GLN A 1 335 ? 26.660 112.714 31.435 1.00 21.32 334 GLN A C 1
ATOM 2606 O O . GLN A 1 335 ? 26.943 113.386 32.452 1.00 21.49 334 GLN A O 1
ATOM 2612 N N . SER A 1 336 ? 26.383 113.255 30.242 1.00 21.11 335 SER A N 1
ATOM 2613 C CA . SER A 1 336 ? 26.291 114.710 29.991 1.00 20.52 335 SER A CA 1
ATOM 2614 C C . SER A 1 336 ? 25.232 115.315 30.927 1.00 21.03 335 SER A C 1
ATOM 2615 O O . SER A 1 336 ? 25.466 116.391 31.482 1.00 22.19 335 SER A O 1
ATOM 2618 N N . VAL A 1 337 ? 24.073 114.682 31.043 1.00 19.90 336 VAL A N 1
ATOM 2619 C CA . VAL A 1 337 ? 22.988 115.237 31.889 1.00 19.91 336 VAL A CA 1
ATOM 2620 C C . VAL A 1 337 ? 23.562 115.408 33.294 1.00 19.34 336 VAL A C 1
ATOM 2621 O O . VAL A 1 337 ? 23.376 116.510 33.844 1.00 20.58 336 VAL A O 1
ATOM 2625 N N . PHE A 1 338 ? 24.177 114.372 33.881 1.00 20.49 337 PHE A N 1
ATOM 2626 C CA . PHE A 1 338 ? 24.642 114.419 35.292 1.00 20.91 337 PHE A CA 1
ATOM 2627 C C . PHE A 1 338 ? 25.807 115.409 35.434 1.00 21.34 337 PHE A C 1
ATOM 2628 O O . PHE A 1 338 ? 25.878 116.154 36.441 1.00 20.59 337 PHE A O 1
ATOM 2636 N N . GLU A 1 339 ? 26.728 115.429 34.476 1.00 21.82 338 GLU A N 1
ATOM 2637 C CA . GLU A 1 339 ? 27.846 116.412 34.475 1.00 23.87 338 GLU A CA 1
ATOM 2638 C C . GLU A 1 339 ? 27.317 117.847 34.400 1.00 23.05 338 GLU A C 1
ATOM 2639 O O . GLU A 1 339 ? 27.857 118.726 35.124 1.00 21.75 338 GLU A O 1
ATOM 2645 N N . HIS A 1 340 ? 26.315 118.098 33.565 1.00 21.86 339 HIS A N 1
ATOM 2646 C CA . HIS A 1 340 ? 25.703 119.440 33.489 1.00 22.03 339 HIS A CA 1
ATOM 2647 C C . HIS A 1 340 ? 25.105 119.823 34.846 1.00 20.68 339 HIS A C 1
ATOM 2648 O O . HIS A 1 340 ? 25.370 120.948 35.324 1.00 20.86 339 HIS A O 1
ATOM 2655 N N . LEU A 1 341 ? 24.320 118.942 35.457 1.00 19.34 340 LEU A N 1
ATOM 2656 C CA . LEU A 1 341 ? 23.622 119.349 36.688 1.00 19.46 340 LEU A CA 1
ATOM 2657 C C . LEU A 1 341 ? 24.656 119.497 37.807 1.00 20.81 340 LEU A C 1
ATOM 2658 O O . LEU A 1 341 ? 24.494 120.391 38.675 1.00 20.80 340 LEU A O 1
ATOM 2663 N N . ASN A 1 342 ? 25.682 118.645 37.830 1.00 21.70 341 ASN A N 1
ATOM 2664 C CA . ASN A 1 342 ? 26.802 118.767 38.805 1.00 22.86 341 ASN A CA 1
ATOM 2665 C C . ASN A 1 342 ? 27.474 120.147 38.693 1.00 21.19 341 ASN A C 1
ATOM 2666 O O . ASN A 1 342 ? 27.779 120.770 39.728 1.00 19.71 341 ASN A O 1
ATOM 2671 N N . HIS A 1 343 ? 27.731 120.604 37.478 1.00 22.83 342 HIS A N 1
ATOM 2672 C CA . HIS A 1 343 ? 28.355 121.927 37.201 1.00 22.75 342 HIS A CA 1
ATOM 2673 C C . HIS A 1 343 ? 27.496 123.040 37.824 1.00 21.51 342 HIS A C 1
ATOM 2674 O O . HIS A 1 343 ? 28.022 123.868 38.605 1.00 20.22 342 HIS A O 1
ATOM 2681 N N . GLU A 1 344 ? 26.194 123.029 37.545 1.00 20.86 343 GLU A N 1
ATOM 2682 C CA . GLU A 1 344 ? 25.254 124.034 38.097 1.00 20.39 343 GLU A CA 1
ATOM 2683 C C . GLU A 1 344 ? 25.309 123.987 39.611 1.00 18.60 343 GLU A C 1
ATOM 2684 O O . GLU A 1 344 ? 25.284 125.066 40.201 1.00 19.00 343 GLU A O 1
ATOM 2690 N N . LEU A 1 345 ? 25.342 122.801 40.209 1.00 19.37 344 LEU A N 1
ATOM 2691 C CA . LEU A 1 345 ? 25.344 122.672 41.685 1.00 19.87 344 LEU A CA 1
ATOM 2692 C C . LEU A 1 345 ? 26.663 123.206 42.266 1.00 20.35 344 LEU A C 1
ATOM 2693 O O . LEU A 1 345 ? 26.653 123.868 43.358 1.00 20.24 344 LEU A O 1
ATOM 2698 N N . GLU A 1 346 ? 27.786 122.875 41.627 1.00 20.65 345 GLU A N 1
ATOM 2699 C CA . GLU A 1 346 ? 29.131 123.350 42.069 1.00 24.47 345 GLU A CA 1
ATOM 2700 C C . GLU A 1 346 ? 29.157 124.879 42.146 1.00 20.65 345 GLU A C 1
ATOM 2701 O O . GLU A 1 346 ? 29.723 125.430 43.132 1.00 20.50 345 GLU A O 1
ATOM 2707 N N . ILE A 1 347 ? 28.615 125.537 41.123 1.00 19.18 346 ILE A N 1
ATOM 2708 C CA . ILE A 1 347 ? 28.538 127.016 41.092 1.00 19.55 346 ILE A CA 1
ATOM 2709 C C . ILE A 1 347 ? 27.738 127.478 42.307 1.00 21.57 346 ILE A C 1
ATOM 2710 O O . ILE A 1 347 ? 28.236 128.329 43.081 1.00 21.88 346 ILE A O 1
ATOM 2715 N N . VAL A 1 348 ? 26.546 126.915 42.503 1.00 19.55 347 VAL A N 1
ATOM 2716 C CA . VAL A 1 348 ? 25.689 127.353 43.631 1.00 18.54 347 VAL A CA 1
ATOM 2717 C C . VAL A 1 348 ? 26.443 127.158 44.949 1.00 18.25 347 VAL A C 1
ATOM 2718 O O . VAL A 1 348 ? 26.439 128.082 45.808 1.00 18.16 347 VAL A O 1
ATOM 2722 N N . MET A 1 349 ? 27.065 126.007 45.142 1.00 19.48 348 MET A N 1
ATOM 2723 C CA . MET A 1 349 ? 27.773 125.695 46.411 1.00 19.75 348 MET A CA 1
ATOM 2724 C C . MET A 1 349 ? 28.878 126.731 46.684 1.00 19.75 348 MET A C 1
ATOM 2725 O O . MET A 1 349 ? 29.006 127.179 47.850 1.00 20.46 348 MET A O 1
ATOM 2730 N N . GLN A 1 350 ? 29.655 127.104 45.659 1.00 20.41 349 GLN A N 1
ATOM 2731 C CA . GLN A 1 350 ? 30.711 128.141 45.789 1.00 20.30 349 GLN A CA 1
ATOM 2732 C C . GLN A 1 350 ? 30.051 129.445 46.243 1.00 19.30 349 GLN A C 1
ATOM 2733 O O . GLN A 1 350 ? 30.469 129.995 47.265 1.00 18.38 349 GLN A O 1
ATOM 2739 N N . LEU A 1 351 ? 29.017 129.898 45.542 1.00 18.92 350 LEU A N 1
ATOM 2740 C CA . LEU A 1 351 ? 28.368 131.204 45.816 1.00 19.81 350 LEU A CA 1
ATOM 2741 C C . LEU A 1 351 ? 27.642 131.189 47.162 1.00 20.27 350 LEU A C 1
ATOM 2742 O O . LEU A 1 351 ? 27.520 132.262 47.773 1.00 21.94 350 LEU A O 1
ATOM 2747 N N . ALA A 1 352 ? 27.220 130.020 47.635 1.00 20.15 351 ALA A N 1
ATOM 2748 C CA . ALA A 1 352 ? 26.494 129.858 48.901 1.00 20.89 351 ALA A CA 1
ATOM 2749 C C . ALA A 1 352 ? 27.473 129.584 50.036 1.00 21.30 351 ALA A C 1
ATOM 2750 O O . ALA A 1 352 ? 27.022 129.544 51.168 1.00 22.46 351 ALA A O 1
ATOM 2752 N N . GLY A 1 353 ? 28.755 129.371 49.753 1.00 21.97 352 GLY A N 1
ATOM 2753 C CA . GLY A 1 353 ? 29.741 129.140 50.826 1.00 22.02 352 GLY A CA 1
ATOM 2754 C C . GLY A 1 353 ? 29.692 127.746 51.466 1.00 22.26 352 GLY A C 1
ATOM 2755 O O . GLY A 1 353 ? 30.212 127.598 52.591 1.00 21.71 352 GLY A O 1
ATOM 2756 N N . THR A 1 354 ? 29.254 126.715 50.734 1.00 19.77 353 THR A N 1
ATOM 2757 C CA . THR A 1 354 ? 29.181 125.312 51.207 1.00 21.44 353 THR A CA 1
ATOM 2758 C C . THR A 1 354 ? 30.272 124.501 50.505 1.00 21.20 353 THR A C 1
ATOM 2759 O O . THR A 1 354 ? 30.175 124.287 49.281 1.00 22.10 353 THR A O 1
ATOM 2763 N N . LYS A 1 355 ? 31.269 124.074 51.266 1.00 22.17 354 LYS A N 1
ATOM 2764 C CA . LYS A 1 355 ? 32.444 123.313 50.760 1.00 24.92 354 LYS A CA 1
ATOM 2765 C C . LYS A 1 355 ? 32.003 121.909 50.339 1.00 23.77 354 LYS A C 1
ATOM 2766 O O . LYS A 1 355 ? 32.403 121.456 49.257 1.00 24.01 354 LYS A O 1
ATOM 2772 N N . THR A 1 356 ? 31.207 121.237 51.181 1.00 22.91 355 THR A N 1
ATOM 2773 C CA . THR A 1 356 ? 30.849 119.807 51.017 1.00 23.99 355 THR A CA 1
ATOM 2774 C C . THR A 1 356 ? 29.318 119.641 50.991 1.00 27.66 355 THR A C 1
ATOM 2775 O O . THR A 1 356 ? 28.554 120.595 51.395 1.00 25.04 355 THR A O 1
ATOM 2779 N N . ILE A 1 357 ? 28.861 118.464 50.564 1.00 25.40 356 ILE A N 1
ATOM 2780 C CA . ILE A 1 357 ? 27.413 118.146 50.547 1.00 24.73 356 ILE A CA 1
ATOM 2781 C C . ILE A 1 357 ? 26.853 118.277 51.972 1.00 22.92 356 ILE A C 1
ATOM 2782 O O . ILE A 1 357 ? 25.714 118.774 52.114 1.00 20.40 356 ILE A O 1
ATOM 2787 N N . GLU A 1 358 ? 27.590 117.858 52.990 1.00 22.89 357 GLU A N 1
ATOM 2788 C CA . GLU A 1 358 ? 27.137 118.039 54.397 1.00 25.91 357 GLU A CA 1
ATOM 2789 C C . GLU A 1 358 ? 26.941 119.530 54.729 1.00 26.48 357 GLU A C 1
ATOM 2790 O O . GLU A 1 358 ? 26.032 119.853 55.543 1.00 27.09 357 GLU A O 1
ATOM 2796 N N . ASP A 1 359 ? 27.754 120.419 54.162 1.00 23.65 358 ASP A N 1
ATOM 2797 C CA . ASP A 1 359 ? 27.607 121.883 54.374 1.00 24.37 358 ASP A CA 1
ATOM 2798 C C . ASP A 1 359 ? 26.291 122.339 53.731 1.00 22.82 358 ASP A C 1
ATOM 2799 O O . ASP A 1 359 ? 25.587 123.111 54.348 1.00 22.35 358 ASP A O 1
ATOM 2804 N N . VAL A 1 360 ? 25.951 121.840 52.554 1.00 21.06 359 VAL A N 1
ATOM 2805 C CA . VAL A 1 360 ? 24.646 122.160 51.910 1.00 20.38 359 VAL A CA 1
ATOM 2806 C C . VAL A 1 360 ? 23.498 121.704 52.825 1.00 22.00 359 VAL A C 1
ATOM 2807 O O . VAL A 1 360 ? 22.529 122.470 53.024 1.00 21.12 359 VAL A O 1
ATOM 2811 N N . LYS A 1 361 ? 23.605 120.505 53.395 1.00 22.52 360 LYS A N 1
ATOM 2812 C CA . LYS A 1 361 ? 22.522 119.937 54.220 1.00 22.42 360 LYS A CA 1
ATOM 2813 C C . LYS A 1 361 ? 22.294 120.865 55.408 1.00 22.77 360 LYS A C 1
ATOM 2814 O O . LYS A 1 361 ? 21.164 120.940 55.829 1.00 22.28 360 LYS A O 1
ATOM 2820 N N . ASN A 1 362 ? 23.326 121.531 55.920 1.00 23.40 361 ASN A N 1
ATOM 2821 C CA . ASN A 1 362 ? 23.253 122.398 57.121 1.00 23.70 361 ASN A CA 1
ATOM 2822 C C . ASN A 1 362 ? 22.942 123.850 56.740 1.00 23.98 361 ASN A C 1
ATOM 2823 O O . ASN A 1 362 ? 22.891 124.685 57.618 1.00 25.77 361 ASN A O 1
ATOM 2828 N N . ASN A 1 363 ? 22.721 124.151 55.470 1.00 23.06 362 ASN A N 1
ATOM 2829 C CA . ASN A 1 363 ? 22.446 125.529 55.009 1.00 22.73 362 ASN A CA 1
ATOM 2830 C C . ASN A 1 363 ? 20.981 125.861 55.326 1.00 26.95 362 ASN A C 1
ATOM 2831 O O . ASN A 1 363 ? 20.094 125.035 55.092 1.00 25.51 362 ASN A O 1
ATOM 2836 N N . SER A 1 364 ? 20.742 127.037 55.884 1.00 26.37 363 SER A N 1
ATOM 2837 C CA . SER A 1 364 ? 19.403 127.567 56.202 1.00 24.95 363 SER A CA 1
ATOM 2838 C C . SER A 1 364 ? 18.878 128.369 55.007 1.00 22.94 363 SER A C 1
ATOM 2839 O O . SER A 1 364 ? 19.425 129.426 54.738 1.00 24.21 363 SER A O 1
ATOM 2842 N N . LEU A 1 365 ? 17.858 127.890 54.302 1.00 20.87 364 LEU A N 1
ATOM 2843 C CA . LEU A 1 365 ? 17.245 128.626 53.175 1.00 20.73 364 LEU A CA 1
ATOM 2844 C C . LEU A 1 365 ? 16.409 129.794 53.701 1.00 24.71 364 LEU A C 1
ATOM 2845 O O . LEU A 1 365 ? 15.812 129.665 54.775 1.00 23.40 364 LEU A O 1
ATOM 2850 N N . LEU A 1 366 ? 16.284 130.835 52.879 1.00 25.04 365 LEU A N 1
ATOM 2851 C CA . LEU A 1 366 ? 15.379 131.976 53.104 1.00 27.62 365 LEU A CA 1
ATOM 2852 C C . LEU A 1 366 ? 13.966 131.586 52.668 1.00 29.11 365 LEU A C 1
ATOM 2853 O O . LEU A 1 366 ? 13.764 130.693 51.770 1.00 22.33 365 LEU A O 1
ATOM 2858 N N . ASN A 1 367 ? 13.013 132.247 53.312 1.00 31.40 366 ASN A N 1
ATOM 2859 C CA . ASN A 1 367 ? 11.574 132.009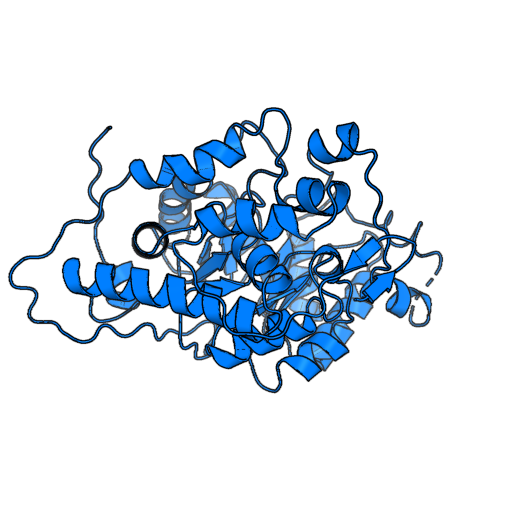 53.134 1.00 35.58 366 ASN A CA 1
ATOM 2860 C C . ASN A 1 367 ? 10.886 133.363 52.942 1.00 42.49 366 ASN A C 1
ATOM 2861 O O . ASN A 1 367 ? 10.158 133.783 53.853 1.00 45.51 366 ASN A O 1
ATOM 2866 N N . ILE A 1 368 ? 11.129 134.004 51.801 1.00 40.24 367 ILE A N 1
ATOM 2867 C CA . ILE A 1 368 ? 10.360 135.185 51.294 1.00 40.86 367 ILE A CA 1
ATOM 2868 C C . ILE A 1 368 ? 9.277 134.663 50.326 1.00 45.56 367 ILE A C 1
ATOM 2869 O O . ILE A 1 368 ? 9.554 133.641 49.604 1.00 42.71 367 ILE A O 1
ATOM 2874 N N . LYS A 1 369 ? 8.107 135.319 50.289 1.00 48.55 368 LYS A N 1
ATOM 2875 C CA . LYS A 1 369 ? 6.958 135.005 49.383 1.00 50.80 368 LYS A CA 1
ATOM 2876 C C . LYS A 1 369 ? 7.045 135.813 48.080 1.00 47.18 368 LYS A C 1
ATOM 2877 O O . LYS A 1 369 ? 7.185 137.049 48.160 1.00 52.68 368 LYS A O 1
ATOM 2883 N N . TYR A 1 370 ? 6.919 135.132 46.936 1.00 43.71 369 TYR A N 1
ATOM 2884 C CA . TYR A 1 370 ? 7.037 135.681 45.557 1.00 51.65 369 TYR A CA 1
ATOM 2885 C C . TYR A 1 370 ? 5.790 135.352 44.724 1.00 57.54 369 TYR A C 1
ATOM 2886 O O . TYR A 1 370 ? 4.903 134.635 45.155 1.00 55.93 369 TYR A O 1
#

CATH classification: 3.20.20.70